Protein AF-A0A923XXT8-F1 (afdb_monomer_lite)

pLDDT: mean 72.16, std 24.36, range [26.3, 96.81]

Secondary structure (DSSP, 8-state):
------S-HHHHHHHHHHHHHHHHHHTSTTSSS-HHHHHHHHHHHHHHHHHHHHHHHHHHHHHHHHHHHHHHHHHT--PPEEE-TT-EEEETTEEEEEEETBEEEE----TTHHHHHHHHHHHHHHHHHHHHHHHHHS-TTSEEE-TTSEEEETTEEEEEEEEEEETTEEEEEE-B-GGG-HHHHHHHHHHHHHHHHHHHHHHSHHHHHHHH-TT--HHHHHHHHHHHHTTTEEETTTTTTHHHHS-HHHHHHHHHTT-EE-SSEEE-GGGGSHHHHHHHHHHHHHHHT-SSPPPPPPTT-SEEE--TTS-HHHHHHHTEEEETTEEEEHHHHHHHHHHHHTS-TTT-EEPPHHHHHHHT--HHHHHHHHHHHTEEEEEEEEE---PPP-------PPP-PPP------------PPPP--PPPP-------------EEEEEEEEE------PPP-----PPPP-PPPPP--------------------------------------------------------------------------------PPPPPPPPPTT-TTHHHHHGGG--

Foldseek 3Di:
DLQDLDDALVSLVVSLVVLVVQCVQLCDPPSDPCSPVSNVVSVVSNVSSVVSNVVNVVVVVVVVVLVVLVVCVVVVPQWAWDADPQQFIDTPRHTQAGDFQQDTDGPDDDPSNVVSVLSRLSNCLVVLVVSLVCLLPDDLVQWDADLQQFIDRNPGGFFGWADDPDLLQTATDTDHDVSSDDVSRVSSRVSVSVSSNVLSCVQLVLLVVLQPDPVQDDLLNVVSVVCVVLVFKAFCVVVVPSVVVQDPVSVVVNVVSQWDDFPTIIGRVSCLPQSNLSVLQNSVCNNVVPSDGDDQPDPPQQKDFDDPPDDQSSQRSSQWGDFAGMTGHPVLVRVLVVVVVVDPQAVWDWDDPVNCVSNVDDQVVVQRRLNRVQKHKDKDKDQDPPPPDPPPPPPDDDDDDDDDDDDDDDDDDDDDDDDDDDDDDDDDPDPPPPPPGDIDIIIIIHRHGPPPPDPPPPPPPDDDDDDDDDDDDDDDDDDDDDDDDDDDDDDDDDDDDDDDDDDDDDDDDDDDDDDDDDDDDDDDDDDDDDDDDDDDDDDDDDDDDDDDDDDDDDDDDDDDPPDPCVVVVVVVVPD

Structure (mmCIF, N/CA/C/O backbone):
data_AF-A0A923XXT8-F1
#
_entry.id   AF-A0A923XXT8-F1
#
loop_
_atom_site.group_PDB
_atom_site.id
_atom_site.type_symbol
_atom_site.label_atom_id
_atom_site.label_alt_id
_atom_site.label_comp_id
_atom_site.label_asym_id
_atom_site.label_entity_id
_atom_site.label_seq_id
_atom_site.pdbx_PDB_ins_code
_atom_site.Cartn_x
_atom_site.Cartn_y
_atom_site.Cartn_z
_atom_site.occupancy
_atom_site.B_iso_or_equiv
_atom_site.auth_seq_id
_atom_site.auth_comp_id
_atom_site.auth_asym_id
_atom_site.auth_atom_id
_atom_site.pdbx_PDB_model_num
ATOM 1 N N . ARG A 1 1 ? -25.797 -35.246 55.539 1.00 76.94 1 ARG A N 1
ATOM 2 C CA . ARG A 1 1 ? -26.761 -34.112 55.666 1.00 76.94 1 ARG A CA 1
ATOM 3 C C . ARG A 1 1 ? -26.040 -32.768 55.732 1.00 76.94 1 ARG A C 1
ATOM 5 O O . ARG A 1 1 ? -26.444 -31.892 54.983 1.00 76.94 1 ARG A O 1
ATOM 12 N N . ILE A 1 2 ? -25.036 -32.609 56.606 1.00 84.56 2 ILE A N 1
ATOM 13 C CA . ILE A 1 2 ? -24.197 -31.396 56.682 1.00 84.56 2 ILE A CA 1
ATOM 14 C C . ILE A 1 2 ? -23.391 -31.222 55.388 1.00 84.56 2 ILE A C 1
ATOM 16 O O . ILE A 1 2 ? -23.445 -30.153 54.791 1.00 84.56 2 ILE A O 1
ATOM 20 N N . ASP A 1 3 ? -22.771 -32.302 54.899 1.00 88.12 3 ASP A N 1
ATOM 21 C CA . ASP A 1 3 ? -22.204 -32.367 53.549 1.00 88.12 3 ASP A CA 1
ATOM 22 C C . ASP A 1 3 ? -23.297 -32.258 52.472 1.00 88.12 3 ASP A C 1
ATOM 24 O O . ASP A 1 3 ? -23.920 -33.251 52.084 1.00 88.12 3 ASP A O 1
ATOM 28 N N . LYS A 1 4 ? -23.582 -31.012 52.083 1.00 88.56 4 LYS A N 1
ATOM 29 C CA . LYS A 1 4 ? -24.281 -30.575 50.871 1.00 88.56 4 LYS A CA 1
ATOM 30 C C . LYS A 1 4 ? -23.834 -29.130 50.585 1.00 88.56 4 LYS A C 1
ATOM 32 O O . LYS A 1 4 ? -24.193 -28.256 51.377 1.00 88.56 4 LYS A O 1
ATOM 37 N N . PRO A 1 5 ? -23.124 -28.834 49.481 1.00 82.69 5 PRO A N 1
ATOM 38 C CA . PRO A 1 5 ? -22.671 -27.469 49.186 1.00 82.69 5 PRO A CA 1
ATOM 39 C C . PRO A 1 5 ? -23.794 -26.536 48.695 1.00 82.69 5 PRO A C 1
ATOM 41 O O . PRO A 1 5 ? -23.717 -25.332 48.894 1.00 82.69 5 PRO A O 1
ATOM 44 N N . GLY A 1 6 ? -24.869 -27.065 48.097 1.00 80.12 6 GLY A N 1
ATOM 45 C CA . GLY A 1 6 ? -25.968 -26.247 47.564 1.00 80.12 6 GLY A CA 1
ATOM 46 C C . GLY A 1 6 ? -26.916 -25.685 48.635 1.00 80.12 6 GLY A C 1
ATOM 47 O O . GLY A 1 6 ? -27.497 -26.444 49.421 1.00 80.12 6 GLY A O 1
ATOM 48 N N . GLY A 1 7 ? -27.112 -24.367 48.637 1.00 83.19 7 GLY A N 1
ATOM 49 C CA . GLY A 1 7 ? -28.028 -23.625 49.509 1.00 83.19 7 GLY A CA 1
ATOM 50 C C . GLY A 1 7 ? -27.866 -22.113 49.322 1.00 83.19 7 GLY A C 1
ATOM 51 O O . GLY A 1 7 ? -27.068 -21.680 48.494 1.00 83.19 7 GLY A O 1
ATOM 52 N N . ASP A 1 8 ? -28.595 -21.313 50.100 1.00 84.38 8 ASP A N 1
ATOM 53 C CA . ASP A 1 8 ? -28.259 -19.898 50.280 1.00 84.38 8 ASP A CA 1
ATOM 54 C C . ASP A 1 8 ? -27.084 -19.732 51.267 1.00 84.38 8 ASP A C 1
ATOM 56 O O . ASP A 1 8 ? -26.689 -20.674 51.962 1.00 84.38 8 ASP A O 1
ATOM 60 N N . ILE A 1 9 ? -26.518 -18.523 51.335 1.00 87.88 9 ILE A N 1
ATOM 61 C CA . ILE A 1 9 ? -25.372 -18.207 52.207 1.00 87.88 9 ILE A CA 1
ATOM 62 C C . ILE A 1 9 ? -25.660 -18.564 53.672 1.00 87.88 9 ILE A C 1
ATOM 64 O O . ILE A 1 9 ? -24.795 -19.131 54.338 1.00 87.88 9 ILE A O 1
ATOM 68 N N . ASP A 1 10 ? -26.874 -18.310 54.166 1.00 89.19 10 ASP A N 1
ATOM 69 C CA . ASP A 1 10 ? -27.243 -18.616 55.551 1.00 89.19 10 ASP A CA 1
ATOM 70 C C . ASP A 1 10 ? -27.337 -20.129 55.800 1.00 89.19 10 ASP A C 1
ATOM 72 O O . ASP A 1 10 ? -26.949 -20.606 56.868 1.00 89.19 10 ASP A O 1
ATOM 76 N N . THR A 1 11 ? -27.801 -20.912 54.824 1.00 90.38 11 THR A N 1
ATOM 77 C CA . THR A 1 11 ? -27.811 -22.379 54.891 1.00 90.38 11 THR A CA 1
ATOM 78 C C . THR A 1 11 ? -26.402 -22.964 54.839 1.00 90.38 11 THR A C 1
ATOM 80 O O . THR A 1 11 ? -26.102 -23.873 55.618 1.00 90.38 11 THR A O 1
ATOM 83 N N . ILE A 1 12 ? -25.530 -22.464 53.957 1.00 92.12 12 ILE A N 1
ATOM 84 C CA . ILE A 1 12 ? -24.139 -22.933 53.859 1.00 92.12 12 ILE A CA 1
ATOM 85 C C . ILE A 1 12 ? -23.375 -22.554 55.136 1.00 92.12 12 ILE A C 1
ATOM 87 O O . ILE A 1 12 ? -22.741 -23.413 55.741 1.00 92.12 12 ILE A O 1
ATOM 91 N N . SER A 1 13 ? -23.523 -21.317 55.620 1.00 91.81 13 SER A N 1
ATOM 92 C CA . SER A 1 13 ? -22.908 -20.836 56.864 1.00 91.81 13 SER A CA 1
ATOM 93 C C . SER A 1 13 ? -23.362 -21.640 58.094 1.00 91.81 13 SER A C 1
ATOM 95 O O . SER A 1 13 ? -22.534 -22.054 58.906 1.00 91.81 13 SER A O 1
ATOM 97 N N . LYS A 1 14 ? -24.655 -21.995 58.197 1.00 93.19 14 LYS A N 1
ATOM 98 C CA . LYS A 1 14 ? -25.154 -22.913 59.243 1.00 93.19 14 LYS A CA 1
ATOM 99 C C . LYS A 1 14 ? -24.540 -24.313 59.133 1.00 93.19 14 LYS A C 1
ATOM 101 O O . LYS A 1 14 ? -24.167 -24.887 60.152 1.00 93.19 14 LYS A O 1
ATOM 106 N N . ARG A 1 15 ? -24.386 -24.867 57.922 1.00 93.62 15 ARG A N 1
ATOM 107 C CA . ARG A 1 15 ? -23.700 -26.162 57.716 1.00 93.62 15 ARG A CA 1
ATOM 108 C C . ARG A 1 15 ? -22.218 -26.088 58.092 1.00 93.62 15 ARG A C 1
ATOM 110 O O . ARG A 1 15 ? -21.729 -27.019 58.723 1.00 93.62 15 ARG A O 1
ATOM 117 N N . LEU A 1 16 ? -21.545 -24.978 57.786 1.00 93.69 16 LEU A N 1
ATOM 118 C CA . LEU A 1 16 ? -20.156 -24.721 58.170 1.00 93.69 16 LEU A CA 1
ATOM 119 C C . LEU A 1 16 ? -19.996 -24.610 59.700 1.00 93.69 16 LEU A C 1
ATOM 121 O O . LEU A 1 16 ? -19.055 -25.155 60.271 1.00 93.69 16 LEU A O 1
ATOM 125 N N . ALA A 1 17 ? -20.950 -23.981 60.391 1.00 94.06 17 ALA A N 1
ATOM 126 C CA . ALA A 1 17 ? -20.991 -23.974 61.853 1.00 94.06 17 ALA A CA 1
ATOM 127 C C . ALA A 1 17 ? -21.181 -25.390 62.434 1.00 94.06 17 ALA A C 1
ATOM 129 O O . ALA A 1 17 ? -20.488 -25.756 63.382 1.00 94.06 17 ALA A O 1
ATOM 130 N N . TYR A 1 18 ? -22.066 -26.207 61.847 1.00 93.94 18 TYR A N 1
ATOM 131 C CA . TYR A 1 18 ? -22.274 -27.586 62.300 1.00 93.94 18 TYR A CA 1
ATOM 132 C C . TYR A 1 18 ? -21.076 -28.502 62.033 1.00 93.94 18 TYR A C 1
ATOM 134 O O . TYR A 1 18 ? -20.760 -29.312 62.902 1.00 93.94 18 TYR A O 1
ATOM 142 N N . ILE A 1 19 ? -20.402 -28.411 60.875 1.00 94.50 19 ILE A N 1
ATOM 143 C CA . ILE A 1 19 ? -19.239 -29.277 60.619 1.00 94.50 19 ILE A CA 1
ATOM 144 C C . ILE A 1 19 ? -18.099 -28.963 61.585 1.00 94.50 19 ILE A C 1
ATOM 146 O O . ILE A 1 19 ? -17.552 -29.898 62.147 1.00 94.50 19 ILE A O 1
ATOM 150 N N . ARG A 1 20 ? -17.850 -27.686 61.911 1.00 94.75 20 ARG A N 1
ATOM 151 C CA . ARG A 1 20 ? -16.834 -27.271 62.899 1.00 94.75 20 ARG A CA 1
ATOM 152 C C . ARG A 1 20 ? -17.011 -27.909 64.275 1.00 94.75 20 ARG A C 1
ATOM 154 O O . ARG A 1 20 ? -16.023 -28.227 64.933 1.00 94.75 20 ARG A O 1
ATOM 161 N N . THR A 1 21 ? -18.253 -28.136 64.709 1.00 93.56 21 THR A N 1
ATOM 162 C CA . THR A 1 21 ? -18.530 -28.891 65.942 1.00 93.56 21 THR A CA 1
ATOM 163 C C . THR A 1 21 ? -18.048 -30.341 65.830 1.00 93.56 21 THR A C 1
ATOM 165 O O . THR A 1 21 ? -17.452 -30.859 66.770 1.00 93.56 21 THR A O 1
ATOM 168 N N . TRP A 1 22 ? -18.239 -30.982 64.674 1.00 91.44 22 TRP A N 1
ATOM 169 C CA . TRP A 1 22 ? -17.741 -32.335 64.411 1.00 91.44 22 TRP A CA 1
ATOM 170 C C . TRP A 1 22 ? -16.226 -32.380 64.181 1.00 91.44 22 TRP A C 1
ATOM 172 O O . TRP A 1 22 ? -15.593 -33.293 64.701 1.00 91.44 22 TRP A O 1
ATOM 182 N N . THR A 1 23 ? -15.626 -31.382 63.520 1.00 91.62 23 THR A N 1
ATOM 183 C CA . THR A 1 23 ? -14.165 -31.231 63.404 1.00 91.62 23 THR A CA 1
ATOM 184 C C . THR A 1 23 ? -13.522 -31.163 64.797 1.00 91.62 23 THR A C 1
ATOM 186 O O . THR A 1 23 ? -12.537 -31.847 65.062 1.00 91.62 23 THR A O 1
ATOM 189 N N . TYR A 1 24 ? -14.119 -30.412 65.735 1.00 90.69 24 TYR A N 1
ATOM 190 C CA . TYR A 1 24 ? -13.669 -30.369 67.134 1.00 90.69 24 TYR A CA 1
ATOM 191 C C . TYR A 1 24 ? -13.787 -31.728 67.844 1.00 90.69 24 TYR A C 1
ATOM 193 O O . TYR A 1 24 ? -12.859 -32.129 68.545 1.00 90.69 24 TYR A O 1
ATOM 201 N N . VAL A 1 25 ? -14.910 -32.436 67.668 1.00 90.81 25 VAL A N 1
ATOM 202 C CA . VAL A 1 25 ? -15.134 -33.763 68.273 1.00 90.81 25 VAL A CA 1
ATOM 203 C C . VAL A 1 25 ? -14.142 -34.793 67.730 1.00 90.81 25 VAL A C 1
ATOM 205 O O . VAL A 1 25 ? -13.495 -35.465 68.524 1.00 90.81 25 VAL A O 1
ATOM 208 N N . ALA A 1 26 ? -13.943 -34.869 66.411 1.00 90.12 26 ALA A N 1
ATOM 209 C CA . ALA A 1 26 ? -12.975 -35.781 65.797 1.00 90.12 26 ALA A CA 1
ATOM 210 C C . ALA A 1 26 ? -11.524 -35.473 66.219 1.00 90.12 26 ALA A C 1
ATOM 212 O O . ALA A 1 26 ? -10.691 -36.373 66.328 1.00 90.12 26 ALA A O 1
ATOM 213 N N . GLN A 1 27 ? -11.198 -34.210 66.515 1.00 89.12 27 GLN A N 1
ATOM 214 C CA . GLN A 1 27 ? -9.875 -33.826 67.017 1.00 89.12 27 GLN A CA 1
ATOM 215 C C . GLN A 1 27 ? -9.622 -34.250 68.482 1.00 89.12 27 GLN A C 1
ATOM 217 O O . GLN A 1 27 ? -8.475 -34.218 68.932 1.00 89.12 27 GLN A O 1
ATOM 222 N N . ARG A 1 28 ? -10.647 -34.670 69.243 1.00 90.56 28 ARG A N 1
ATOM 223 C CA . ARG A 1 28 ? -10.490 -35.200 70.609 1.00 90.56 28 ARG A CA 1
ATOM 224 C C . ARG A 1 28 ? -10.215 -36.701 70.582 1.00 90.56 28 ARG A C 1
ATOM 226 O O . ARG A 1 28 ? -11.054 -37.483 70.157 1.00 90.56 28 ARG A O 1
ATOM 233 N N . SER A 1 29 ? -9.050 -37.096 71.088 1.00 85.31 29 SER A N 1
ATOM 234 C CA . SER A 1 29 ? -8.619 -38.492 71.082 1.00 85.31 29 SER A CA 1
ATOM 235 C C . SER A 1 29 ? -9.510 -39.396 71.927 1.00 85.31 29 SER A C 1
ATOM 237 O O . SER A 1 29 ? -9.689 -39.128 73.120 1.00 85.31 29 SER A O 1
ATOM 239 N N . GLY A 1 30 ? -10.016 -40.475 71.327 1.00 86.31 30 GLY A N 1
ATOM 240 C CA . GLY A 1 30 ? -10.868 -41.454 72.008 1.00 86.31 30 GLY A CA 1
ATOM 241 C C . GLY A 1 30 ? -12.295 -40.961 72.273 1.00 86.31 30 GLY A C 1
ATOM 242 O O . GLY A 1 30 ? -12.946 -41.445 73.195 1.00 86.31 30 GLY A O 1
ATOM 243 N N . TRP A 1 31 ? -12.771 -39.973 71.506 1.00 89.06 31 TRP A N 1
ATOM 244 C CA . TRP A 1 31 ? -14.187 -39.568 71.475 1.00 89.06 31 TRP A CA 1
ATOM 245 C C . TRP A 1 31 ? -14.959 -40.207 70.305 1.00 89.06 31 TRP A C 1
ATOM 247 O O . TRP A 1 31 ? -16.188 -4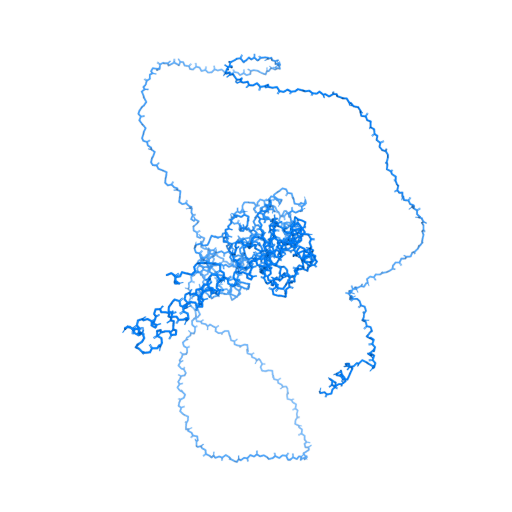0.154 70.284 1.00 89.06 31 TRP A O 1
ATOM 257 N N . VAL A 1 32 ? -14.247 -40.815 69.352 1.00 86.94 32 VAL A N 1
ATOM 258 C CA . VAL A 1 32 ? -14.760 -41.617 68.230 1.00 86.94 32 VAL A CA 1
ATOM 259 C C . VAL A 1 32 ? -13.838 -42.826 68.016 1.00 86.94 32 VAL A C 1
ATOM 261 O O . VAL A 1 32 ? -12.685 -42.792 68.441 1.00 86.94 32 VAL A O 1
ATOM 264 N N . ASP A 1 33 ? -14.322 -43.890 67.369 1.00 84.88 33 ASP A N 1
ATOM 265 C CA . ASP A 1 33 ? -13.541 -45.131 67.205 1.00 84.88 33 ASP A CA 1
ATOM 266 C C . ASP A 1 33 ? -12.369 -44.983 66.216 1.00 84.88 33 ASP A C 1
ATOM 268 O O . ASP A 1 33 ? -11.261 -45.441 66.486 1.00 84.88 33 ASP A O 1
ATOM 272 N N . ASP A 1 34 ? -12.603 -44.315 65.079 1.00 86.31 34 ASP A N 1
ATOM 273 C CA . ASP A 1 34 ? -11.582 -44.007 64.066 1.00 86.31 34 ASP A CA 1
ATOM 274 C C . ASP A 1 34 ? -11.301 -42.497 64.024 1.00 86.31 34 ASP A C 1
ATOM 276 O O . ASP A 1 34 ? -11.758 -41.752 63.151 1.00 86.31 34 ASP A O 1
ATOM 280 N N . ASP A 1 35 ? -10.547 -42.053 65.030 1.00 87.88 35 ASP A N 1
ATOM 281 C CA . ASP A 1 35 ? -9.978 -40.708 65.163 1.00 87.88 35 ASP A CA 1
ATOM 282 C C . ASP A 1 35 ? -9.391 -40.165 63.842 1.00 87.88 35 ASP A C 1
ATOM 284 O O . ASP A 1 35 ? -9.504 -38.974 63.554 1.00 87.88 35 ASP A O 1
ATOM 288 N N . SER A 1 36 ? -8.730 -41.012 63.046 1.00 87.00 36 SER A N 1
ATOM 289 C CA . SER A 1 36 ? -8.019 -40.600 61.832 1.00 87.00 36 SER A CA 1
ATOM 290 C C . SER A 1 36 ? -8.976 -40.377 60.664 1.00 87.00 36 SER A C 1
ATOM 292 O O . SER A 1 36 ? -8.959 -39.304 60.057 1.00 87.00 36 SER A O 1
ATOM 294 N N . HIS A 1 37 ? -9.854 -41.343 60.384 1.00 90.75 37 HIS A N 1
ATOM 295 C CA . HIS A 1 37 ? -10.861 -41.230 59.330 1.00 90.75 37 HIS A CA 1
ATOM 296 C C . HIS A 1 37 ? -11.788 -40.029 59.551 1.00 90.75 37 HIS A C 1
ATOM 298 O O . HIS A 1 37 ? -12.025 -39.246 58.626 1.00 90.75 37 HIS A O 1
ATOM 304 N N . TRP A 1 38 ? -12.278 -39.834 60.780 1.00 91.62 38 TRP A N 1
ATOM 305 C CA . TRP A 1 38 ? -13.213 -38.748 61.071 1.00 91.62 38 TRP A CA 1
ATOM 306 C C . TRP A 1 38 ? -12.563 -37.361 61.024 1.00 91.62 38 TRP A C 1
ATOM 308 O O . TRP A 1 38 ? -13.246 -36.401 60.655 1.00 91.62 38 TRP A O 1
ATOM 318 N N . ARG A 1 39 ? -11.258 -37.227 61.308 1.00 91.94 39 ARG A N 1
ATOM 319 C CA . ARG A 1 39 ? -10.525 -35.959 61.110 1.00 91.94 39 ARG A CA 1
ATOM 320 C C . ARG A 1 39 ? -10.436 -35.595 59.633 1.00 91.94 39 ARG A C 1
ATOM 322 O O . ARG A 1 39 ? -10.788 -34.476 59.265 1.00 91.94 39 ARG A O 1
ATOM 329 N N . ASP A 1 40 ? -10.032 -36.540 58.788 1.00 92.12 40 ASP A N 1
ATOM 330 C CA . ASP A 1 40 ? -9.906 -36.298 57.349 1.00 92.12 40 ASP A CA 1
ATOM 331 C C . ASP A 1 40 ? -11.263 -36.001 56.699 1.00 92.12 40 ASP A C 1
ATOM 333 O O . ASP A 1 40 ? -11.375 -35.073 55.896 1.00 92.12 40 ASP A O 1
ATOM 337 N N . GLU A 1 41 ? -12.316 -36.738 57.059 1.00 93.25 41 GLU A N 1
ATOM 338 C CA . GLU A 1 41 ? -13.630 -36.540 56.444 1.00 93.25 41 GLU A CA 1
ATOM 339 C C . GLU A 1 41 ? -14.358 -35.288 56.961 1.00 93.25 41 GLU A C 1
ATOM 341 O O . GLU A 1 41 ? -14.959 -34.569 56.162 1.00 93.25 41 GLU A O 1
ATOM 346 N N . THR A 1 42 ? -14.255 -34.935 58.252 1.00 93.19 42 THR A N 1
ATOM 347 C CA . THR A 1 42 ? -14.806 -33.644 58.725 1.00 93.19 42 THR A CA 1
ATOM 348 C C . THR A 1 42 ? -14.106 -32.457 58.071 1.00 93.19 42 THR A C 1
ATOM 350 O O . THR A 1 42 ? -14.783 -31.522 57.638 1.00 93.19 42 THR A O 1
ATOM 353 N N . ARG A 1 43 ? -12.782 -32.537 57.883 1.00 92.56 43 ARG A N 1
ATOM 354 C CA . ARG A 1 43 ? -12.006 -31.537 57.145 1.00 92.56 43 ARG A CA 1
ATOM 355 C C . ARG A 1 43 ? -12.454 -31.412 55.686 1.00 92.56 43 ARG A C 1
ATOM 357 O O . ARG A 1 43 ? -12.799 -30.313 55.266 1.00 92.56 43 ARG A O 1
ATOM 364 N N . ARG A 1 44 ? -12.571 -32.520 54.940 1.00 93.88 44 ARG A N 1
ATOM 365 C CA . ARG A 1 44 ? -13.065 -32.505 53.544 1.00 93.88 44 ARG A CA 1
ATOM 366 C C . ARG A 1 44 ? -14.465 -31.915 53.399 1.00 93.88 44 ARG A C 1
ATOM 368 O O . ARG A 1 44 ? -14.793 -31.394 52.334 1.00 93.88 44 ARG A O 1
ATOM 375 N N . VAL A 1 45 ? -15.324 -32.047 54.409 1.00 93.44 45 VAL A N 1
ATOM 376 C CA . VAL A 1 45 ? -16.659 -31.429 54.408 1.00 93.44 45 VAL A CA 1
ATOM 377 C C . VAL A 1 45 ? -16.576 -29.938 54.756 1.00 93.44 45 VAL A C 1
ATOM 379 O O . VAL A 1 45 ? -17.313 -29.146 54.171 1.00 93.44 45 VAL A O 1
ATOM 382 N N . GLU A 1 46 ? -15.672 -29.528 55.651 1.00 94.38 46 GLU A N 1
ATOM 383 C CA . GLU A 1 46 ? -15.427 -28.115 55.965 1.00 94.38 46 GLU A CA 1
ATOM 384 C C . GLU A 1 46 ? -14.812 -27.340 54.788 1.00 94.38 46 GLU A C 1
ATOM 386 O O . GLU A 1 46 ? -15.293 -26.247 54.473 1.00 94.38 46 GLU A O 1
ATOM 391 N N . ASP A 1 47 ? -13.834 -27.923 54.091 1.00 93.94 47 ASP A N 1
ATOM 392 C CA . ASP A 1 47 ? -13.206 -27.340 52.899 1.00 93.94 47 ASP A CA 1
ATOM 393 C C . ASP A 1 47 ? -14.265 -27.117 51.797 1.00 93.94 47 ASP A C 1
ATOM 395 O O . ASP A 1 47 ? -14.501 -25.987 51.365 1.00 93.94 47 ASP A O 1
ATOM 399 N N . ARG A 1 48 ? -15.032 -28.164 51.444 1.00 93.31 48 ARG A N 1
ATOM 400 C CA . ARG A 1 48 ? -16.111 -28.093 50.433 1.00 93.31 48 ARG A CA 1
ATOM 401 C C . ARG A 1 48 ? -17.233 -27.106 50.784 1.00 93.31 48 ARG A C 1
ATOM 403 O O . ARG A 1 48 ? -17.868 -26.559 49.881 1.00 93.31 48 ARG A O 1
ATOM 410 N N . LEU A 1 49 ? -17.512 -26.884 52.071 1.00 93.69 49 LEU A N 1
ATOM 411 C CA . LEU A 1 49 ? -18.485 -25.879 52.518 1.00 93.69 49 LEU A CA 1
ATOM 412 C C . LEU A 1 49 ? -17.894 -24.462 52.533 1.00 93.69 49 LEU A C 1
ATOM 414 O O . LEU A 1 49 ? -18.629 -23.513 52.261 1.00 93.69 49 LEU A O 1
ATOM 418 N N . SER A 1 50 ? -16.593 -24.308 52.799 1.00 92.00 50 SER A N 1
ATOM 419 C CA . SER A 1 50 ? -15.885 -23.026 52.685 1.00 92.00 50 SER A CA 1
ATOM 420 C C . SER A 1 50 ? -15.811 -22.553 51.234 1.00 92.00 50 SER A C 1
ATOM 422 O O . SER A 1 50 ? -16.165 -21.407 50.963 1.00 92.00 50 SER A O 1
ATOM 424 N N . ASP A 1 51 ? -15.461 -23.438 50.298 1.00 93.19 51 ASP A N 1
ATOM 425 C CA . ASP A 1 51 ? -15.423 -23.130 48.862 1.00 93.19 51 ASP A CA 1
ATOM 426 C C . ASP A 1 51 ? -16.805 -22.712 48.338 1.00 93.19 51 ASP A C 1
ATOM 428 O O . ASP A 1 51 ? -16.951 -21.681 47.676 1.00 93.19 51 ASP A O 1
ATOM 432 N N . ALA A 1 52 ? -17.852 -23.466 48.697 1.00 91.44 52 ALA A N 1
ATOM 433 C CA . ALA A 1 52 ? -19.230 -23.146 48.327 1.00 91.44 52 ALA A CA 1
ATOM 434 C C . ALA A 1 52 ? -19.703 -21.806 48.921 1.00 91.44 52 ALA A C 1
ATOM 436 O O . ALA A 1 52 ? -20.384 -21.033 48.244 1.00 91.44 52 ALA A O 1
ATOM 437 N N . LEU A 1 53 ? -19.319 -21.500 50.167 1.00 91.12 53 LEU A N 1
ATOM 438 C CA . LEU A 1 53 ? -19.619 -20.220 50.811 1.00 91.12 53 LEU A CA 1
ATOM 439 C C . LEU A 1 53 ? -18.884 -19.060 50.127 1.00 91.12 53 LEU A C 1
ATOM 441 O O . LEU A 1 53 ? -19.482 -18.008 49.907 1.00 91.12 53 LEU A O 1
ATOM 445 N N . HIS A 1 54 ? -17.613 -19.251 49.767 1.00 89.19 54 HIS A N 1
ATOM 446 C CA . HIS A 1 54 ? -16.802 -18.247 49.084 1.00 89.19 54 HIS A CA 1
ATOM 447 C C . HIS A 1 54 ? -17.345 -17.940 47.680 1.00 89.19 54 HIS A C 1
ATOM 449 O O . HIS A 1 54 ? -17.524 -16.772 47.335 1.00 89.19 54 HIS A O 1
ATOM 455 N N . ALA A 1 55 ? -17.708 -18.970 46.908 1.00 86.19 55 ALA A N 1
ATOM 456 C CA . ALA A 1 55 ? -18.358 -18.808 45.609 1.00 86.19 55 ALA A CA 1
ATOM 457 C C . ALA A 1 55 ? -19.694 -18.047 45.722 1.00 86.19 55 ALA A C 1
ATOM 459 O O . ALA A 1 55 ? -19.912 -17.069 45.005 1.00 86.19 55 ALA A O 1
ATOM 460 N N . ALA A 1 56 ? -20.560 -18.436 46.667 1.00 85.25 56 ALA A N 1
ATOM 461 C CA . ALA A 1 56 ? -21.859 -17.793 46.878 1.00 85.25 56 ALA A CA 1
ATOM 462 C C . ALA A 1 56 ? -21.743 -16.331 47.357 1.00 85.25 56 ALA A C 1
ATOM 464 O O . ALA A 1 56 ? -22.549 -15.484 46.965 1.00 85.25 56 ALA A O 1
ATOM 465 N N . LEU A 1 57 ? -20.738 -16.011 48.182 1.00 85.56 57 LEU A N 1
ATOM 466 C CA . LEU A 1 57 ? -20.435 -14.635 48.592 1.00 85.56 57 LEU A CA 1
ATOM 467 C C . LEU A 1 57 ? -19.978 -13.786 47.402 1.00 85.56 57 LEU A C 1
ATOM 469 O O . LEU A 1 57 ? -20.541 -12.715 47.179 1.00 85.56 57 LEU A O 1
ATOM 473 N N . THR A 1 58 ? -19.009 -14.274 46.624 1.00 80.69 58 THR A N 1
ATOM 474 C CA . THR A 1 58 ? -18.482 -13.580 45.440 1.00 80.69 58 THR A CA 1
ATOM 475 C C . THR A 1 58 ? -19.584 -13.308 44.417 1.00 80.69 58 THR A C 1
ATOM 477 O O . THR A 1 58 ? -19.744 -12.164 43.989 1.00 80.69 58 THR A O 1
ATOM 480 N N . GLN A 1 59 ? -20.421 -14.305 44.106 1.00 76.69 59 GLN A N 1
ATOM 481 C CA . GLN A 1 59 ? -21.566 -14.129 43.208 1.00 76.69 59 GLN A CA 1
ATOM 482 C C . GLN A 1 59 ? -22.530 -13.041 43.714 1.00 76.69 59 GLN A C 1
ATOM 484 O O . GLN A 1 59 ? -22.873 -12.125 42.970 1.00 76.69 59 GLN A O 1
ATOM 489 N N . ARG A 1 60 ? -22.892 -13.051 45.005 1.00 75.94 60 ARG A N 1
ATOM 490 C CA . ARG A 1 60 ? -23.806 -12.048 45.585 1.00 75.94 60 ARG A CA 1
ATOM 491 C C . ARG A 1 60 ? -23.261 -10.613 45.527 1.00 75.94 60 ARG A C 1
ATOM 493 O O . ARG A 1 60 ? -24.056 -9.671 45.532 1.00 75.94 60 ARG A O 1
ATOM 500 N N . PHE A 1 61 ? -21.940 -10.417 45.485 1.00 68.62 61 PHE A N 1
ATOM 501 C CA . PHE A 1 61 ? -21.354 -9.091 45.260 1.00 68.62 61 PHE A CA 1
ATOM 502 C C . PHE A 1 61 ? -21.475 -8.634 43.801 1.00 68.62 61 PHE A C 1
ATOM 504 O O . PHE A 1 61 ? -21.769 -7.458 43.584 1.00 68.62 61 PHE A O 1
ATOM 511 N N . VAL A 1 62 ? -21.326 -9.541 42.829 1.00 66.25 62 VAL A N 1
ATOM 512 C CA . VAL A 1 62 ? -21.536 -9.258 41.397 1.00 66.25 62 VAL A CA 1
ATOM 513 C C . VAL A 1 62 ? -23.006 -8.924 41.133 1.00 66.25 62 VAL A C 1
ATOM 515 O O . VAL A 1 62 ? -23.304 -7.787 40.769 1.00 66.25 62 VAL A O 1
ATOM 518 N N . ASP A 1 63 ? -23.931 -9.834 41.466 1.00 66.62 63 ASP A N 1
ATOM 519 C CA . ASP A 1 63 ? -25.379 -9.665 41.255 1.00 66.62 63 ASP A CA 1
ATOM 520 C C . ASP A 1 63 ? -25.898 -8.340 41.867 1.00 66.62 63 ASP A C 1
ATOM 522 O O . ASP A 1 63 ? -26.765 -7.652 41.315 1.00 66.62 63 ASP A O 1
ATOM 526 N N . ARG A 1 64 ? -25.354 -7.929 43.026 1.00 65.62 64 ARG A N 1
ATOM 527 C CA . ARG A 1 64 ? -25.718 -6.666 43.695 1.00 65.62 64 ARG A CA 1
ATOM 528 C C . ARG A 1 64 ? -25.162 -5.422 42.989 1.00 65.62 64 ARG A C 1
ATOM 530 O O . ARG A 1 64 ? -25.809 -4.377 43.040 1.00 65.62 64 ARG A O 1
ATOM 537 N N . ARG A 1 65 ? -23.992 -5.497 42.347 1.00 61.50 65 ARG A N 1
ATOM 538 C CA . ARG A 1 65 ? -23.422 -4.391 41.555 1.00 61.50 65 ARG A CA 1
ATOM 539 C C . ARG A 1 65 ? -24.174 -4.235 40.239 1.00 61.50 65 ARG A C 1
ATOM 541 O O . ARG A 1 65 ? -24.654 -3.138 39.943 1.00 61.50 65 ARG A O 1
ATOM 548 N N . THR A 1 66 ? -24.380 -5.329 39.509 1.00 62.78 66 THR A N 1
ATOM 549 C CA . THR A 1 66 ? -25.121 -5.303 38.243 1.00 62.78 66 THR A CA 1
ATOM 550 C C . THR A 1 66 ? -26.561 -4.848 38.446 1.00 62.78 66 THR A C 1
ATOM 552 O O . THR A 1 66 ? -27.034 -3.991 37.706 1.00 62.78 66 THR A O 1
ATOM 555 N N . SER A 1 67 ? -27.259 -5.321 39.486 1.00 64.44 67 SER A N 1
ATOM 556 C CA . SER A 1 67 ? -28.629 -4.864 39.770 1.00 64.44 67 SER A CA 1
ATOM 557 C C . SER A 1 67 ? -28.728 -3.368 40.114 1.00 64.44 67 SER A C 1
ATOM 559 O O . SER A 1 67 ? -29.748 -2.753 39.798 1.00 64.44 67 SER A O 1
ATOM 561 N N . VAL A 1 68 ? -27.680 -2.739 40.667 1.00 65.94 68 VAL A N 1
ATOM 562 C CA . VAL A 1 68 ? -27.615 -1.272 40.842 1.00 65.94 68 VAL A CA 1
ATOM 563 C C . VAL A 1 68 ? -27.414 -0.562 39.499 1.00 65.94 68 VAL A C 1
ATOM 565 O O . VAL A 1 68 ? -28.175 0.359 39.192 1.00 65.94 68 VAL A O 1
ATOM 568 N N . LEU A 1 69 ? -26.465 -1.014 38.671 1.00 63.53 69 LEU A N 1
ATOM 569 C CA . LEU A 1 69 ? -26.227 -0.471 37.323 1.00 63.53 69 LEU A CA 1
ATOM 570 C C . LEU A 1 69 ? -27.485 -0.587 36.440 1.00 63.53 69 LEU A C 1
ATOM 572 O O . LEU A 1 69 ? -27.920 0.393 35.836 1.00 63.53 69 LEU A O 1
ATOM 576 N N . LEU A 1 70 ? -28.139 -1.751 36.453 1.00 64.31 70 LEU A N 1
ATOM 577 C CA . LEU A 1 70 ? -29.416 -2.021 35.787 1.00 64.31 70 LEU A CA 1
ATOM 578 C C . LEU A 1 70 ? -30.547 -1.110 36.273 1.00 64.31 70 LEU A C 1
ATOM 580 O O . LEU A 1 70 ? -31.376 -0.682 35.466 1.00 64.31 70 LEU A O 1
ATOM 584 N N . ARG A 1 71 ? -30.610 -0.810 37.579 1.00 64.56 71 ARG A N 1
ATOM 585 C CA . ARG A 1 71 ? -31.628 0.099 38.122 1.00 64.56 71 ARG A CA 1
ATOM 586 C C . ARG A 1 71 ? -31.412 1.517 37.599 1.00 64.56 71 ARG A C 1
ATOM 588 O O . ARG A 1 71 ? -32.358 2.106 37.088 1.00 64.56 71 ARG A O 1
ATOM 595 N N . ARG A 1 72 ? -30.174 2.020 37.638 1.00 63.59 72 ARG A N 1
ATOM 596 C CA . ARG A 1 72 ? -29.812 3.347 37.112 1.00 63.59 72 ARG A CA 1
ATOM 597 C C . ARG A 1 72 ? -30.060 3.482 35.612 1.00 63.59 72 ARG A C 1
ATOM 599 O O . ARG A 1 72 ? -30.678 4.456 35.186 1.00 63.59 72 ARG A O 1
ATOM 606 N N . LEU A 1 73 ? -29.685 2.465 34.831 1.00 61.47 73 LEU A N 1
ATOM 607 C CA . LEU A 1 73 ? -29.948 2.402 33.391 1.00 61.47 73 LEU A CA 1
ATOM 608 C C . LEU A 1 73 ? -31.457 2.485 33.093 1.00 61.47 73 LEU A C 1
ATOM 610 O O . LEU A 1 73 ? -31.882 3.273 32.250 1.00 61.47 73 LEU A O 1
ATOM 614 N N . LYS A 1 74 ? -32.292 1.746 33.843 1.00 62.19 74 LYS A N 1
ATOM 615 C CA . LYS A 1 74 ? -33.764 1.839 33.755 1.00 62.19 74 LYS A CA 1
ATOM 616 C C . LYS A 1 74 ? -34.320 3.194 34.211 1.00 62.19 74 LYS A C 1
ATOM 618 O O . LYS A 1 74 ? -35.354 3.617 33.701 1.00 62.19 74 LYS A O 1
ATOM 623 N N . GLN A 1 75 ? -33.647 3.873 35.138 1.00 67.06 75 GLN A N 1
ATOM 624 C CA . GLN A 1 75 ? -34.000 5.217 35.613 1.00 67.06 75 GLN A CA 1
ATOM 625 C C . GLN A 1 75 ? -33.506 6.344 34.681 1.00 67.06 75 GLN A C 1
ATOM 627 O O . GLN A 1 75 ? -33.850 7.500 34.912 1.00 67.06 75 GLN A O 1
ATOM 632 N N . LYS A 1 76 ? -32.760 6.022 33.608 1.00 56.34 76 LYS A N 1
ATOM 633 C CA . LYS A 1 76 ? -32.097 6.977 32.696 1.00 56.34 76 LYS A CA 1
ATOM 634 C C . LYS A 1 76 ? -31.128 7.942 33.399 1.00 56.34 76 LYS A C 1
ATOM 636 O O . LYS A 1 76 ? -30.892 9.042 32.903 1.00 56.34 76 LYS A O 1
ATOM 641 N N . GLU A 1 77 ? -30.550 7.536 34.530 1.00 62.50 77 GLU A N 1
ATOM 642 C CA . GLU A 1 77 ? -29.432 8.271 35.129 1.00 62.50 77 GLU A CA 1
ATOM 643 C C . GLU A 1 77 ? -28.227 8.211 34.172 1.00 62.50 77 GLU A C 1
ATOM 645 O O . GLU A 1 77 ? -27.914 7.152 33.621 1.00 62.50 77 GLU A O 1
ATOM 650 N N . THR A 1 78 ? -27.561 9.345 33.942 1.00 60.41 78 THR A N 1
ATOM 651 C CA . THR A 1 78 ? -26.385 9.428 33.064 1.00 60.41 78 THR A CA 1
ATOM 652 C C . THR A 1 78 ? -25.174 8.784 33.733 1.00 60.41 78 THR A C 1
ATOM 654 O O . THR A 1 78 ? -24.414 9.454 34.429 1.00 60.41 78 THR A O 1
ATOM 657 N N . LEU A 1 79 ? -25.014 7.479 33.511 1.00 67.88 79 LEU A N 1
ATOM 658 C CA . LEU A 1 79 ? -23.813 6.719 33.857 1.00 67.88 79 LEU A CA 1
ATOM 659 C C . LEU A 1 79 ? -22.589 7.331 33.163 1.00 67.88 79 LEU A C 1
ATOM 661 O O . LEU A 1 79 ? -22.616 7.572 31.954 1.00 67.88 79 LEU A O 1
ATOM 665 N N . VAL A 1 80 ? -21.518 7.555 33.923 1.00 69.62 80 VAL A N 1
ATOM 666 C CA . VAL A 1 80 ? -20.242 8.055 33.395 1.00 69.62 80 VAL A CA 1
ATOM 667 C C . VAL A 1 80 ? -19.296 6.875 33.181 1.00 69.62 80 VAL A C 1
ATOM 669 O O . VAL A 1 80 ? -19.068 6.079 34.093 1.00 69.62 80 VAL A O 1
ATOM 672 N N . ALA A 1 81 ? -18.749 6.770 31.968 1.00 77.38 81 ALA A N 1
ATOM 673 C CA . ALA A 1 81 ? -17.647 5.868 31.660 1.00 77.38 81 ALA A CA 1
ATOM 674 C C . ALA A 1 81 ? -16.331 6.650 31.646 1.00 77.38 81 ALA A C 1
ATOM 676 O O . ALA A 1 81 ? -16.161 7.596 30.868 1.00 77.38 81 ALA A O 1
ATOM 677 N N . GLU A 1 82 ? -15.392 6.220 32.477 1.00 79.56 82 GLU A N 1
ATOM 678 C CA . GLU A 1 82 ? -14.006 6.661 32.413 1.00 79.56 82 GLU A CA 1
ATOM 679 C C . GLU A 1 82 ? -13.233 5.727 31.473 1.00 79.56 82 GLU A C 1
ATOM 681 O O . GLU A 1 82 ? -13.515 4.531 31.369 1.00 79.56 82 GLU A O 1
ATOM 686 N N . VAL A 1 83 ? -12.279 6.291 30.733 1.00 82.31 83 VAL A N 1
ATOM 687 C CA . VAL A 1 83 ? -11.437 5.555 29.783 1.00 82.31 83 VAL A CA 1
ATOM 688 C C . VAL A 1 83 ? -10.004 6.011 30.003 1.00 82.31 83 VAL A C 1
ATOM 690 O O . VAL A 1 83 ? -9.726 7.205 29.888 1.00 82.31 83 VAL A O 1
ATOM 693 N N . ASN A 1 84 ? -9.107 5.088 30.346 1.00 84.06 84 ASN A N 1
ATOM 694 C CA . ASN A 1 84 ? -7.700 5.419 30.575 1.00 84.06 84 ASN A CA 1
ATOM 695 C C . ASN A 1 84 ? -6.879 5.412 29.269 1.00 84.06 84 ASN A C 1
ATOM 697 O O . ASN A 1 84 ? -7.346 4.965 28.220 1.00 84.06 84 ASN A O 1
ATOM 701 N N . ASP A 1 85 ? -5.619 5.850 29.336 1.00 77.19 85 ASP A N 1
ATOM 702 C CA . ASP A 1 85 ? -4.721 5.935 28.169 1.00 77.19 85 ASP A CA 1
ATOM 703 C C . ASP A 1 85 ? -4.388 4.573 27.517 1.00 77.19 85 ASP A C 1
ATOM 705 O O . ASP A 1 85 ? -3.860 4.526 26.407 1.00 77.19 85 ASP A O 1
ATOM 709 N N . LYS A 1 86 ? -4.712 3.451 28.177 1.00 77.75 86 LYS A N 1
ATOM 710 C CA . LYS A 1 86 ? -4.603 2.080 27.637 1.00 77.75 86 LYS A CA 1
ATOM 711 C C . LYS A 1 86 ? -5.903 1.599 26.971 1.00 77.75 86 LYS A C 1
ATOM 713 O O . LYS A 1 86 ? -6.005 0.429 26.595 1.00 77.75 86 LYS A O 1
ATOM 718 N N . GLY A 1 87 ? -6.906 2.472 26.868 1.00 80.88 87 GLY A N 1
ATOM 719 C CA . GLY A 1 87 ? -8.245 2.166 26.365 1.00 80.88 87 GLY A CA 1
ATOM 720 C C . GLY A 1 87 ? -9.102 1.339 27.326 1.00 80.88 87 GLY A C 1
ATOM 721 O O . GLY A 1 87 ? -10.156 0.856 26.920 1.00 80.88 87 GLY A O 1
ATOM 722 N N . GLU A 1 88 ? -8.672 1.117 28.570 1.00 84.88 88 GLU A N 1
ATOM 723 C CA . GLU A 1 88 ? -9.442 0.349 29.556 1.00 84.88 88 GLU A CA 1
ATOM 724 C C . GLU A 1 88 ? -10.615 1.199 30.054 1.00 84.88 88 GLU A C 1
ATOM 726 O O . GLU A 1 88 ? -10.438 2.367 30.401 1.00 84.88 88 GLU A O 1
ATOM 731 N N . VAL A 1 89 ? -11.813 0.610 30.043 1.00 85.69 89 VAL A N 1
ATOM 732 C CA . VAL A 1 89 ? -13.088 1.279 30.316 1.00 85.69 89 VAL A CA 1
ATOM 733 C C . VAL A 1 89 ? -13.608 0.859 31.684 1.00 85.69 89 VAL A C 1
ATOM 735 O O . VAL A 1 89 ? -13.855 -0.328 31.929 1.00 85.69 89 VAL A O 1
ATOM 738 N N . THR A 1 90 ? -13.835 1.844 32.545 1.00 83.62 90 THR A N 1
ATOM 739 C CA . THR A 1 90 ? -14.487 1.687 33.846 1.00 83.62 90 THR A CA 1
ATOM 740 C C . THR A 1 90 ? -15.829 2.417 33.864 1.00 83.62 90 THR A C 1
ATOM 742 O O . THR A 1 90 ? -15.975 3.499 33.299 1.00 83.62 90 THR A O 1
ATOM 745 N N . VAL A 1 91 ? -16.833 1.833 34.520 1.00 80.50 91 VAL A N 1
ATOM 746 C CA . VAL A 1 91 ? -18.160 2.440 34.725 1.00 80.50 91 VAL A CA 1
ATOM 747 C C . VAL A 1 91 ? -18.463 2.402 36.217 1.00 80.50 91 VAL A C 1
ATOM 749 O O . VAL A 1 91 ? -18.455 1.329 36.814 1.00 80.50 91 VAL A O 1
ATOM 752 N N . GLU A 1 92 ? -18.689 3.567 36.833 1.00 73.12 92 GLU A N 1
ATOM 753 C CA . GLU A 1 92 ? -18.869 3.706 38.295 1.00 73.12 92 GLU A CA 1
ATOM 754 C C . GLU A 1 92 ? -17.733 3.049 39.128 1.00 73.12 92 GLU A C 1
ATOM 756 O O . GLU A 1 92 ? -17.946 2.609 40.257 1.00 73.12 92 GLU A O 1
ATOM 761 N N . GLY A 1 93 ? -16.519 2.963 38.565 1.00 71.44 93 GLY A N 1
ATOM 762 C CA . GLY A 1 93 ? -15.341 2.335 39.182 1.00 71.44 93 GLY A CA 1
ATOM 763 C C . GLY A 1 93 ? -15.158 0.832 38.914 1.00 71.44 93 GLY A C 1
ATOM 764 O O . GLY A 1 93 ? -14.102 0.295 39.241 1.00 71.44 93 GLY A O 1
ATOM 765 N N . GLU A 1 94 ? -16.121 0.152 38.285 1.00 73.75 94 GLU A N 1
ATOM 766 C CA . GLU A 1 94 ? -15.993 -1.260 37.890 1.00 73.75 94 GLU A CA 1
ATOM 767 C C . GLU A 1 94 ? -15.384 -1.366 36.478 1.00 73.75 94 GLU A C 1
ATOM 769 O O . GLU A 1 94 ? -15.814 -0.656 35.568 1.00 73.75 94 GLU A O 1
ATOM 774 N N . PHE A 1 95 ? -14.401 -2.246 36.260 1.00 80.06 95 PHE A N 1
ATOM 775 C CA . PHE A 1 95 ? -13.826 -2.498 34.929 1.00 80.06 95 PHE A CA 1
ATOM 776 C C . PHE A 1 95 ? -14.785 -3.326 34.063 1.00 80.06 95 PHE A C 1
ATOM 778 O O . PHE A 1 95 ? -15.254 -4.377 34.495 1.00 80.06 95 PHE A O 1
ATOM 785 N N . VAL A 1 96 ? -15.057 -2.867 32.836 1.00 81.81 96 VAL A N 1
ATOM 786 C CA . VAL A 1 96 ? -16.013 -3.522 31.917 1.00 81.81 96 VAL A CA 1
ATOM 787 C C . VAL A 1 96 ? -15.341 -4.085 30.657 1.00 81.81 96 VAL A C 1
ATOM 789 O O . VAL A 1 96 ? -15.888 -4.979 30.010 1.00 81.81 96 VAL A O 1
ATOM 792 N N . GLY A 1 97 ? -14.164 -3.583 30.278 1.00 86.12 97 GLY A N 1
ATOM 793 C CA . GLY A 1 97 ? -13.444 -4.058 29.096 1.00 86.12 97 GLY A CA 1
ATOM 794 C C . GLY A 1 97 ? -12.492 -3.024 28.499 1.00 86.12 97 GLY A C 1
ATOM 795 O O . GLY A 1 97 ? -12.123 -2.051 29.154 1.00 86.12 97 GLY A O 1
ATOM 796 N N . ARG A 1 98 ? -12.100 -3.213 27.236 1.00 87.00 98 ARG A N 1
ATOM 797 C CA . ARG A 1 98 ? -11.170 -2.334 26.512 1.00 87.00 98 ARG A CA 1
ATOM 798 C C . ARG A 1 98 ? -11.768 -1.822 25.199 1.00 87.00 98 ARG A C 1
ATOM 800 O O . ARG A 1 98 ? -12.348 -2.570 24.412 1.00 87.00 98 ARG A O 1
ATOM 807 N N . MET A 1 99 ? -11.587 -0.531 24.955 1.00 86.56 99 MET A N 1
ATOM 808 C CA . MET A 1 99 ? -11.874 0.138 23.693 1.00 86.56 99 MET A CA 1
ATOM 809 C C . MET A 1 99 ? -10.692 -0.018 22.727 1.00 86.56 99 MET A C 1
ATOM 811 O O . MET A 1 99 ? -9.544 0.224 23.091 1.00 86.56 99 MET A O 1
ATOM 815 N N . GLU A 1 100 ? -10.976 -0.390 21.480 1.00 85.69 100 GLU A N 1
ATOM 816 C CA . GLU A 1 100 ? -9.987 -0.513 20.404 1.00 85.69 100 GLU A CA 1
ATOM 817 C C . GLU A 1 100 ? -10.449 0.311 19.198 1.00 85.69 100 GLU A C 1
ATOM 819 O O . GLU A 1 100 ? -11.259 -0.144 18.384 1.00 85.69 100 GLU A O 1
ATOM 824 N N . GLY A 1 101 ? -9.966 1.553 19.102 1.00 86.25 101 GLY A N 1
ATOM 825 C CA . GLY A 1 101 ? -10.445 2.519 18.113 1.00 86.25 101 GLY A CA 1
ATOM 826 C C . GLY A 1 101 ? -11.931 2.832 18.316 1.00 86.25 101 GLY A C 1
ATOM 827 O O . GLY A 1 101 ? -12.302 3.485 19.285 1.00 86.25 101 GLY A O 1
ATOM 828 N N . PHE A 1 102 ? -12.779 2.348 17.406 1.00 88.38 102 PHE A N 1
ATOM 829 C CA . PHE A 1 102 ? -14.235 2.551 17.425 1.00 88.38 102 PHE A CA 1
ATOM 830 C C . PHE A 1 102 ? -15.038 1.281 17.777 1.00 88.38 102 PHE A C 1
ATOM 832 O O . PHE A 1 102 ? -16.237 1.207 17.503 1.00 88.38 102 PHE A O 1
ATOM 839 N N . ARG A 1 103 ? -14.389 0.277 18.384 1.00 88.06 103 ARG A N 1
ATOM 840 C CA . ARG A 1 103 ? -15.024 -0.959 18.878 1.00 88.06 103 ARG A CA 1
ATOM 841 C C . ARG A 1 103 ? -14.822 -1.131 20.375 1.00 88.06 103 ARG A C 1
ATOM 843 O O . ARG A 1 103 ? -13.816 -0.678 20.926 1.00 88.06 103 ARG A O 1
ATOM 850 N N . PHE A 1 104 ? -15.739 -1.851 21.016 1.00 87.56 104 PHE A N 1
ATOM 851 C CA . PHE A 1 104 ? -15.648 -2.182 22.437 1.00 87.56 104 PHE A CA 1
ATOM 852 C C . PHE A 1 104 ? -15.565 -3.698 22.657 1.00 87.56 104 PHE A C 1
ATOM 854 O O . PHE A 1 104 ? -16.530 -4.434 22.417 1.00 87.56 104 PHE A O 1
ATOM 861 N N . ARG A 1 105 ? -14.422 -4.173 23.166 1.00 86.44 105 ARG A N 1
ATOM 862 C CA . ARG A 1 105 ? -14.299 -5.533 23.700 1.00 86.44 105 ARG A CA 1
ATOM 863 C C . ARG A 1 105 ? -14.670 -5.512 25.177 1.00 86.44 105 ARG A C 1
ATOM 865 O O . ARG A 1 105 ? -13.958 -4.921 25.981 1.00 86.44 105 ARG A O 1
ATOM 872 N N . GLN A 1 106 ? -15.758 -6.187 25.524 1.00 83.56 106 GLN A N 1
ATOM 873 C CA . GLN A 1 106 ? -16.041 -6.532 26.913 1.00 83.56 106 GLN A CA 1
ATOM 874 C C . GLN A 1 106 ? -15.040 -7.590 27.392 1.00 83.56 106 GLN A C 1
ATOM 876 O O . GLN A 1 106 ? -14.627 -8.434 26.594 1.00 83.56 106 GLN A O 1
ATOM 881 N N . ASP A 1 107 ? -14.682 -7.551 28.673 1.00 69.81 107 ASP A N 1
ATOM 882 C CA . ASP A 1 107 ? -13.967 -8.647 29.330 1.00 69.81 107 ASP A CA 1
ATOM 883 C C . ASP A 1 107 ? -14.934 -9.444 30.227 1.00 69.81 107 ASP A C 1
ATOM 885 O O . ASP A 1 107 ? -15.815 -8.870 30.871 1.00 69.81 107 ASP A O 1
ATOM 889 N N . GLY A 1 108 ? -14.801 -10.771 30.236 1.00 64.62 108 GLY A N 1
ATOM 890 C CA . GLY A 1 108 ? -15.728 -11.697 30.903 1.00 64.62 108 GLY A CA 1
ATOM 891 C C . GLY A 1 108 ? -17.011 -12.054 30.123 1.00 64.62 108 GLY A C 1
ATOM 892 O O . GLY A 1 108 ? -17.529 -11.295 29.307 1.00 64.62 108 GLY A O 1
ATOM 893 N N . THR A 1 109 ? -17.544 -13.253 30.394 1.00 56.50 109 THR A N 1
ATOM 894 C CA . THR A 1 109 ? -18.644 -13.895 29.635 1.00 56.50 109 THR A CA 1
ATOM 895 C C . THR A 1 109 ? -19.842 -14.296 30.513 1.00 56.50 109 THR A C 1
ATOM 897 O O . THR A 1 109 ? -20.452 -15.347 30.311 1.00 56.50 109 THR A O 1
ATOM 900 N N . GLY A 1 110 ? -20.158 -13.501 31.539 1.00 61.38 110 GLY A N 1
ATOM 901 C CA . GLY A 1 110 ? -21.294 -13.757 32.436 1.00 61.38 110 GLY A CA 1
ATOM 902 C C . GLY A 1 110 ? -22.660 -13.508 31.779 1.00 61.38 110 GLY A C 1
ATOM 903 O O . GLY A 1 110 ? -22.767 -12.736 30.828 1.00 61.38 110 GLY A O 1
ATOM 904 N N . ALA A 1 111 ? -23.728 -14.103 32.323 1.00 59.25 111 ALA A N 1
ATOM 905 C CA . ALA A 1 111 ? -25.100 -13.909 31.825 1.00 59.25 111 ALA A CA 1
ATOM 906 C C . ALA A 1 111 ? -25.575 -12.440 31.902 1.00 59.25 111 ALA A C 1
ATOM 908 O O . ALA A 1 111 ? -26.353 -11.988 31.066 1.00 59.25 111 ALA A O 1
ATOM 909 N N . GLU A 1 112 ? -25.055 -11.673 32.863 1.00 64.12 112 GLU A N 1
ATOM 910 C CA . GLU A 1 112 ? -25.281 -10.227 32.996 1.00 64.12 112 GLU A CA 1
ATOM 911 C C . GLU A 1 112 ? -24.423 -9.377 32.031 1.00 64.12 112 GLU A C 1
ATOM 913 O O . GLU A 1 112 ? -24.605 -8.158 31.925 1.00 64.12 112 GLU A O 1
ATOM 918 N N . GLY A 1 113 ? -23.496 -10.007 31.299 1.00 69.81 113 GLY A N 1
ATOM 919 C CA . GLY A 1 113 ? -22.519 -9.347 30.437 1.00 69.81 113 GLY A CA 1
ATOM 920 C C . GLY A 1 113 ? -23.164 -8.492 29.350 1.00 69.81 113 GLY A C 1
ATOM 921 O O . GLY A 1 113 ? -22.786 -7.334 29.196 1.00 69.81 113 GLY A O 1
ATOM 922 N N . ALA A 1 114 ? -24.204 -8.993 28.675 1.00 72.31 114 ALA A N 1
ATOM 923 C CA . ALA A 1 114 ? -24.911 -8.247 27.629 1.00 72.31 114 ALA A CA 1
ATOM 924 C C . ALA A 1 114 ? -25.519 -6.928 28.147 1.00 72.31 114 ALA A C 1
ATOM 926 O O . ALA A 1 114 ? -25.411 -5.886 27.500 1.00 72.31 114 ALA A O 1
ATOM 927 N N . THR A 1 115 ? -26.101 -6.937 29.349 1.00 72.56 115 THR A N 1
ATOM 928 C CA . THR A 1 115 ? -26.637 -5.721 29.979 1.00 72.56 115 THR A CA 1
ATOM 929 C C . THR A 1 115 ? -25.546 -4.762 30.449 1.00 72.56 115 THR A C 1
ATOM 931 O O . THR A 1 115 ? -25.717 -3.547 30.352 1.00 72.56 115 THR A O 1
ATOM 934 N N . LEU A 1 116 ? -24.402 -5.286 30.900 1.00 75.38 116 LEU A N 1
ATOM 935 C CA . LEU A 1 116 ? -23.243 -4.476 31.272 1.00 75.38 116 LEU A CA 1
ATOM 936 C C . LEU A 1 116 ? -22.576 -3.837 30.035 1.00 75.38 116 LEU A C 1
ATOM 938 O O . LEU A 1 116 ? -22.219 -2.660 30.077 1.00 75.38 116 LEU A O 1
ATOM 942 N N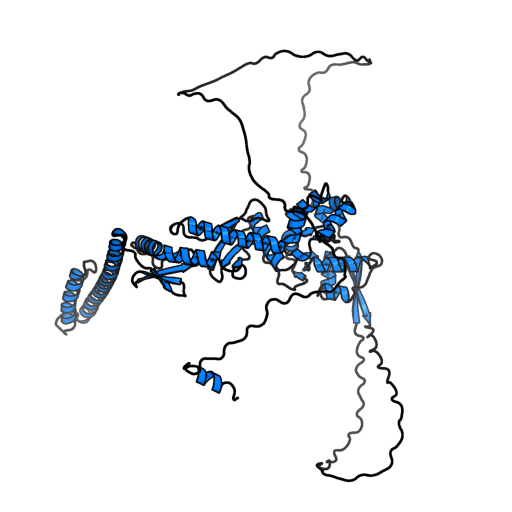 . ARG A 1 117 ? -22.507 -4.560 28.904 1.00 79.62 117 ARG A N 1
ATOM 943 C CA . ARG A 1 117 ? -22.084 -4.039 27.591 1.00 79.62 117 ARG A CA 1
ATOM 944 C C . ARG A 1 117 ? -22.976 -2.886 27.150 1.00 79.62 117 ARG A C 1
ATOM 946 O O . ARG A 1 117 ? -22.457 -1.832 26.800 1.00 79.62 117 ARG A O 1
ATOM 953 N N . GLN A 1 118 ? -24.298 -3.057 27.215 1.00 79.38 118 GLN A N 1
ATOM 954 C CA . GLN A 1 118 ? -25.252 -2.017 26.825 1.00 79.38 118 GLN A CA 1
ATOM 955 C C . GLN A 1 118 ? -25.112 -0.751 27.691 1.00 79.38 118 GLN A C 1
ATOM 957 O O . GLN A 1 118 ? -25.136 0.362 27.164 1.00 79.38 118 GLN A O 1
ATOM 962 N N . ALA A 1 119 ? -24.917 -0.911 29.006 1.00 77.44 119 ALA A N 1
ATOM 963 C CA . ALA A 1 119 ? -24.675 0.204 29.922 1.00 77.44 119 ALA A CA 1
ATOM 964 C C . ALA A 1 119 ? -23.361 0.943 29.603 1.00 77.44 119 ALA A C 1
ATOM 966 O O . ALA A 1 119 ? -23.359 2.170 29.493 1.00 77.44 119 ALA A O 1
ATOM 967 N N . ALA A 1 120 ? -22.265 0.205 29.392 1.00 80.62 120 ALA A N 1
ATOM 968 C CA . ALA A 1 120 ? -20.982 0.784 29.003 1.00 80.62 120 ALA A CA 1
ATOM 969 C C . ALA A 1 120 ? -21.058 1.483 27.639 1.00 80.62 120 ALA A C 1
ATOM 971 O O . ALA A 1 120 ? -20.588 2.606 27.511 1.00 80.62 120 ALA A O 1
ATOM 972 N N . MET A 1 121 ? -21.706 0.885 26.638 1.00 81.81 121 MET A N 1
ATOM 973 C CA . MET A 1 121 ? -21.846 1.474 25.304 1.00 81.81 121 MET A CA 1
ATOM 974 C C . MET A 1 121 ? -22.621 2.801 25.328 1.00 81.81 121 MET A C 1
ATOM 976 O O . MET A 1 121 ? -22.212 3.774 24.691 1.00 81.81 121 MET A O 1
ATOM 980 N N . ALA A 1 122 ? -23.696 2.879 26.121 1.00 81.00 122 ALA A N 1
ATOM 981 C CA . ALA A 1 122 ? -24.440 4.120 26.329 1.00 81.00 122 ALA A CA 1
ATOM 982 C C . ALA A 1 122 ? -23.569 5.218 26.973 1.00 81.00 122 ALA A C 1
ATOM 984 O O . ALA A 1 122 ? -23.590 6.363 26.520 1.00 81.00 122 ALA A O 1
ATOM 985 N N . ALA A 1 123 ? -22.768 4.859 27.981 1.00 82.44 123 ALA A N 1
ATOM 986 C CA . ALA A 1 123 ? -21.858 5.770 28.676 1.00 82.44 123 ALA A CA 1
ATOM 987 C C . ALA A 1 123 ? -20.609 6.152 27.845 1.00 82.44 123 ALA A C 1
ATOM 989 O O . ALA A 1 123 ? -20.072 7.247 28.001 1.00 82.44 123 ALA A O 1
ATOM 990 N N . LEU A 1 124 ? -20.174 5.292 26.916 1.00 86.44 124 LEU A N 1
ATOM 991 C CA . LEU A 1 124 ? -19.060 5.534 25.991 1.00 86.44 124 LEU A CA 1
ATOM 992 C C . LEU A 1 124 ? -19.428 6.419 24.793 1.00 86.44 124 LEU A C 1
ATOM 994 O O . LEU A 1 124 ? -18.533 6.954 24.136 1.00 86.44 124 LEU A O 1
ATOM 998 N N . LYS A 1 125 ? -20.715 6.608 24.479 1.00 86.25 125 LYS A N 1
ATOM 999 C CA . LYS A 1 125 ? -21.135 7.366 23.288 1.00 86.25 125 LYS A CA 1
ATOM 1000 C C . LYS A 1 125 ? -20.504 8.773 23.171 1.00 86.25 125 LYS A C 1
ATOM 1002 O O . LYS A 1 125 ? -20.053 9.107 22.073 1.00 86.25 125 LYS A O 1
ATOM 1007 N N . PRO A 1 126 ? -20.373 9.586 24.244 1.00 87.25 126 PRO A N 1
ATOM 1008 C CA . PRO A 1 126 ? -19.663 10.868 24.179 1.00 87.25 126 PRO A CA 1
ATOM 1009 C C . PRO A 1 126 ? -18.167 10.723 23.848 1.00 87.25 126 PRO A C 1
ATOM 1011 O O . PRO A 1 126 ? -17.636 11.522 23.076 1.00 87.25 126 PRO A O 1
ATOM 1014 N N . GLN A 1 127 ? -17.502 9.681 24.365 1.00 87.19 127 GLN A N 1
ATOM 1015 C CA . GLN A 1 127 ? -16.099 9.379 24.048 1.00 87.19 127 GLN A CA 1
ATOM 1016 C C . GLN A 1 127 ? -15.939 9.042 22.559 1.00 87.19 127 GLN A C 1
ATOM 1018 O O . GLN A 1 127 ? -15.033 9.559 21.908 1.00 87.19 127 GLN A O 1
ATOM 1023 N N . PHE A 1 128 ? -16.850 8.250 21.979 1.00 90.25 128 PHE A N 1
ATOM 1024 C CA . PHE A 1 128 ? -16.810 7.930 20.547 1.00 90.25 128 PHE A CA 1
ATOM 1025 C C . PHE A 1 128 ? -17.060 9.146 19.643 1.00 90.25 128 PHE A C 1
ATOM 1027 O O . PHE A 1 128 ? -16.408 9.254 18.603 1.00 90.25 128 PHE A O 1
ATOM 1034 N N . HIS A 1 129 ? -17.919 10.098 20.033 1.00 90.69 129 HIS A N 1
ATOM 1035 C CA . HIS A 1 129 ? -18.034 11.381 19.322 1.00 90.69 129 HIS A CA 1
ATOM 1036 C C . HIS A 1 129 ? -16.705 12.159 19.353 1.00 90.69 129 HIS A C 1
ATOM 1038 O O . HIS A 1 129 ? -16.204 12.561 18.303 1.00 90.69 129 HIS A O 1
ATOM 1044 N N . LEU A 1 130 ? -16.084 12.293 20.530 1.00 91.00 130 LEU A N 1
ATOM 1045 C CA . LEU A 1 130 ? -14.809 12.998 20.708 1.00 91.00 130 LEU A CA 1
ATOM 1046 C C . LEU A 1 130 ? -13.638 12.310 19.975 1.00 91.00 130 LEU A C 1
ATOM 1048 O O . LEU A 1 130 ? -12.762 12.983 19.430 1.00 91.00 130 LEU A O 1
ATOM 1052 N N . LEU A 1 131 ? -13.628 10.977 19.900 1.00 91.00 131 LEU A N 1
ATOM 1053 C CA . LEU A 1 131 ? -12.675 10.209 19.091 1.00 91.00 131 LEU A CA 1
ATOM 1054 C C . LEU A 1 131 ? -12.928 10.371 17.588 1.00 91.00 131 LEU A C 1
ATOM 1056 O O . LEU A 1 131 ? -11.969 10.490 16.827 1.00 91.00 131 LEU A O 1
ATOM 1060 N N . ALA A 1 132 ? -14.188 10.442 17.151 1.00 93.12 132 ALA A N 1
ATOM 1061 C CA . ALA A 1 132 ? -14.531 10.718 15.757 1.00 93.12 132 ALA A CA 1
ATOM 1062 C C . ALA A 1 132 ? -14.143 12.148 15.345 1.00 93.12 132 ALA A C 1
ATOM 1064 O O . ALA A 1 132 ? -13.710 12.359 14.213 1.00 93.12 132 ALA A O 1
ATOM 1065 N N . ASP A 1 133 ? -14.237 13.121 16.255 1.00 94.00 133 ASP A N 1
ATOM 1066 C CA . ASP A 1 133 ? -13.742 14.486 16.051 1.00 94.00 133 ASP A CA 1
ATOM 1067 C C . ASP A 1 133 ? -12.211 14.540 15.975 1.00 94.00 133 ASP A C 1
ATOM 1069 O O . ASP A 1 133 ? -11.672 15.171 15.062 1.00 94.00 133 ASP A O 1
ATOM 1073 N N . LYS A 1 134 ? -11.500 13.839 16.870 1.00 93.75 134 LYS A N 1
ATOM 1074 C CA . LYS A 1 134 ? -10.035 13.693 16.799 1.00 93.75 134 LYS A CA 1
ATOM 1075 C C . LYS A 1 134 ? -9.608 13.057 15.473 1.00 93.75 134 LYS A C 1
ATOM 1077 O O . LYS A 1 134 ? -8.816 13.652 14.750 1.00 93.75 134 LYS A O 1
ATOM 1082 N N . PHE A 1 135 ? -10.184 11.910 15.110 1.00 94.62 135 PHE A N 1
ATOM 1083 C CA . PHE A 1 135 ? -9.868 11.203 13.866 1.00 94.62 135 PHE A CA 1
ATOM 1084 C C . PHE A 1 135 ? -10.168 12.040 12.613 1.00 94.62 135 PHE A C 1
ATOM 1086 O O . PHE A 1 135 ? -9.369 12.079 11.678 1.00 94.62 135 PHE A O 1
ATOM 1093 N N . TYR A 1 136 ? -11.298 12.755 12.590 1.00 94.00 136 TYR A N 1
ATOM 1094 C CA . TYR A 1 136 ? -11.662 13.600 11.452 1.00 94.00 136 TYR A CA 1
ATOM 1095 C C . TYR A 1 136 ? -10.635 14.716 11.202 1.00 94.00 136 TYR A C 1
ATOM 1097 O O . TYR A 1 136 ? -10.324 15.019 10.050 1.00 94.00 136 TYR A O 1
ATOM 1105 N N . ASN A 1 137 ? -10.074 15.285 12.272 1.00 94.50 137 ASN A N 1
ATOM 1106 C CA . ASN A 1 137 ? -9.087 16.364 12.204 1.00 94.50 137 ASN A CA 1
ATOM 1107 C C . ASN A 1 137 ? -7.621 15.881 12.190 1.00 94.50 137 ASN A C 1
ATOM 1109 O O . ASN A 1 137 ? -6.728 16.696 11.961 1.00 94.50 137 ASN A O 1
ATOM 1113 N N . ALA A 1 138 ? -7.362 14.586 12.401 1.00 94.81 138 ALA A N 1
ATOM 1114 C CA . ALA A 1 138 ? -6.018 14.009 12.379 1.00 94.81 138 ALA A CA 1
ATOM 1115 C C . ALA A 1 138 ? -5.332 14.208 11.007 1.00 94.81 138 ALA A C 1
ATOM 1117 O O . ALA A 1 138 ? -6.002 14.135 9.968 1.00 94.81 138 ALA A O 1
ATOM 1118 N N . PRO A 1 139 ? -4.010 14.451 10.955 1.00 94.50 139 PRO A N 1
ATOM 1119 C CA . PRO A 1 139 ? -3.270 14.609 9.706 1.00 94.50 139 PRO A CA 1
ATOM 1120 C C . PRO A 1 139 ? -3.154 13.289 8.924 1.00 94.50 139 PRO A C 1
ATOM 1122 O O . PRO A 1 139 ? -3.089 12.202 9.495 1.00 94.50 139 PRO A O 1
ATOM 1125 N N . ASP A 1 140 ? -3.029 13.375 7.592 1.00 93.38 140 ASP A N 1
ATOM 1126 C CA . ASP A 1 140 ? -2.861 12.208 6.698 1.00 93.38 140 ASP A CA 1
ATOM 1127 C C . ASP A 1 140 ? -1.524 11.438 6.904 1.00 93.38 140 ASP A C 1
ATOM 1129 O O . ASP A 1 140 ? -1.248 10.465 6.199 1.00 93.38 140 ASP A O 1
ATOM 1133 N N . THR A 1 141 ? -0.694 11.859 7.868 1.00 92.50 141 THR A N 1
ATOM 1134 C CA . THR A 1 141 ? 0.542 11.194 8.321 1.00 92.50 141 THR A CA 1
ATOM 1135 C C . THR A 1 141 ? 0.331 10.199 9.464 1.00 92.50 141 THR A C 1
ATOM 1137 O O . THR A 1 141 ? 1.160 9.313 9.630 1.00 92.50 141 THR A O 1
ATOM 1140 N N . GLU A 1 142 ? -0.749 10.317 10.245 1.00 93.44 142 GLU A N 1
ATOM 1141 C CA . GLU A 1 142 ? -1.071 9.370 11.332 1.00 93.44 142 GLU A CA 1
ATOM 1142 C C . GLU A 1 142 ? -1.810 8.117 10.834 1.00 93.44 142 GLU A C 1
ATOM 1144 O O . GLU A 1 142 ? -2.051 7.187 11.605 1.00 93.44 142 GLU A O 1
ATOM 1149 N N . MET A 1 143 ? -2.188 8.092 9.552 1.00 94.38 143 MET A N 1
ATOM 1150 C CA . MET A 1 143 ? -2.888 6.981 8.914 1.00 94.38 143 MET A CA 1
ATOM 1151 C C . MET A 1 143 ? -2.008 6.248 7.900 1.00 94.38 143 MET A C 1
ATOM 1153 O O . MET A 1 143 ? -1.342 6.855 7.050 1.00 94.38 143 MET A O 1
ATOM 1157 N N . ASP A 1 144 ? -2.096 4.921 7.922 1.00 94.38 144 ASP A N 1
ATOM 1158 C CA . ASP A 1 144 ? -1.513 4.042 6.910 1.00 94.38 144 ASP A CA 1
ATOM 1159 C C . ASP A 1 144 ? -2.452 2.871 6.576 1.00 94.38 144 ASP A C 1
ATOM 1161 O O . ASP A 1 144 ? -3.478 2.661 7.226 1.00 94.38 144 ASP A O 1
ATOM 1165 N N . PHE A 1 145 ? -2.111 2.121 5.530 1.00 93.69 145 PHE A N 1
ATOM 1166 C CA . PHE A 1 145 ? -2.807 0.905 5.119 1.00 93.69 145 PHE A CA 1
ATOM 1167 C C . PHE A 1 145 ? -1.867 -0.307 5.190 1.00 93.69 145 PHE A C 1
ATOM 1169 O O . PHE A 1 145 ? -0.686 -0.201 4.866 1.00 93.69 145 PHE A O 1
ATOM 1176 N N . THR A 1 146 ? -2.370 -1.472 5.596 1.00 92.06 146 THR A N 1
ATOM 1177 C CA . THR A 1 146 ? -1.585 -2.716 5.650 1.00 92.06 146 THR A CA 1
ATOM 1178 C C . THR A 1 146 ? -1.423 -3.343 4.261 1.00 92.06 146 THR A C 1
ATOM 1180 O O . THR A 1 146 ? -2.108 -2.974 3.305 1.00 92.06 146 THR A O 1
ATOM 1183 N N . THR A 1 147 ? -0.541 -4.339 4.138 1.00 87.25 147 THR A N 1
ATOM 1184 C CA . THR A 1 147 ? -0.381 -5.146 2.911 1.00 87.25 147 THR A CA 1
ATOM 1185 C C . THR A 1 147 ? -1.649 -5.899 2.504 1.00 87.25 147 THR A C 1
ATOM 1187 O O . THR A 1 147 ? -1.792 -6.205 1.329 1.00 87.25 147 THR A O 1
ATOM 1190 N N . GLN A 1 148 ? -2.586 -6.127 3.432 1.00 87.56 148 GLN A N 1
ATOM 1191 C CA . GLN A 1 148 ? -3.901 -6.730 3.171 1.00 87.56 148 GLN A CA 1
ATOM 1192 C C . GLN A 1 148 ? -5.039 -5.689 3.116 1.00 87.56 148 GLN A C 1
ATOM 1194 O O . GLN A 1 148 ? -6.208 -6.018 3.295 1.00 87.56 148 GLN A O 1
ATOM 1199 N N . GLY A 1 149 ? -4.718 -4.403 2.926 1.00 90.31 149 GLY A N 1
ATOM 1200 C CA . GLY A 1 149 ? -5.714 -3.334 2.784 1.00 90.31 149 GLY A CA 1
ATOM 1201 C C . GLY A 1 149 ? -6.471 -2.955 4.064 1.00 90.31 149 GLY A C 1
ATOM 1202 O O . GLY A 1 149 ? -7.444 -2.208 3.988 1.00 90.31 149 GLY A O 1
ATOM 1203 N N . GLY A 1 150 ? -6.046 -3.418 5.243 1.00 93.12 150 GLY A N 1
ATOM 1204 C CA . GLY A 1 150 ? -6.549 -2.905 6.523 1.00 93.12 150 GLY A CA 1
ATOM 1205 C C . GLY A 1 150 ? -6.141 -1.442 6.716 1.00 93.12 150 GLY A C 1
ATOM 1206 O O . GLY A 1 150 ? -5.039 -1.066 6.331 1.00 93.12 150 GLY A O 1
ATOM 1207 N N . LEU A 1 151 ? -7.003 -0.609 7.298 1.00 95.12 151 LEU A N 1
ATOM 1208 C CA . LEU A 1 151 ? -6.718 0.803 7.571 1.00 95.12 151 LEU A CA 1
ATOM 1209 C C . LEU A 1 151 ? -6.382 1.016 9.047 1.00 95.12 151 LEU A C 1
ATOM 1211 O O . LEU A 1 151 ? -7.124 0.579 9.930 1.00 95.12 151 LEU A O 1
ATOM 1215 N N . MET A 1 152 ? -5.289 1.734 9.296 1.00 94.81 152 MET A N 1
ATOM 1216 C CA . MET A 1 152 ? -4.743 2.010 10.623 1.00 94.81 152 MET A CA 1
ATOM 1217 C C . MET A 1 152 ? -4.722 3.518 10.898 1.00 94.81 152 MET A C 1
ATOM 1219 O O . MET A 1 152 ? -4.399 4.304 10.007 1.00 94.81 152 MET A O 1
ATOM 1223 N N . TRP A 1 153 ? -5.009 3.910 12.139 1.00 94.88 153 TRP A N 1
ATOM 1224 C CA . TRP A 1 153 ? -4.735 5.239 12.693 1.00 94.88 153 TRP A CA 1
ATOM 1225 C C . TRP A 1 153 ? -3.897 5.058 13.962 1.00 94.88 153 TRP A C 1
ATOM 1227 O O . TRP A 1 153 ? -4.371 4.498 14.956 1.00 94.88 153 TRP A O 1
ATOM 1237 N N . GLY A 1 154 ? -2.618 5.436 13.894 1.00 89.94 154 GLY A N 1
ATOM 1238 C CA . GLY A 1 154 ? -1.616 4.977 14.857 1.00 89.94 154 GLY A CA 1
ATOM 1239 C C . GLY A 1 154 ? -1.663 3.449 15.006 1.00 89.94 154 GLY A C 1
ATOM 1240 O O . GLY A 1 154 ? -1.619 2.716 14.018 1.00 89.94 154 GLY A O 1
ATOM 1241 N N . ASN A 1 155 ? -1.835 2.971 16.240 1.00 88.12 155 ASN A N 1
ATOM 1242 C CA . ASN A 1 155 ? -1.942 1.539 16.547 1.00 88.12 155 ASN A CA 1
ATOM 1243 C C . ASN A 1 155 ? -3.378 0.976 16.419 1.00 88.12 155 ASN A C 1
ATOM 1245 O O . ASN A 1 155 ? -3.572 -0.224 16.600 1.00 88.12 155 ASN A O 1
ATOM 1249 N N . SER A 1 156 ? -4.391 1.804 16.132 1.00 90.81 156 SER A N 1
ATOM 1250 C CA . SER A 1 156 ? -5.799 1.375 16.070 1.00 90.81 156 SER A CA 1
ATOM 1251 C C . SER A 1 156 ? -6.228 0.999 14.651 1.00 90.81 156 SER A C 1
ATOM 1253 O O . SER A 1 156 ? -6.103 1.803 13.729 1.00 90.81 156 SER A O 1
ATOM 1255 N N . ALA A 1 157 ? -6.806 -0.191 14.477 1.00 92.75 157 ALA A N 1
ATOM 1256 C CA . ALA A 1 157 ? -7.450 -0.584 13.223 1.00 92.75 157 ALA A CA 1
ATOM 1257 C C . ALA A 1 157 ? -8.830 0.086 13.097 1.00 92.75 157 ALA A C 1
ATOM 1259 O O . ALA A 1 157 ? -9.733 -0.190 13.888 1.00 92.75 157 ALA A O 1
ATOM 1260 N N . ILE A 1 158 ? -8.993 0.958 12.100 1.00 93.81 158 ILE A N 1
ATOM 1261 C CA . ILE A 1 158 ? -10.204 1.776 11.883 1.00 93.81 158 ILE A CA 1
ATOM 1262 C C . ILE A 1 158 ? -11.142 1.211 10.806 1.00 93.81 158 ILE A C 1
ATOM 1264 O O . ILE A 1 158 ? -12.281 1.661 10.678 1.00 93.81 158 ILE A O 1
ATOM 1268 N N . GLY A 1 159 ? -10.686 0.240 10.014 1.00 93.94 159 GLY A N 1
ATOM 1269 C CA . GLY A 1 159 ? -11.461 -0.341 8.920 1.00 93.94 159 GLY A CA 1
ATOM 1270 C C . GLY A 1 159 ? -10.624 -1.203 7.982 1.00 93.94 159 GLY A C 1
ATOM 1271 O O . GLY A 1 159 ? -9.478 -1.544 8.278 1.00 93.94 159 GLY A O 1
ATOM 1272 N N . LYS A 1 160 ? -11.188 -1.504 6.815 1.00 95.06 160 LYS A N 1
ATOM 1273 C CA . LYS A 1 160 ? -10.523 -2.162 5.686 1.00 95.06 160 LYS A CA 1
ATOM 1274 C C . LYS A 1 160 ? -10.978 -1.553 4.359 1.00 95.06 160 LYS A C 1
ATOM 1276 O O . LYS A 1 160 ? -12.083 -1.018 4.243 1.00 95.06 160 LYS A O 1
ATOM 1281 N N . LEU A 1 161 ? -10.129 -1.663 3.347 1.00 95.19 161 LEU A N 1
ATOM 1282 C CA . LEU A 1 161 ? -10.492 -1.398 1.962 1.00 95.19 161 LEU A CA 1
ATOM 1283 C C . LEU A 1 161 ? -11.307 -2.576 1.408 1.00 95.19 161 LEU A C 1
ATOM 1285 O O . LEU A 1 161 ? -10.998 -3.736 1.672 1.00 95.19 161 LEU A O 1
ATOM 1289 N N . VAL A 1 162 ? -12.335 -2.274 0.617 1.00 94.62 162 VAL A N 1
ATOM 1290 C CA . VAL A 1 162 ? -13.152 -3.253 -0.113 1.00 94.62 162 VAL A CA 1
ATOM 1291 C C . VAL A 1 162 ? -13.275 -2.861 -1.588 1.00 94.62 162 VAL A C 1
ATOM 1293 O O . VAL A 1 162 ? -13.053 -1.705 -1.965 1.00 94.62 162 VAL A O 1
ATOM 1296 N N . LYS A 1 163 ? -13.606 -3.831 -2.446 1.00 94.75 163 LYS A N 1
ATOM 1297 C CA . LYS A 1 163 ? -13.716 -3.629 -3.896 1.00 94.75 163 LYS A CA 1
ATOM 1298 C C . LYS A 1 163 ? -14.783 -2.581 -4.234 1.00 94.75 163 LYS A C 1
ATOM 1300 O O . LYS A 1 163 ? -15.961 -2.779 -3.957 1.00 94.75 163 LYS A O 1
ATOM 1305 N N . GLY A 1 164 ? -14.351 -1.473 -4.838 1.00 92.50 164 GLY A N 1
ATOM 1306 C CA . GLY A 1 164 ? -15.233 -0.438 -5.380 1.00 92.50 164 GLY A CA 1
ATOM 1307 C C . GLY A 1 164 ? -15.559 -0.654 -6.861 1.00 92.50 164 GLY A C 1
ATOM 1308 O O . GLY A 1 164 ? -15.348 -1.736 -7.406 1.00 92.50 164 GLY A O 1
ATOM 1309 N N . GLY A 1 165 ? -16.075 0.389 -7.519 1.00 88.62 165 GLY A N 1
ATOM 1310 C CA . GLY A 1 165 ? -16.490 0.330 -8.930 1.00 88.62 165 GLY A CA 1
ATOM 1311 C C . GLY A 1 165 ? -15.341 0.356 -9.947 1.00 88.62 165 GLY A C 1
ATOM 1312 O O . GLY A 1 165 ? -15.506 -0.123 -11.063 1.00 88.62 165 GLY A O 1
ATOM 1313 N N . GLU A 1 166 ? -14.173 0.873 -9.561 1.00 88.81 166 GLU A N 1
ATOM 1314 C CA . GLU A 1 166 ? -12.957 0.925 -10.382 1.00 88.81 166 GLU A CA 1
ATOM 1315 C C . GLU A 1 166 ? -11.778 0.367 -9.568 1.00 88.81 166 GLU A C 1
ATOM 1317 O O . GLU A 1 166 ? -11.721 0.550 -8.350 1.00 88.81 166 GLU A O 1
ATOM 1322 N N . ALA A 1 167 ? -10.794 -0.255 -10.223 1.00 88.56 167 ALA A N 1
ATOM 1323 C CA . ALA A 1 167 ? -9.615 -0.812 -9.545 1.00 88.56 167 ALA A CA 1
ATOM 1324 C C . ALA A 1 167 ? -8.743 0.260 -8.851 1.00 88.56 167 ALA A C 1
ATOM 1326 O O . ALA A 1 167 ? -8.033 -0.026 -7.891 1.00 88.56 167 ALA A O 1
ATOM 1327 N N . SER A 1 168 ? -8.833 1.508 -9.313 1.00 88.62 168 SER A N 1
ATOM 1328 C CA . SER A 1 168 ? -8.221 2.714 -8.742 1.00 88.62 168 SER A CA 1
ATOM 1329 C C . SER A 1 168 ? -9.085 3.408 -7.676 1.00 88.62 168 SER A C 1
ATOM 1331 O O . SER A 1 168 ? -8.677 4.446 -7.159 1.00 88.62 168 SER A O 1
ATOM 1333 N N . ARG A 1 169 ? -10.284 2.896 -7.358 1.00 92.38 169 ARG A N 1
ATOM 1334 C CA . ARG A 1 169 ? -11.252 3.541 -6.448 1.00 92.38 169 ARG A CA 1
ATOM 1335 C C . ARG A 1 169 ? -11.888 2.517 -5.496 1.00 92.38 169 ARG A C 1
ATOM 1337 O O . ARG A 1 169 ? -13.063 2.174 -5.661 1.00 92.38 169 ARG A O 1
ATOM 1344 N N . PRO A 1 170 ? -11.125 2.002 -4.513 1.00 95.38 170 PRO A N 1
ATOM 1345 C CA . PRO A 1 170 ? -11.661 1.136 -3.468 1.00 95.38 170 PRO A CA 1
ATOM 1346 C C . PRO A 1 170 ? -12.658 1.907 -2.594 1.00 95.38 170 PRO A C 1
ATOM 1348 O O . PRO A 1 170 ? -12.581 3.131 -2.477 1.00 95.38 170 PRO A O 1
ATOM 1351 N N . GLN A 1 171 ? -13.567 1.187 -1.943 1.00 95.94 171 GLN A N 1
ATOM 1352 C CA . GLN A 1 171 ? -14.422 1.750 -0.896 1.00 95.94 171 GLN A CA 1
ATOM 1353 C C . GLN A 1 171 ? -13.865 1.411 0.490 1.00 95.94 171 GLN A C 1
ATOM 1355 O O . GLN A 1 171 ? -13.106 0.453 0.639 1.00 95.94 171 GLN A O 1
ATOM 1360 N N . VAL A 1 172 ? -14.258 2.172 1.513 1.00 96.19 172 VAL A N 1
ATOM 1361 C CA . VAL A 1 172 ? -13.924 1.872 2.914 1.00 96.19 172 VAL A CA 1
ATOM 1362 C C . VAL A 1 172 ? -15.103 1.237 3.655 1.00 96.19 172 VAL A C 1
ATOM 1364 O O . VAL A 1 172 ? -16.193 1.812 3.758 1.00 96.19 172 VAL A O 1
ATOM 1367 N N . GLU A 1 173 ? -14.843 0.078 4.257 1.00 94.62 173 GLU A N 1
ATOM 1368 C CA . GLU A 1 173 ? -15.659 -0.513 5.316 1.00 94.62 173 GLU A CA 1
ATOM 1369 C C . GLU A 1 173 ? -14.996 -0.193 6.665 1.00 94.62 173 GLU A C 1
ATOM 1371 O O . GLU A 1 173 ? -13.822 -0.497 6.868 1.00 94.62 173 GLU A O 1
ATOM 1376 N N . VAL A 1 174 ? -15.713 0.472 7.574 1.00 94.56 174 VAL A N 1
ATOM 1377 C CA . VAL A 1 174 ? -15.156 0.935 8.858 1.00 94.56 174 VAL A CA 1
ATOM 1378 C C . VAL A 1 174 ? -15.460 -0.028 9.998 1.00 94.56 174 VAL A C 1
ATOM 1380 O O . VAL A 1 174 ? -16.537 -0.614 10.058 1.00 94.56 174 VAL A O 1
ATOM 1383 N N . PHE A 1 175 ? -14.524 -0.149 10.936 1.00 92.25 175 PHE A N 1
ATOM 1384 C CA . PHE A 1 175 ? -14.670 -0.962 12.141 1.00 92.25 175 PHE A CA 1
ATOM 1385 C C . PHE A 1 175 ? -15.247 -0.113 13.276 1.00 92.25 175 PHE A C 1
ATOM 1387 O O . PHE A 1 175 ? -14.542 0.257 14.212 1.00 92.25 175 PHE A O 1
ATOM 1394 N N . VAL A 1 176 ? -16.536 0.211 13.160 1.00 87.50 176 VAL A N 1
ATOM 1395 C CA . VAL A 1 176 ? -17.329 0.916 14.177 1.00 87.50 176 VAL A CA 1
ATOM 1396 C C . VAL A 1 176 ? -18.436 -0.018 14.654 1.00 87.50 176 VAL A C 1
ATOM 1398 O O . VAL A 1 176 ? -19.072 -0.675 13.833 1.00 87.50 176 VAL A O 1
ATOM 1401 N N . GLU A 1 177 ? -18.657 -0.095 15.964 1.00 83.56 177 GLU A N 1
ATOM 1402 C CA . GLU A 1 177 ? -19.750 -0.892 16.530 1.00 83.56 177 GLU A CA 1
ATOM 1403 C C . GLU A 1 177 ? -21.124 -0.317 16.128 1.00 83.56 177 GLU A C 1
ATOM 1405 O O . GLU A 1 177 ? -21.340 0.894 16.209 1.00 83.56 177 GLU A O 1
ATOM 1410 N N . GLU A 1 178 ? -22.079 -1.167 15.739 1.00 76.75 178 GLU A N 1
ATOM 1411 C CA . GLU A 1 178 ? -23.423 -0.739 15.301 1.00 76.75 178 GLU A CA 1
ATOM 1412 C C . GLU A 1 178 ? -24.155 0.082 16.384 1.00 76.75 178 GLU A C 1
ATOM 1414 O O . GLU A 1 178 ? -24.798 1.094 16.097 1.00 76.75 178 GLU A O 1
ATOM 1419 N N . GLU A 1 179 ? -23.956 -0.297 17.649 1.00 75.69 179 GLU A N 1
ATOM 1420 C CA . GLU A 1 179 ? -24.548 0.316 18.844 1.00 75.69 179 GLU A CA 1
ATOM 1421 C C . GLU A 1 179 ? -24.100 1.778 19.089 1.00 75.69 179 GLU A C 1
ATOM 1423 O O . GLU A 1 179 ? -24.788 2.531 19.782 1.00 75.69 179 GLU A O 1
ATOM 1428 N N . VAL A 1 180 ? -22.972 2.212 18.506 1.00 76.56 180 VAL A N 1
ATOM 1429 C CA . VAL A 1 180 ? -22.437 3.586 18.643 1.00 76.56 180 VAL A CA 1
ATOM 1430 C C . VAL A 1 180 ? -23.256 4.598 17.828 1.00 76.56 180 VAL A C 1
ATOM 1432 O O . VAL A 1 180 ? -23.420 5.756 18.235 1.00 76.56 180 VAL A O 1
ATOM 1435 N N . GLY A 1 181 ? -23.843 4.149 16.715 1.00 79.38 181 GLY A N 1
ATOM 1436 C CA . GLY A 1 181 ? -24.718 4.932 15.845 1.00 79.38 181 GLY A CA 1
ATOM 1437 C C . GLY A 1 181 ? -24.095 5.322 14.501 1.00 79.38 181 GLY A C 1
ATOM 1438 O O . GLY A 1 181 ? -22.895 5.579 14.371 1.00 79.38 181 GLY A O 1
ATOM 1439 N N . THR A 1 182 ? -24.961 5.408 13.489 1.00 87.25 182 THR A N 1
ATOM 1440 C CA . THR A 1 182 ? -24.614 5.625 12.075 1.00 87.25 182 THR A CA 1
ATOM 1441 C C . THR A 1 182 ? -23.783 6.877 11.830 1.00 87.25 182 THR A C 1
ATOM 1443 O O . THR A 1 182 ? -22.865 6.831 11.021 1.00 87.25 182 THR A O 1
ATOM 1446 N N . ASP A 1 183 ? -24.049 7.976 12.538 1.00 90.12 183 ASP A N 1
ATOM 1447 C CA . ASP A 1 183 ? -23.419 9.278 12.274 1.00 90.12 183 ASP A CA 1
ATOM 1448 C C . ASP A 1 183 ? -21.900 9.258 12.511 1.00 90.12 183 ASP A C 1
ATOM 1450 O O . ASP A 1 183 ? -21.132 9.880 11.772 1.00 90.12 183 ASP A O 1
ATOM 1454 N N . ILE A 1 184 ? -21.456 8.501 13.522 1.00 90.62 184 ILE A N 1
ATOM 1455 C CA . ILE A 1 184 ? -20.036 8.285 13.819 1.00 90.62 184 ILE A CA 1
ATOM 1456 C C . ILE A 1 184 ? -19.418 7.381 12.751 1.00 90.62 184 ILE A C 1
ATOM 1458 O O . ILE A 1 184 ? -18.383 7.736 12.185 1.00 90.62 184 ILE A O 1
ATOM 1462 N N . ALA A 1 185 ? -20.075 6.266 12.412 1.00 92.12 185 ALA A N 1
ATOM 1463 C CA . ALA A 1 185 ? -19.615 5.365 11.357 1.00 92.12 185 ALA A CA 1
ATOM 1464 C C . ALA A 1 185 ? -19.455 6.092 10.012 1.00 92.12 185 ALA A C 1
ATOM 1466 O O . ALA A 1 185 ? -18.431 5.943 9.345 1.00 92.12 185 ALA A O 1
ATOM 1467 N N . ASP A 1 186 ? -20.406 6.949 9.645 1.00 93.56 186 ASP A N 1
ATOM 1468 C CA . ASP A 1 186 ? -20.360 7.733 8.415 1.00 93.56 186 ASP A CA 1
ATOM 1469 C C . ASP A 1 186 ? -19.279 8.819 8.444 1.00 93.56 186 ASP A C 1
ATOM 1471 O O . ASP A 1 186 ? -18.582 9.021 7.447 1.00 93.56 186 ASP A O 1
ATOM 1475 N N . LYS A 1 187 ? -19.071 9.489 9.585 1.00 94.31 187 LYS A N 1
ATOM 1476 C CA . LYS A 1 187 ? -17.994 10.477 9.751 1.00 94.31 187 LYS A CA 1
ATOM 1477 C C . LYS A 1 187 ? -16.607 9.839 9.620 1.00 94.31 187 LYS A C 1
ATOM 1479 O O . LYS A 1 187 ? -15.761 10.367 8.893 1.00 94.31 187 LYS A O 1
ATOM 1484 N N . VAL A 1 188 ? -16.396 8.686 10.259 1.00 94.44 188 VAL A N 1
ATOM 1485 C CA . VAL A 1 188 ? -15.161 7.893 10.147 1.00 94.44 188 VAL A CA 1
ATOM 1486 C C . VAL A 1 188 ? -14.988 7.386 8.709 1.00 94.44 188 VAL A C 1
ATOM 1488 O O . VAL A 1 188 ? -13.920 7.571 8.125 1.00 94.44 188 VAL A O 1
ATOM 1491 N N . ARG A 1 189 ? -16.046 6.847 8.081 1.00 95.75 189 ARG A N 1
ATOM 1492 C CA . ARG A 1 189 ? -16.010 6.346 6.693 1.00 95.75 189 ARG A CA 1
ATOM 1493 C C . ARG A 1 189 ? -15.625 7.441 5.704 1.00 95.75 189 ARG A C 1
ATOM 1495 O O . ARG A 1 189 ? -14.721 7.233 4.901 1.00 95.75 189 ARG A O 1
ATOM 1502 N N . ARG A 1 190 ? -16.251 8.620 5.785 1.00 95.81 190 ARG A N 1
ATOM 1503 C CA . ARG A 1 190 ? -15.941 9.772 4.917 1.00 95.81 190 ARG A CA 1
ATOM 1504 C C . ARG A 1 190 ? -14.487 10.223 5.088 1.00 95.81 190 ARG A C 1
ATOM 1506 O O . ARG A 1 190 ? -13.798 10.426 4.090 1.00 95.81 190 ARG A O 1
ATOM 1513 N N . ARG A 1 191 ? -13.978 10.312 6.326 1.00 96.06 191 ARG A N 1
ATOM 1514 C CA . ARG A 1 191 ? -12.576 10.692 6.586 1.00 96.06 191 ARG A CA 1
ATOM 1515 C C . ARG A 1 191 ? -11.572 9.678 6.034 1.00 96.06 191 ARG A C 1
ATOM 1517 O O . ARG A 1 191 ? -10.580 10.088 5.427 1.00 96.06 191 ARG A O 1
ATOM 1524 N N . ALA A 1 192 ? -11.833 8.388 6.240 1.00 95.94 192 ALA A N 1
ATOM 1525 C CA . ALA A 1 192 ? -10.984 7.293 5.778 1.00 95.94 192 ALA A CA 1
ATOM 1526 C C . ALA A 1 192 ? -11.013 7.141 4.245 1.00 95.94 192 ALA A C 1
ATOM 1528 O O . ALA A 1 192 ? -9.968 6.933 3.628 1.00 95.94 192 ALA A O 1
ATOM 1529 N N . GLN A 1 193 ? -12.179 7.333 3.615 1.00 96.81 193 GLN A N 1
ATOM 1530 C CA . GLN A 1 193 ? -12.307 7.384 2.158 1.00 96.81 193 GLN A CA 1
ATOM 1531 C C . GLN A 1 193 ? -11.507 8.561 1.586 1.00 96.81 193 GLN A C 1
ATOM 1533 O O . GLN A 1 193 ? -10.675 8.364 0.709 1.00 96.81 193 GLN A O 1
ATOM 1538 N N . HIS A 1 194 ? -11.654 9.770 2.142 1.00 96.19 194 HIS A N 1
ATOM 1539 C CA . HIS A 1 194 ? -10.857 10.923 1.711 1.00 96.19 194 HIS A CA 1
ATOM 1540 C C . HIS A 1 194 ? -9.346 10.729 1.911 1.00 96.19 194 HIS A C 1
ATOM 1542 O O . HIS A 1 194 ? -8.566 11.239 1.108 1.00 96.19 194 HIS A O 1
ATOM 1548 N N . PHE A 1 195 ? -8.917 9.991 2.941 1.00 96.25 195 PHE A N 1
ATOM 1549 C CA . PHE A 1 195 ? -7.514 9.609 3.106 1.00 96.25 195 PHE A CA 1
ATOM 1550 C C . PHE A 1 195 ? -7.035 8.706 1.960 1.00 96.25 195 PHE A C 1
ATOM 1552 O O . PHE A 1 195 ? -6.043 9.044 1.311 1.00 96.25 195 PHE A O 1
ATOM 1559 N N . ILE A 1 196 ? -7.727 7.594 1.669 1.00 96.19 196 ILE A N 1
ATOM 1560 C CA . ILE A 1 196 ? -7.266 6.672 0.621 1.00 96.19 196 ILE A CA 1
ATOM 1561 C C . ILE A 1 196 ? -7.398 7.288 -0.779 1.00 96.19 196 ILE A C 1
ATOM 1563 O O . ILE A 1 196 ? -6.463 7.173 -1.569 1.00 96.19 196 ILE A O 1
ATOM 1567 N N . ASP A 1 197 ? -8.464 8.049 -1.050 1.00 95.62 197 ASP A N 1
ATOM 1568 C CA . ASP A 1 197 ? -8.646 8.806 -2.294 1.00 95.62 197 ASP A CA 1
ATOM 1569 C C . ASP A 1 197 ? -7.466 9.766 -2.532 1.00 95.62 197 ASP A C 1
ATOM 1571 O O . ASP A 1 197 ? -6.913 9.804 -3.631 1.00 95.62 197 ASP A O 1
ATOM 1575 N N . ARG A 1 198 ? -7.023 10.505 -1.499 1.00 95.25 198 ARG A N 1
ATOM 1576 C CA . ARG A 1 198 ? -5.830 11.375 -1.567 1.00 95.25 198 ARG A CA 1
ATOM 1577 C C . ARG A 1 198 ? -4.535 10.583 -1.735 1.00 95.25 198 ARG A C 1
ATOM 1579 O O . ARG A 1 198 ? -3.674 10.997 -2.510 1.00 95.25 198 ARG A O 1
ATOM 1586 N N . LYS A 1 199 ? -4.374 9.463 -1.020 1.00 95.00 199 LYS A N 1
ATOM 1587 C CA . LYS A 1 199 ? -3.174 8.607 -1.087 1.00 95.00 199 LYS A CA 1
ATOM 1588 C C . LYS A 1 199 ? -2.996 8.049 -2.503 1.00 95.00 199 LYS A C 1
ATOM 1590 O O . LYS A 1 199 ? -1.896 8.117 -3.049 1.00 95.00 199 LYS A O 1
ATOM 1595 N N . ILE A 1 200 ? -4.088 7.582 -3.112 1.00 95.25 200 ILE A N 1
ATOM 1596 C CA . ILE A 1 200 ? -4.143 7.146 -4.510 1.00 95.25 200 ILE A CA 1
ATOM 1597 C C . ILE A 1 200 ? -3.878 8.339 -5.432 1.00 95.25 200 ILE A C 1
ATOM 1599 O O . ILE A 1 200 ? -2.954 8.263 -6.239 1.00 95.25 200 ILE A O 1
ATOM 1603 N N . ALA A 1 201 ? -4.601 9.457 -5.273 1.00 94.75 201 ALA A N 1
ATOM 1604 C CA . ALA A 1 201 ? -4.431 10.666 -6.086 1.00 94.75 201 ALA A CA 1
ATOM 1605 C C . ALA A 1 201 ? -2.972 11.142 -6.157 1.00 94.75 201 ALA A C 1
ATOM 1607 O O . ALA A 1 201 ? -2.498 11.454 -7.242 1.00 94.75 201 ALA A O 1
ATOM 1608 N N . ALA A 1 202 ? -2.252 11.145 -5.031 1.00 94.81 202 ALA A N 1
ATOM 1609 C CA . ALA A 1 202 ? -0.859 11.580 -4.958 1.00 94.81 202 ALA A CA 1
ATOM 1610 C C . ALA A 1 202 ? 0.153 10.546 -5.489 1.00 94.81 202 ALA A C 1
ATOM 1612 O O . ALA A 1 202 ? 1.195 10.929 -6.019 1.00 94.81 202 ALA A O 1
ATOM 1613 N N . GLN A 1 203 ? -0.109 9.241 -5.344 1.00 94.50 203 GLN A N 1
ATOM 1614 C CA . GLN A 1 203 ? 0.822 8.191 -5.789 1.00 94.50 203 GLN A CA 1
ATOM 1615 C C . GLN A 1 203 ? 0.625 7.778 -7.252 1.00 94.50 203 GLN A C 1
ATOM 1617 O O . GLN A 1 203 ? 1.589 7.379 -7.900 1.00 94.50 203 GLN A O 1
ATOM 1622 N N . PHE A 1 204 ? -0.598 7.898 -7.773 1.00 95.31 204 PHE A N 1
ATOM 1623 C CA . PHE A 1 204 ? -0.987 7.549 -9.142 1.00 95.31 204 PHE A CA 1
ATOM 1624 C C . PHE A 1 204 ? -1.293 8.784 -10.009 1.00 95.31 204 PHE A C 1
ATOM 1626 O O . PHE A 1 204 ? -1.930 8.657 -11.055 1.00 95.31 204 PHE A O 1
ATOM 1633 N N . GLU A 1 205 ? -0.833 9.970 -9.596 1.00 94.44 205 GLU A N 1
ATOM 1634 C CA . GLU A 1 205 ? -1.088 11.260 -10.257 1.00 94.44 205 GLU A CA 1
ATOM 1635 C C . GLU A 1 205 ? -0.920 11.217 -11.793 1.00 94.44 205 GLU A C 1
ATOM 1637 O O . GLU A 1 205 ? -1.905 11.521 -12.470 1.00 94.44 205 GLU A O 1
ATOM 1642 N N . PRO A 1 206 ? 0.191 10.711 -12.378 1.00 93.81 206 PRO A N 1
ATOM 1643 C CA . PRO A 1 206 ? 0.363 10.717 -13.835 1.00 93.81 206 PRO A CA 1
ATOM 1644 C C . PRO A 1 206 ? -0.626 9.793 -14.556 1.00 93.81 206 PRO A C 1
ATOM 1646 O O . PRO A 1 206 ? -1.045 10.062 -15.679 1.00 93.81 206 PRO A O 1
ATOM 1649 N N . LEU A 1 207 ? -1.025 8.697 -13.900 1.00 93.62 207 LEU A N 1
ATOM 1650 C CA . LEU A 1 207 ? -1.971 7.731 -14.452 1.00 93.62 207 LEU A CA 1
ATOM 1651 C C . LEU A 1 207 ? -3.390 8.319 -14.488 1.00 93.62 207 LEU A C 1
ATOM 1653 O O . LEU A 1 207 ? -4.108 8.123 -15.464 1.00 93.62 207 LEU A O 1
ATOM 1657 N N . MET A 1 208 ? -3.778 9.081 -13.460 1.00 92.88 208 MET A N 1
ATOM 1658 C CA . MET A 1 208 ? -5.061 9.795 -13.424 1.00 92.88 208 MET A CA 1
ATOM 1659 C C . MET A 1 208 ? -5.081 11.064 -14.274 1.00 92.88 208 MET A C 1
ATOM 1661 O O . MET A 1 208 ? -6.138 11.386 -14.810 1.00 92.88 208 MET A O 1
ATOM 1665 N N . ALA A 1 209 ? -3.956 11.767 -14.421 1.00 94.00 209 ALA A N 1
ATOM 1666 C CA . ALA A 1 209 ? -3.833 12.881 -15.357 1.00 94.00 209 ALA A CA 1
ATOM 1667 C C . ALA A 1 209 ? -4.067 12.387 -16.794 1.00 94.00 209 ALA A C 1
ATOM 1669 O O . ALA A 1 209 ? -4.967 12.874 -17.476 1.00 94.00 209 ALA A O 1
ATOM 1670 N N . MET A 1 210 ? -3.361 11.325 -17.195 1.00 94.50 210 MET A N 1
ATOM 1671 C CA . MET A 1 210 ? -3.532 10.657 -18.488 1.00 94.50 210 MET A CA 1
ATOM 1672 C C . MET A 1 210 ? -4.953 10.099 -18.687 1.00 94.50 210 MET A C 1
ATOM 1674 O O . MET A 1 210 ? -5.517 10.235 -19.767 1.00 94.50 210 MET A O 1
ATOM 1678 N N . ALA A 1 211 ? -5.566 9.502 -17.657 1.00 91.38 211 ALA A N 1
ATOM 1679 C CA . ALA A 1 211 ? -6.931 8.967 -17.741 1.00 91.38 211 ALA A CA 1
ATOM 1680 C C . ALA A 1 211 ? -8.018 10.044 -17.930 1.00 91.38 211 ALA A C 1
ATOM 1682 O O . ALA A 1 211 ? -9.114 9.731 -18.394 1.00 91.38 211 ALA A O 1
ATOM 1683 N N . ARG A 1 212 ? -7.732 11.296 -17.547 1.00 91.44 212 ARG A N 1
ATOM 1684 C CA . ARG A 1 212 ? -8.647 12.447 -17.644 1.00 91.44 212 ARG A CA 1
ATOM 1685 C C . ARG A 1 212 ? -8.355 13.353 -18.843 1.00 91.44 212 ARG A C 1
ATOM 1687 O O . ARG A 1 212 ? -9.090 14.312 -19.054 1.00 91.44 212 ARG A O 1
ATOM 1694 N N . ASP A 1 213 ? -7.301 13.082 -19.608 1.00 92.94 213 ASP A N 1
ATOM 1695 C CA . ASP A 1 213 ? -6.895 13.921 -20.733 1.00 92.94 213 ASP A CA 1
ATOM 1696 C C . ASP A 1 213 ? -7.795 13.691 -21.958 1.00 92.94 213 ASP A C 1
ATOM 1698 O O . ASP A 1 213 ? -7.689 12.694 -22.675 1.00 92.94 213 ASP A O 1
ATOM 1702 N N . GLU A 1 214 ? -8.688 14.646 -22.216 1.00 91.31 214 GLU A N 1
ATOM 1703 C CA . GLU A 1 214 ? -9.589 14.624 -23.370 1.00 91.31 214 GLU A CA 1
ATOM 1704 C C . GLU A 1 214 ? -8.882 14.886 -24.711 1.00 91.31 214 GLU A C 1
ATOM 1706 O O . GLU A 1 214 ? -9.451 14.584 -25.763 1.00 91.31 214 GLU A O 1
ATOM 1711 N N . THR A 1 215 ? -7.634 15.374 -24.697 1.00 90.56 215 THR A N 1
ATOM 1712 C CA . THR A 1 215 ? -6.815 15.510 -25.912 1.00 90.56 215 THR A CA 1
ATOM 1713 C C . THR A 1 215 ? -6.289 14.162 -26.411 1.00 90.56 215 THR A C 1
ATOM 1715 O O . THR A 1 215 ? -5.968 14.028 -27.592 1.00 90.56 215 THR A O 1
ATOM 1718 N N . LEU A 1 216 ? -6.282 13.122 -25.563 1.00 90.81 216 LEU A N 1
ATOM 1719 C CA . LEU A 1 216 ? -6.038 11.750 -26.000 1.00 90.81 216 LEU A CA 1
ATOM 1720 C C . LEU A 1 216 ? -7.280 11.210 -26.723 1.00 90.81 216 LEU A C 1
ATOM 1722 O O . LEU A 1 216 ? -8.345 10.988 -26.133 1.00 90.81 216 LEU A O 1
ATOM 1726 N N . GLN A 1 217 ? -7.112 10.959 -28.021 1.00 89.12 217 GLN A N 1
ATOM 1727 C CA . GLN A 1 217 ? -8.144 10.459 -28.931 1.00 89.12 217 GLN A CA 1
ATOM 1728 C C . GLN A 1 217 ? -7.699 9.154 -29.613 1.00 89.12 217 GLN A C 1
ATOM 1730 O O . GLN A 1 217 ? -6.533 8.760 -29.535 1.00 89.12 217 GLN A O 1
ATOM 1735 N N . GLY A 1 218 ? -8.642 8.445 -30.243 1.00 90.62 218 GLY A N 1
ATOM 1736 C CA . GLY A 1 218 ? -8.376 7.220 -31.007 1.00 90.62 218 GLY A CA 1
ATOM 1737 C C . GLY A 1 218 ? -7.525 6.180 -30.261 1.00 90.62 218 GLY A C 1
ATOM 1738 O O . GLY A 1 218 ? -7.791 5.846 -29.101 1.00 90.62 218 GLY A O 1
ATOM 1739 N N . LEU A 1 219 ? -6.479 5.683 -30.931 1.00 91.00 219 LEU A N 1
ATOM 1740 C CA . LEU A 1 219 ? -5.556 4.680 -30.386 1.00 91.00 219 LEU A CA 1
ATOM 1741 C C . LEU A 1 219 ? -4.816 5.162 -29.129 1.00 91.00 219 LEU A C 1
ATOM 1743 O O . LEU A 1 219 ? -4.592 4.357 -28.226 1.00 91.00 219 LEU A O 1
ATOM 1747 N N . ALA A 1 220 ? -4.487 6.456 -29.015 1.00 92.25 220 ALA A N 1
ATOM 1748 C CA . ALA A 1 220 ? -3.832 6.999 -27.823 1.00 92.25 220 ALA A CA 1
ATOM 1749 C C . ALA A 1 220 ? -4.711 6.834 -26.574 1.00 92.25 220 ALA A C 1
ATOM 1751 O O . ALA A 1 220 ? -4.230 6.387 -25.533 1.00 92.25 220 ALA A O 1
ATOM 1752 N N . ARG A 1 221 ? -6.019 7.106 -26.701 1.00 93.44 221 ARG A N 1
ATOM 1753 C CA . ARG A 1 221 ? -7.001 6.931 -25.618 1.00 93.44 221 ARG A CA 1
ATOM 1754 C C . ARG A 1 221 ? -7.202 5.457 -25.258 1.00 93.44 221 ARG A C 1
ATOM 1756 O O . ARG A 1 221 ? -7.207 5.108 -24.081 1.00 93.44 221 ARG A O 1
ATOM 1763 N N . GLY A 1 222 ? -7.314 4.583 -26.262 1.00 92.19 222 GLY A N 1
ATOM 1764 C CA . GLY A 1 222 ? -7.449 3.132 -26.061 1.00 92.19 222 GLY A CA 1
ATOM 1765 C C . GLY A 1 222 ? -6.196 2.464 -25.473 1.00 92.19 222 GLY A C 1
ATOM 1766 O O . GLY A 1 222 ? -6.297 1.453 -24.775 1.00 92.19 222 GLY A O 1
ATOM 1767 N N . PHE A 1 223 ? -5.012 3.031 -25.717 1.00 93.75 223 PHE A N 1
ATOM 1768 C CA . PHE A 1 223 ? -3.770 2.605 -25.073 1.00 93.75 223 PHE A CA 1
ATOM 1769 C C . PHE A 1 223 ? -3.658 3.140 -23.639 1.00 93.75 223 PHE A C 1
ATOM 1771 O O . PHE A 1 223 ? -3.319 2.382 -22.733 1.00 93.75 223 PHE A O 1
ATOM 1778 N N . ALA A 1 224 ? -4.001 4.415 -23.415 1.00 93.81 224 ALA A N 1
ATOM 1779 C CA . ALA A 1 224 ? -4.061 5.008 -22.081 1.00 93.81 224 ALA A CA 1
ATOM 1780 C C . ALA A 1 224 ? -5.001 4.220 -21.156 1.00 93.81 224 ALA A C 1
ATOM 1782 O O . ALA A 1 224 ? -4.605 3.885 -20.043 1.00 93.81 224 ALA A O 1
ATOM 1783 N N . PHE A 1 225 ? -6.191 3.839 -21.635 1.00 92.38 225 PHE A N 1
ATOM 1784 C CA . PHE A 1 225 ? -7.141 3.013 -20.883 1.00 92.38 225 PHE A CA 1
ATOM 1785 C C . PHE A 1 225 ? -6.533 1.671 -20.441 1.00 92.38 225 PHE A C 1
ATOM 1787 O O . PHE A 1 225 ? -6.514 1.377 -19.249 1.00 92.38 225 PHE A O 1
ATOM 1794 N N . ARG A 1 226 ? -5.921 0.905 -21.356 1.00 92.56 226 ARG A N 1
ATOM 1795 C CA . ARG A 1 226 ? -5.247 -0.359 -20.999 1.00 92.56 226 ARG A CA 1
ATOM 1796 C C . ARG A 1 226 ? -4.052 -0.174 -20.065 1.00 92.56 226 ARG A C 1
ATOM 1798 O O . ARG A 1 226 ? -3.775 -1.044 -19.243 1.00 92.56 226 ARG A O 1
ATOM 1805 N N . LEU A 1 227 ? -3.351 0.956 -20.151 1.00 93.25 227 LEU A N 1
ATOM 1806 C CA . LEU A 1 227 ? -2.292 1.286 -19.200 1.00 93.25 227 LEU A CA 1
ATOM 1807 C C . LEU A 1 227 ? -2.861 1.642 -17.810 1.00 93.25 227 LEU A C 1
ATOM 1809 O O . LEU A 1 227 ? -2.208 1.346 -16.814 1.00 93.25 227 LEU A O 1
ATOM 1813 N N . VAL A 1 228 ? -4.078 2.195 -17.718 1.00 93.19 228 VAL A N 1
ATOM 1814 C CA . VAL A 1 228 ? -4.819 2.382 -16.451 1.00 93.19 228 VAL A CA 1
ATOM 1815 C C . VAL A 1 228 ? -5.268 1.041 -15.867 1.00 93.19 228 VAL A C 1
ATOM 1817 O O . VAL A 1 228 ? -5.028 0.798 -14.685 1.00 93.19 228 VAL A O 1
ATOM 1820 N N . GLU A 1 229 ? -5.833 0.141 -16.678 1.00 91.06 229 GLU A N 1
ATOM 1821 C CA . GLU A 1 229 ? -6.207 -1.221 -16.254 1.00 91.06 229 GLU A CA 1
ATOM 1822 C C . GLU A 1 229 ? -4.998 -2.014 -15.729 1.00 91.06 229 GLU A C 1
ATOM 1824 O O . GLU A 1 229 ? -5.075 -2.663 -14.687 1.00 91.06 229 GLU A O 1
ATOM 1829 N N . ALA A 1 230 ? -3.845 -1.893 -16.395 1.00 91.62 230 ALA A N 1
ATOM 1830 C CA . ALA A 1 230 ? -2.568 -2.468 -15.967 1.00 91.62 230 ALA A CA 1
ATOM 1831 C C . ALA A 1 230 ? -1.880 -1.694 -14.815 1.00 91.62 230 ALA A C 1
ATOM 1833 O O . ALA A 1 230 ? -0.700 -1.912 -14.533 1.00 91.62 230 ALA A O 1
ATOM 1834 N N . MET A 1 231 ? -2.580 -0.752 -14.167 1.00 92.00 231 MET A N 1
ATOM 1835 C CA . MET A 1 231 ? -2.082 0.088 -13.067 1.00 92.00 231 MET A CA 1
ATOM 1836 C C . MET A 1 231 ? -0.725 0.767 -13.359 1.00 92.00 231 MET A C 1
ATOM 1838 O O . MET A 1 231 ? 0.109 0.975 -12.473 1.00 92.00 231 MET A O 1
ATOM 1842 N N . GLY A 1 232 ? -0.513 1.119 -14.629 1.00 93.19 232 GLY A N 1
ATOM 1843 C CA . GLY A 1 232 ? 0.638 1.844 -15.152 1.00 93.19 232 GLY A CA 1
ATOM 1844 C C . GLY A 1 232 ? 1.916 1.032 -15.378 1.00 93.19 232 GLY A C 1
ATOM 1845 O O . GLY A 1 232 ? 2.971 1.644 -15.570 1.00 93.19 232 GLY A O 1
ATOM 1846 N N . VAL A 1 233 ? 1.848 -0.308 -15.381 1.00 94.88 233 VAL A N 1
ATOM 1847 C CA . VAL A 1 233 ? 2.972 -1.195 -15.740 1.00 94.88 233 VAL A CA 1
ATOM 1848 C C . VAL A 1 233 ? 2.486 -2.322 -16.659 1.00 94.88 233 VAL A C 1
ATOM 1850 O O . VAL A 1 233 ? 1.796 -3.238 -16.225 1.00 94.88 233 VAL A O 1
ATOM 1853 N N . LEU A 1 234 ? 2.858 -2.265 -17.940 1.00 93.69 234 LEU A N 1
ATOM 1854 C CA . LEU A 1 234 ? 2.310 -3.116 -18.999 1.00 93.69 234 LEU A CA 1
ATOM 1855 C C . LEU A 1 234 ? 3.427 -3.805 -19.796 1.00 93.69 234 LEU A C 1
ATOM 1857 O O . LEU A 1 234 ? 4.265 -3.147 -20.413 1.00 93.69 234 LEU A O 1
ATOM 1861 N N . ALA A 1 235 ? 3.451 -5.138 -19.802 1.00 93.19 235 ALA A N 1
ATOM 1862 C CA . ALA A 1 235 ? 4.442 -5.905 -20.555 1.00 93.19 235 ALA A CA 1
ATOM 1863 C C . ALA A 1 235 ? 4.240 -5.730 -22.076 1.00 93.19 235 ALA A C 1
ATOM 1865 O O . ALA A 1 235 ? 3.120 -5.794 -22.588 1.00 93.19 235 ALA A O 1
ATOM 1866 N N . ARG A 1 236 ? 5.323 -5.459 -22.818 1.00 91.94 236 ARG A N 1
ATOM 1867 C CA . ARG A 1 236 ? 5.250 -5.056 -24.237 1.00 91.94 236 ARG A CA 1
ATOM 1868 C C . ARG A 1 236 ? 4.910 -6.218 -25.176 1.00 91.94 236 ARG A C 1
ATOM 1870 O O . ARG A 1 236 ? 4.387 -5.991 -26.267 1.00 91.94 236 ARG A O 1
ATOM 1877 N N . ASP A 1 237 ? 5.162 -7.452 -24.751 1.00 90.69 237 ASP A N 1
ATOM 1878 C CA . ASP A 1 237 ? 4.736 -8.671 -25.442 1.00 90.69 237 ASP A CA 1
ATOM 1879 C C . ASP A 1 237 ? 3.202 -8.763 -25.566 1.00 90.69 237 ASP A C 1
ATOM 1881 O O . ASP A 1 237 ? 2.715 -9.169 -26.621 1.00 90.69 237 ASP A O 1
ATOM 1885 N N . ALA A 1 238 ? 2.452 -8.294 -24.563 1.00 88.50 238 ALA A N 1
ATOM 1886 C CA . ALA A 1 238 ? 0.986 -8.269 -24.568 1.00 88.50 238 ALA A CA 1
ATOM 1887 C C . ALA A 1 238 ? 0.360 -7.218 -25.513 1.00 88.50 238 ALA A C 1
ATOM 1889 O O . ALA A 1 238 ? -0.756 -7.422 -25.983 1.00 88.50 238 ALA A O 1
ATOM 1890 N N . VAL A 1 239 ? 1.062 -6.116 -25.814 1.00 90.50 239 VAL A N 1
ATOM 1891 C CA . VAL A 1 239 ? 0.554 -4.983 -26.633 1.00 90.50 239 VAL A CA 1
ATOM 1892 C C . VAL A 1 239 ? 1.439 -4.655 -27.843 1.00 90.50 239 VAL A C 1
ATOM 1894 O O . VAL A 1 239 ? 1.574 -3.513 -28.283 1.00 90.50 239 VAL A O 1
ATOM 1897 N N . THR A 1 240 ? 2.100 -5.673 -28.400 1.00 90.50 240 THR A N 1
ATOM 1898 C CA . THR A 1 240 ? 3.069 -5.501 -29.498 1.00 90.50 240 THR A CA 1
ATOM 1899 C C . THR A 1 240 ? 2.458 -4.927 -30.786 1.00 90.50 240 THR A C 1
ATOM 1901 O O . THR A 1 240 ? 3.187 -4.293 -31.549 1.00 90.50 240 THR A O 1
ATOM 1904 N N . ASN A 1 241 ? 1.163 -5.127 -31.049 1.00 89.62 241 ASN A N 1
ATOM 1905 C CA . ASN A 1 241 ? 0.505 -4.589 -32.248 1.00 89.62 241 ASN A CA 1
ATOM 1906 C C . ASN A 1 241 ? 0.099 -3.126 -32.047 1.00 89.62 241 ASN A C 1
ATOM 1908 O O . ASN A 1 241 ? 0.495 -2.268 -32.829 1.00 89.62 241 ASN A O 1
ATOM 1912 N N . ASP A 1 242 ? -0.546 -2.823 -30.922 1.00 88.06 242 ASP A N 1
ATOM 1913 C CA . ASP A 1 242 ? -1.013 -1.478 -30.561 1.00 88.06 242 ASP A CA 1
ATOM 1914 C C . ASP A 1 242 ? 0.145 -0.474 -30.525 1.00 88.06 242 ASP A C 1
ATOM 1916 O O . ASP A 1 242 ? 0.040 0.658 -30.983 1.00 88.06 242 ASP A O 1
ATOM 1920 N N . VAL A 1 243 ? 1.305 -0.919 -30.034 1.00 89.75 243 VAL A N 1
ATOM 1921 C CA . VAL A 1 243 ? 2.536 -0.119 -29.982 1.00 89.75 243 VAL A CA 1
ATOM 1922 C C . VAL A 1 243 ? 3.113 0.159 -31.374 1.00 89.75 243 VAL A C 1
ATOM 1924 O O . VAL A 1 243 ? 3.780 1.181 -31.546 1.00 89.75 243 VAL A O 1
ATOM 1927 N N . LYS A 1 244 ? 2.871 -0.704 -32.372 1.00 90.81 244 LYS A N 1
ATOM 1928 C CA . LYS A 1 244 ? 3.244 -0.453 -33.777 1.00 90.81 244 LYS A CA 1
ATOM 1929 C C . LYS A 1 244 ? 2.268 0.509 -34.450 1.00 90.81 244 LYS A C 1
ATOM 1931 O O . LYS A 1 244 ? 2.731 1.400 -35.152 1.00 90.81 244 LYS A O 1
ATOM 1936 N N . GLU A 1 245 ? 0.971 0.316 -34.216 1.00 92.25 245 GLU A N 1
ATOM 1937 C CA . GLU A 1 245 ? -0.130 1.101 -34.793 1.00 92.25 245 GLU A CA 1
ATOM 1938 C C . GLU A 1 245 ? -0.202 2.526 -34.224 1.00 92.25 245 GLU A C 1
ATOM 1940 O O . GLU A 1 245 ? -0.566 3.453 -34.942 1.00 92.25 245 GLU A O 1
ATOM 1945 N N . LEU A 1 246 ? 0.214 2.725 -32.967 1.00 92.38 246 LEU A N 1
ATOM 1946 C CA . LEU A 1 246 ? 0.430 4.048 -32.380 1.00 92.38 246 LEU A CA 1
ATOM 1947 C C . LEU A 1 246 ? 1.453 4.852 -33.193 1.00 92.38 246 LEU A C 1
ATOM 1949 O O . LEU A 1 246 ? 2.638 4.513 -33.240 1.00 92.38 246 LEU A O 1
ATOM 1953 N N . ASP A 1 247 ? 1.002 5.965 -33.759 1.00 91.88 247 ASP A N 1
ATOM 1954 C CA . ASP A 1 247 ? 1.818 6.934 -34.479 1.00 91.88 247 ASP A CA 1
ATOM 1955 C C . ASP A 1 247 ? 2.744 7.743 -33.539 1.00 91.88 247 ASP A C 1
ATOM 1957 O O . ASP A 1 247 ? 2.725 7.616 -32.308 1.00 91.88 247 ASP A O 1
ATOM 1961 N N . GLN A 1 248 ? 3.601 8.587 -34.116 1.00 92.75 248 GLN A N 1
ATOM 1962 C CA . GLN A 1 248 ? 4.600 9.331 -33.347 1.00 92.75 248 GLN A CA 1
ATOM 1963 C C . GLN A 1 248 ? 4.023 10.518 -32.551 1.00 92.75 248 GLN A C 1
ATOM 1965 O O . GLN A 1 248 ? 4.602 10.862 -31.518 1.00 92.75 248 GLN A O 1
ATOM 1970 N N . GLU A 1 249 ? 2.897 11.108 -32.959 1.00 92.25 249 GLU A N 1
ATOM 1971 C CA . GLU A 1 249 ? 2.198 12.147 -32.196 1.00 92.25 249 GLU A CA 1
ATOM 1972 C C . GLU A 1 249 ? 1.474 11.534 -30.992 1.00 92.25 249 GLU A C 1
ATOM 1974 O O . GLU A 1 249 ? 1.711 11.972 -29.864 1.00 92.25 249 GLU A O 1
ATOM 1979 N N . SER A 1 250 ? 0.735 10.433 -31.173 1.00 92.81 250 SER A N 1
ATOM 1980 C CA . SER A 1 250 ? 0.141 9.669 -30.063 1.00 92.81 250 SER A CA 1
ATOM 1981 C C . SER A 1 250 ? 1.195 9.212 -29.045 1.00 92.81 250 SER A C 1
ATOM 1983 O O . SER A 1 250 ? 1.026 9.382 -27.834 1.00 92.81 250 SER A O 1
ATOM 1985 N N . ARG A 1 251 ? 2.340 8.687 -29.511 1.00 93.12 251 ARG A N 1
ATOM 1986 C CA . ARG A 1 251 ? 3.474 8.345 -28.629 1.00 93.12 251 ARG A CA 1
ATOM 1987 C C . ARG A 1 251 ? 4.095 9.580 -27.967 1.00 93.12 251 ARG A C 1
ATOM 1989 O O . ARG A 1 251 ? 4.644 9.458 -26.876 1.00 93.12 251 ARG A O 1
ATOM 1996 N N . SER A 1 252 ? 4.062 10.751 -28.604 1.00 93.44 252 SER A N 1
ATOM 1997 C CA . SER A 1 252 ? 4.524 12.015 -28.014 1.00 93.44 252 SER A CA 1
ATOM 1998 C C . SER A 1 252 ? 3.584 12.474 -26.895 1.00 93.44 252 SER A C 1
ATOM 2000 O O . SER A 1 252 ? 4.050 12.765 -25.795 1.00 93.44 252 SER A O 1
ATOM 2002 N N . ALA A 1 253 ? 2.267 12.438 -27.118 1.00 93.75 253 ALA A N 1
ATOM 2003 C CA . ALA A 1 253 ? 1.259 12.758 -26.109 1.00 93.75 253 ALA A CA 1
ATOM 2004 C C . ALA A 1 253 ? 1.374 11.850 -24.871 1.00 93.75 253 ALA A C 1
ATOM 2006 O O . ALA A 1 253 ? 1.484 12.345 -23.751 1.00 93.75 253 ALA A O 1
ATOM 2007 N N . LEU A 1 254 ? 1.484 10.530 -25.060 1.00 94.25 254 LEU A N 1
ATOM 2008 C CA . LEU A 1 254 ? 1.682 9.584 -23.953 1.00 94.25 254 LEU A CA 1
ATOM 2009 C C . LEU A 1 254 ? 3.008 9.823 -23.196 1.00 94.25 254 LEU A C 1
ATOM 2011 O O . LEU A 1 254 ? 3.052 9.701 -21.972 1.00 94.25 254 LEU A O 1
ATOM 2015 N N . ARG A 1 255 ? 4.086 10.238 -23.882 1.00 95.25 255 ARG A N 1
ATOM 2016 C CA . ARG A 1 255 ? 5.351 10.627 -23.225 1.00 95.25 255 ARG A CA 1
ATOM 2017 C C . ARG A 1 255 ? 5.235 11.910 -22.392 1.00 95.25 255 ARG A C 1
ATOM 2019 O O . ARG A 1 255 ? 5.956 12.013 -21.403 1.00 95.25 255 ARG A O 1
ATOM 2026 N N . LYS A 1 256 ? 4.344 12.855 -22.730 1.00 94.50 256 LYS A N 1
ATOM 2027 C CA . LYS A 1 256 ? 4.083 14.057 -21.900 1.00 94.50 256 LYS A CA 1
ATOM 2028 C C . LYS A 1 256 ? 3.514 13.679 -20.527 1.00 94.50 256 LYS A C 1
ATOM 2030 O O . LYS A 1 256 ? 3.920 14.263 -19.531 1.00 94.50 256 LYS A O 1
ATOM 2035 N N . HIS A 1 257 ? 2.689 12.630 -20.465 1.00 94.25 257 HIS A N 1
ATOM 2036 C CA . HIS A 1 257 ? 2.218 12.000 -19.218 1.00 94.25 257 HIS A CA 1
ATOM 2037 C C . HIS A 1 257 ? 3.273 11.116 -18.522 1.00 94.25 257 HIS A C 1
ATOM 2039 O O . HIS A 1 257 ? 2.973 10.406 -17.567 1.00 94.25 257 HIS A O 1
ATOM 2045 N N . GLY A 1 258 ? 4.526 11.126 -18.991 1.00 94.31 258 GLY A N 1
ATOM 2046 C CA . GLY A 1 258 ? 5.642 10.391 -18.392 1.00 94.31 258 GLY A CA 1
ATOM 2047 C C . GLY A 1 258 ? 5.756 8.915 -18.792 1.00 94.31 258 GLY A C 1
ATOM 2048 O O . GLY A 1 258 ? 6.614 8.216 -18.246 1.00 94.31 258 GLY A O 1
ATOM 2049 N N . VAL A 1 259 ? 4.935 8.419 -19.729 1.00 96.12 259 VAL A N 1
ATOM 2050 C CA . VAL A 1 259 ? 4.972 7.011 -20.167 1.00 96.12 259 VAL A CA 1
ATOM 2051 C C . VAL A 1 259 ? 6.287 6.711 -20.891 1.00 96.12 259 VAL A C 1
ATOM 2053 O O . VAL A 1 259 ? 6.601 7.309 -21.925 1.00 96.12 259 VAL A O 1
ATOM 2056 N N . ARG A 1 260 ? 7.055 5.740 -20.381 1.00 95.44 260 ARG A N 1
ATOM 2057 C CA . ARG A 1 260 ? 8.257 5.220 -21.043 1.00 95.44 260 ARG A CA 1
ATOM 2058 C C . ARG A 1 260 ? 7.926 3.996 -21.888 1.00 95.44 260 ARG A C 1
ATOM 2060 O O . ARG A 1 260 ? 7.382 3.016 -21.391 1.00 95.44 260 ARG A O 1
ATOM 2067 N N . PHE A 1 261 ? 8.324 4.049 -23.157 1.00 94.88 261 PHE A N 1
ATOM 2068 C CA . PHE A 1 261 ? 8.212 2.953 -24.120 1.00 94.88 261 PHE A CA 1
ATOM 2069 C C . PHE A 1 261 ? 9.505 2.122 -24.132 1.00 94.88 261 PHE A C 1
ATOM 2071 O O . PHE A 1 261 ? 10.397 2.370 -24.945 1.00 94.88 261 PHE A O 1
ATOM 2078 N N . GLY A 1 262 ? 9.622 1.170 -23.206 1.00 92.94 262 GLY A N 1
ATOM 2079 C CA . GLY A 1 262 ? 10.779 0.280 -23.091 1.00 92.94 262 GLY A CA 1
ATOM 2080 C C . GLY A 1 262 ? 10.848 -0.809 -24.167 1.00 92.94 262 GLY A C 1
ATOM 2081 O O . GLY A 1 262 ? 9.958 -0.965 -25.009 1.00 92.94 262 GLY A O 1
ATOM 2082 N N . GLN A 1 263 ? 11.937 -1.572 -24.162 1.00 91.94 263 GLN A N 1
ATOM 2083 C CA . GLN A 1 263 ? 12.143 -2.778 -24.958 1.00 91.94 263 GLN A CA 1
ATOM 2084 C C . GLN A 1 263 ? 11.249 -3.937 -24.501 1.00 91.94 263 GLN A C 1
ATOM 2086 O O . GLN A 1 263 ? 10.683 -4.621 -25.352 1.00 91.94 263 GLN A O 1
ATOM 2091 N N . PHE A 1 264 ? 11.096 -4.132 -23.190 1.00 92.62 264 PHE A N 1
ATOM 2092 C CA . PHE A 1 264 ? 10.363 -5.252 -22.593 1.00 92.62 264 PHE A CA 1
ATOM 2093 C C . PHE A 1 264 ? 9.039 -4.812 -21.952 1.00 92.62 264 PHE A C 1
ATOM 2095 O O . PHE A 1 264 ? 8.075 -5.579 -21.934 1.00 92.62 264 PHE A O 1
ATOM 2102 N N . THR A 1 265 ? 8.967 -3.573 -21.458 1.00 95.19 265 THR A N 1
ATOM 2103 C CA . THR A 1 265 ? 7.842 -3.054 -20.668 1.00 95.19 265 THR A CA 1
ATOM 2104 C C . THR A 1 265 ? 7.514 -1.606 -21.033 1.00 95.19 265 THR A C 1
ATOM 2106 O O . THR A 1 265 ? 8.395 -0.806 -21.341 1.00 95.19 265 THR A O 1
ATOM 2109 N N . ILE A 1 266 ? 6.236 -1.242 -20.965 1.00 95.69 266 ILE A N 1
ATOM 2110 C CA . ILE A 1 266 ? 5.745 0.130 -21.108 1.00 95.69 266 ILE A CA 1
ATOM 2111 C C . ILE A 1 266 ? 5.143 0.545 -19.770 1.00 95.69 266 ILE A C 1
ATOM 2113 O O . ILE A 1 266 ? 4.273 -0.140 -19.236 1.00 95.69 266 ILE A O 1
ATOM 2117 N N . PHE A 1 267 ? 5.661 1.618 -19.178 1.00 96.50 267 PHE A N 1
ATOM 2118 C CA . PHE A 1 267 ? 5.418 1.910 -17.765 1.00 96.50 267 PHE A CA 1
ATOM 2119 C C . PHE A 1 267 ? 5.557 3.395 -17.424 1.00 96.50 267 PHE A C 1
ATOM 2121 O O . PHE A 1 267 ? 6.202 4.163 -18.141 1.00 96.50 267 PHE A O 1
ATOM 2128 N N . LEU A 1 268 ? 4.987 3.782 -16.284 1.00 96.19 268 LEU A N 1
ATOM 2129 C CA . LEU A 1 268 ? 5.178 5.090 -15.658 1.00 96.19 268 LEU A CA 1
ATOM 2130 C C . LEU A 1 268 ? 6.252 4.989 -14.556 1.00 96.19 268 LEU A C 1
ATOM 2132 O O . LEU A 1 268 ? 5.987 4.381 -13.516 1.00 96.19 268 LEU A O 1
ATOM 2136 N N . PRO A 1 269 ? 7.451 5.592 -14.713 1.00 94.50 269 PRO A N 1
ATOM 2137 C CA . PRO A 1 269 ? 8.557 5.418 -13.762 1.00 94.50 269 PRO A CA 1
ATOM 2138 C C . PRO A 1 269 ? 8.240 5.852 -12.326 1.00 94.50 269 PRO A C 1
ATOM 2140 O O . PRO A 1 269 ? 8.760 5.276 -11.374 1.00 94.50 269 PRO A O 1
ATOM 2143 N N . LEU A 1 270 ? 7.363 6.848 -12.153 1.00 94.44 270 LEU A N 1
ATOM 2144 C CA . LEU A 1 270 ? 6.940 7.323 -10.833 1.00 94.44 270 LEU A CA 1
ATOM 2145 C C . LEU A 1 270 ? 6.166 6.258 -10.039 1.00 94.44 270 LEU A C 1
ATOM 2147 O O . LEU A 1 270 ? 6.247 6.256 -8.812 1.00 94.44 270 LEU A O 1
ATOM 2151 N N . LEU A 1 271 ? 5.500 5.317 -10.718 1.00 93.38 271 LEU A N 1
ATOM 2152 C CA . LEU A 1 271 ? 4.750 4.230 -10.084 1.00 93.38 271 LEU A CA 1
ATOM 2153 C C . LEU A 1 271 ? 5.632 3.042 -9.671 1.00 93.38 271 LEU A C 1
ATOM 2155 O O . LEU A 1 271 ? 5.151 2.147 -8.981 1.00 93.38 271 LEU A O 1
ATOM 2159 N N . LEU A 1 272 ? 6.911 3.014 -10.064 1.00 93.31 272 LEU A N 1
ATOM 2160 C CA . LEU A 1 272 ? 7.880 2.021 -9.579 1.00 93.31 272 LEU A CA 1
ATOM 2161 C C . LEU A 1 272 ? 8.506 2.416 -8.227 1.00 93.31 272 LEU A C 1
ATOM 2163 O O . LEU A 1 272 ? 9.289 1.655 -7.660 1.00 93.31 272 LEU A O 1
ATOM 2167 N N . LYS A 1 273 ? 8.160 3.591 -7.679 1.00 93.56 273 LYS A N 1
ATOM 2168 C CA . LYS A 1 273 ? 8.541 3.980 -6.313 1.00 93.56 273 LYS A CA 1
ATOM 2169 C C . LYS A 1 273 ? 7.902 3.014 -5.295 1.00 93.56 273 LYS A C 1
ATOM 2171 O O . LYS A 1 273 ? 6.707 2.746 -5.424 1.00 93.56 273 LYS A O 1
ATOM 2176 N N . PRO A 1 274 ? 8.616 2.570 -4.238 1.00 92.31 274 PRO A N 1
ATOM 2177 C CA . PRO A 1 274 ? 8.127 1.536 -3.315 1.00 92.31 274 PRO A CA 1
ATOM 2178 C C . PRO A 1 274 ? 6.730 1.790 -2.730 1.00 92.31 274 PRO A C 1
ATOM 2180 O O . PRO A 1 274 ? 5.915 0.876 -2.673 1.00 92.31 274 PRO A O 1
ATOM 2183 N N . ALA A 1 275 ? 6.414 3.037 -2.365 1.00 92.12 275 ALA A N 1
ATOM 2184 C CA . ALA A 1 275 ? 5.096 3.398 -1.838 1.00 92.12 275 ALA A CA 1
ATOM 2185 C C . ALA A 1 275 ? 3.959 3.164 -2.855 1.00 92.12 275 ALA A C 1
ATOM 2187 O O . ALA A 1 275 ? 2.939 2.574 -2.501 1.00 92.12 275 ALA A O 1
ATOM 2188 N N . ALA A 1 276 ? 4.166 3.557 -4.119 1.00 93.94 276 ALA A N 1
ATOM 2189 C CA . ALA A 1 276 ? 3.204 3.351 -5.202 1.00 93.94 276 ALA A CA 1
ATOM 2190 C C . ALA A 1 276 ? 3.100 1.869 -5.602 1.00 93.94 276 ALA A C 1
ATOM 2192 O O . ALA A 1 276 ? 2.006 1.392 -5.891 1.00 93.94 276 ALA A O 1
ATOM 2193 N N . THR A 1 277 ? 4.205 1.115 -5.551 1.00 94.25 277 THR A N 1
ATOM 2194 C CA . THR A 1 277 ? 4.191 -0.347 -5.723 1.00 94.25 277 THR A CA 1
ATOM 2195 C C . THR A 1 277 ? 3.379 -1.042 -4.626 1.00 94.25 277 THR A C 1
ATOM 2197 O O . THR A 1 277 ? 2.505 -1.842 -4.954 1.00 94.25 277 THR A O 1
ATOM 2200 N N . ARG A 1 278 ? 3.580 -0.701 -3.343 1.00 92.88 278 ARG A N 1
ATOM 2201 C CA . ARG A 1 278 ? 2.785 -1.239 -2.219 1.00 92.88 278 ARG A CA 1
ATOM 2202 C C . ARG A 1 278 ? 1.290 -0.982 -2.426 1.00 92.88 278 ARG A C 1
ATOM 2204 O O . ARG A 1 278 ? 0.491 -1.902 -2.284 1.00 92.88 278 ARG A O 1
ATOM 2211 N N . LEU A 1 279 ? 0.913 0.240 -2.814 1.00 93.62 279 LEU A N 1
ATOM 2212 C CA . LEU A 1 279 ? -0.485 0.580 -3.088 1.00 93.62 279 LEU A CA 1
ATOM 2213 C C . LEU A 1 279 ? -1.031 -0.142 -4.335 1.00 93.62 279 LEU A C 1
ATOM 2215 O O . LEU A 1 279 ? -2.157 -0.627 -4.294 1.00 93.62 279 LEU A O 1
ATOM 2219 N N . ARG A 1 280 ? -0.237 -0.298 -5.407 1.00 94.06 280 ARG A N 1
ATOM 2220 C CA . ARG A 1 280 ? -0.616 -1.081 -6.601 1.00 94.06 280 ARG A CA 1
ATOM 2221 C C . ARG A 1 280 ? -0.935 -2.533 -6.256 1.00 94.06 280 ARG A C 1
ATOM 2223 O O . ARG A 1 280 ? -1.952 -3.043 -6.713 1.00 94.06 280 ARG A O 1
ATOM 2230 N N . LEU A 1 281 ? -0.098 -3.187 -5.449 1.00 92.88 281 LEU A N 1
ATOM 2231 C CA . LEU A 1 281 ? -0.309 -4.582 -5.054 1.00 92.88 281 LEU A CA 1
ATOM 2232 C C . LEU A 1 281 ? -1.572 -4.743 -4.192 1.00 92.88 281 LEU A C 1
ATOM 2234 O O . LEU A 1 281 ? -2.367 -5.641 -4.463 1.00 92.88 281 LEU A O 1
ATOM 2238 N N . VAL A 1 282 ? -1.820 -3.835 -3.240 1.00 93.19 282 VAL A N 1
ATOM 2239 C CA . VAL A 1 282 ? -3.061 -3.823 -2.437 1.00 93.19 282 VAL A CA 1
ATOM 2240 C C . VAL A 1 282 ? -4.297 -3.632 -3.322 1.00 93.19 282 VAL A C 1
ATOM 2242 O O . VAL A 1 282 ? -5.223 -4.440 -3.264 1.00 93.19 282 VAL A O 1
ATOM 2245 N N . LEU A 1 283 ? -4.308 -2.606 -4.183 1.00 93.25 283 LEU A N 1
ATOM 2246 C CA . LEU A 1 283 ? -5.432 -2.316 -5.084 1.00 93.25 283 LEU A CA 1
ATOM 2247 C C . LEU A 1 283 ? -5.711 -3.468 -6.056 1.00 93.25 283 LEU A C 1
ATOM 2249 O O . LEU A 1 283 ? -6.867 -3.824 -6.278 1.00 93.25 283 LEU A O 1
ATOM 2253 N N . TRP A 1 284 ? -4.665 -4.072 -6.623 1.00 92.56 284 TRP A N 1
ATOM 2254 C CA . TRP A 1 284 ? -4.805 -5.196 -7.544 1.00 92.56 284 TRP A CA 1
ATOM 2255 C C . TRP A 1 284 ? -5.355 -6.446 -6.847 1.00 92.56 284 TRP A C 1
ATOM 2257 O O . TRP A 1 284 ? -6.264 -7.086 -7.375 1.00 92.56 284 TRP A O 1
ATOM 2267 N N . SER A 1 285 ? -4.875 -6.767 -5.645 1.00 91.44 285 SER A N 1
ATOM 2268 C CA . SER A 1 285 ? -5.342 -7.931 -4.873 1.00 91.44 285 SER A CA 1
ATOM 2269 C C . SER A 1 285 ? -6.817 -7.792 -4.503 1.00 91.44 285 SER A C 1
ATOM 2271 O O . SER A 1 285 ? -7.619 -8.687 -4.773 1.00 91.44 285 SER A O 1
ATOM 2273 N N . LEU A 1 286 ? -7.193 -6.607 -4.015 1.00 92.19 286 LEU A N 1
ATOM 2274 C CA . LEU A 1 286 ? -8.565 -6.201 -3.711 1.00 92.19 286 LEU A CA 1
ATOM 2275 C C . LEU A 1 286 ? -9.480 -6.201 -4.949 1.00 92.19 286 LEU A C 1
ATOM 2277 O O . LEU A 1 286 ? -10.652 -6.564 -4.850 1.00 92.19 286 LEU A O 1
ATOM 2281 N N . TRP A 1 287 ? -8.967 -5.839 -6.129 1.00 92.06 287 TRP A N 1
ATOM 2282 C CA . TRP A 1 287 ? -9.736 -5.911 -7.374 1.00 92.06 287 TRP A CA 1
ATOM 2283 C C . TRP A 1 287 ? -9.981 -7.354 -7.838 1.00 92.06 287 TRP A C 1
ATOM 2285 O O . TRP A 1 287 ? -11.063 -7.654 -8.348 1.00 92.06 287 TRP A O 1
ATOM 2295 N N . ASN A 1 288 ? -9.015 -8.254 -7.638 1.00 89.25 288 ASN A N 1
ATOM 2296 C CA . ASN A 1 288 ? -9.119 -9.665 -8.026 1.00 89.25 288 ASN A CA 1
ATOM 2297 C C . ASN A 1 288 ? -9.750 -10.562 -6.941 1.00 89.25 288 ASN A C 1
ATOM 2299 O O . ASN A 1 288 ? -10.098 -11.701 -7.234 1.00 89.25 288 ASN A O 1
ATOM 2303 N N . GLY A 1 289 ? -9.948 -10.056 -5.718 1.00 87.00 289 GLY A N 1
ATOM 2304 C CA . GLY A 1 289 ? -10.550 -10.802 -4.606 1.00 87.00 289 GLY A CA 1
ATOM 2305 C C . GLY A 1 289 ? -9.601 -11.790 -3.916 1.00 87.00 289 GLY A C 1
ATOM 2306 O O . GLY A 1 289 ? -10.067 -12.724 -3.260 1.00 87.00 289 GLY A O 1
ATOM 2307 N N . LEU A 1 290 ? -8.286 -11.604 -4.065 1.00 83.75 290 LEU A N 1
ATOM 2308 C CA . LEU A 1 290 ? -7.281 -12.443 -3.407 1.00 83.75 290 LEU A CA 1
ATOM 2309 C C . LEU A 1 290 ? -7.356 -12.264 -1.885 1.00 83.75 290 LEU A C 1
ATOM 2311 O O . LEU A 1 290 ? -7.489 -11.141 -1.404 1.00 83.75 290 LEU A O 1
ATOM 2315 N N . GLN A 1 291 ? -7.276 -13.371 -1.140 1.00 73.69 291 GLN A N 1
ATOM 2316 C CA . GLN A 1 291 ? -7.213 -13.341 0.327 1.00 73.69 291 GLN A CA 1
ATOM 2317 C C . GLN A 1 291 ? -5.807 -12.953 0.801 1.00 73.69 291 GLN A C 1
ATOM 2319 O O . GLN A 1 291 ? -5.660 -12.065 1.635 1.00 73.69 291 GLN A O 1
ATOM 2324 N N . ASP A 1 292 ? -4.786 -13.566 0.200 1.00 75.69 292 ASP A N 1
ATOM 2325 C CA . ASP A 1 292 ? -3.381 -13.247 0.429 1.00 75.69 292 ASP A CA 1
ATOM 2326 C C . ASP A 1 292 ? -2.874 -12.304 -0.669 1.00 75.69 292 ASP A C 1
ATOM 2328 O O . ASP A 1 292 ? -2.639 -12.705 -1.812 1.00 75.69 292 ASP A O 1
ATOM 2332 N N . SER A 1 293 ? -2.702 -11.028 -0.328 1.00 73.94 293 SER A N 1
ATOM 2333 C CA . SER A 1 293 ? -2.031 -10.062 -1.203 1.00 73.94 293 SER A CA 1
ATOM 2334 C C . SER A 1 293 ? -0.525 -10.366 -1.260 1.00 73.94 293 SER A C 1
ATOM 2336 O O . SER A 1 293 ? 0.083 -10.555 -0.200 1.00 73.94 293 SER A O 1
ATOM 2338 N N . PRO A 1 294 ? 0.113 -10.370 -2.448 1.00 79.62 294 PRO A N 1
ATOM 2339 C CA . PRO A 1 294 ? 1.554 -10.553 -2.585 1.00 79.62 294 PRO A CA 1
ATOM 2340 C C . PRO A 1 294 ? 2.314 -9.420 -1.888 1.00 79.62 294 PRO A C 1
ATOM 2342 O O . PRO A 1 294 ? 1.986 -8.238 -2.041 1.00 79.62 294 PRO A O 1
ATOM 2345 N N . GLU A 1 295 ? 3.365 -9.769 -1.153 1.00 80.31 295 GLU A N 1
ATOM 2346 C CA . GLU A 1 295 ? 4.202 -8.777 -0.487 1.00 80.31 295 GLU A CA 1
ATOM 2347 C C . GLU A 1 295 ? 5.023 -7.955 -1.497 1.00 80.31 295 GLU A C 1
ATOM 2349 O O . GLU A 1 295 ? 5.514 -8.462 -2.508 1.00 80.31 295 GLU A O 1
ATOM 2354 N N . SER A 1 296 ? 5.182 -6.656 -1.222 1.00 81.94 296 SER A N 1
ATOM 2355 C CA . SER A 1 296 ? 6.074 -5.795 -2.001 1.00 81.94 296 SER A CA 1
ATOM 2356 C C . SER A 1 296 ? 7.530 -6.144 -1.682 1.00 81.94 296 SER A C 1
ATOM 2358 O O . SER A 1 296 ? 7.908 -6.044 -0.515 1.00 81.94 296 SER A O 1
ATOM 2360 N N . PRO A 1 297 ? 8.383 -6.438 -2.681 1.00 84.94 297 PRO A N 1
ATOM 2361 C CA . PRO A 1 297 ? 9.809 -6.641 -2.452 1.00 84.94 297 PRO A CA 1
ATOM 2362 C C . PRO A 1 297 ? 10.462 -5.468 -1.694 1.00 84.94 297 PRO A C 1
ATOM 2364 O O . PRO A 1 297 ? 10.071 -4.312 -1.918 1.00 84.94 297 PRO A O 1
ATOM 2367 N N . PRO A 1 298 ? 11.464 -5.732 -0.829 1.00 85.00 298 PRO A N 1
ATOM 2368 C CA . PRO A 1 298 ? 12.158 -4.693 -0.076 1.00 85.00 298 PRO A CA 1
ATOM 2369 C C . PRO A 1 298 ? 12.737 -3.574 -0.961 1.00 85.00 298 PRO A C 1
ATOM 2371 O O . PRO A 1 298 ? 13.287 -3.845 -2.036 1.00 85.00 298 PRO A O 1
ATOM 2374 N N . PRO A 1 299 ? 12.656 -2.303 -0.521 1.00 85.25 299 PRO A N 1
ATOM 2375 C CA . PRO A 1 299 ? 13.151 -1.173 -1.295 1.00 85.25 299 PRO A CA 1
ATOM 2376 C C . PRO A 1 299 ? 14.667 -1.260 -1.513 1.00 85.25 299 PRO A C 1
ATOM 2378 O O . PRO A 1 299 ? 15.419 -1.683 -0.641 1.00 85.25 299 PRO A O 1
ATOM 2381 N N . GLY A 1 300 ? 15.122 -0.820 -2.687 1.00 83.88 300 GLY A N 1
ATOM 2382 C CA . GLY A 1 300 ? 16.543 -0.794 -3.058 1.00 83.88 300 GLY A CA 1
ATOM 2383 C C . GLY A 1 300 ? 17.038 -2.036 -3.808 1.00 83.88 300 GLY A C 1
ATOM 2384 O O . GLY A 1 300 ? 17.920 -1.894 -4.650 1.00 83.88 300 GLY A O 1
ATOM 2385 N N . LEU A 1 301 ? 16.432 -3.214 -3.613 1.00 88.12 301 LEU A N 1
ATOM 2386 C CA . LEU A 1 301 ? 16.834 -4.440 -4.318 1.00 88.12 301 LEU A CA 1
ATOM 2387 C C . LEU A 1 301 ? 16.633 -4.323 -5.838 1.00 88.12 301 LEU A C 1
ATOM 2389 O O . LEU A 1 301 ? 15.509 -4.144 -6.311 1.00 88.12 301 LEU A O 1
ATOM 2393 N N . VAL A 1 302 ? 17.712 -4.469 -6.614 1.00 91.25 302 VAL A N 1
ATOM 2394 C CA . VAL A 1 302 ? 17.661 -4.457 -8.090 1.00 91.25 302 VAL A CA 1
ATOM 2395 C C . VAL A 1 302 ? 17.139 -5.777 -8.654 1.00 91.25 302 VAL A C 1
ATOM 2397 O O . VAL A 1 302 ? 16.335 -5.761 -9.588 1.00 91.25 302 VAL A O 1
ATOM 2400 N N . THR A 1 303 ? 17.543 -6.911 -8.073 1.00 91.94 303 THR A N 1
ATOM 2401 C CA . THR A 1 303 ? 17.048 -8.237 -8.461 1.00 91.94 303 THR A CA 1
ATOM 2402 C C . THR A 1 303 ? 16.609 -9.073 -7.266 1.00 91.94 303 THR A C 1
ATOM 2404 O O . THR A 1 303 ? 17.174 -8.975 -6.177 1.00 91.94 303 THR A O 1
ATOM 2407 N N . ILE A 1 304 ? 15.611 -9.922 -7.496 1.00 92.44 304 ILE A N 1
ATOM 2408 C CA . ILE A 1 304 ? 15.013 -10.853 -6.530 1.00 92.44 304 ILE A CA 1
ATOM 2409 C C . ILE A 1 304 ? 14.938 -12.264 -7.144 1.00 92.44 304 ILE A C 1
ATOM 2411 O O . ILE A 1 304 ? 15.048 -12.386 -8.366 1.00 92.44 304 ILE A O 1
ATOM 2415 N N . PRO A 1 305 ? 14.770 -13.342 -6.358 1.00 91.81 305 PRO A N 1
ATOM 2416 C CA . PRO A 1 305 ? 14.522 -14.678 -6.904 1.00 91.81 305 PRO A CA 1
ATOM 2417 C C . PRO A 1 305 ? 13.255 -14.720 -7.774 1.00 91.81 305 PRO A C 1
ATOM 2419 O O . PRO A 1 305 ? 12.248 -14.091 -7.441 1.00 91.81 305 PRO A O 1
ATOM 2422 N N . ASN A 1 306 ? 13.305 -15.466 -8.881 1.00 92.00 306 ASN A N 1
ATOM 2423 C CA . ASN A 1 306 ? 12.126 -15.801 -9.680 1.00 92.00 306 ASN A CA 1
ATOM 2424 C C . ASN A 1 306 ? 11.661 -17.211 -9.298 1.00 92.00 306 ASN A C 1
ATOM 2426 O O . ASN A 1 306 ? 12.318 -18.191 -9.646 1.00 92.00 306 ASN A O 1
ATOM 2430 N N . LEU A 1 307 ? 10.566 -17.287 -8.549 1.00 90.31 307 LEU A N 1
ATOM 2431 C CA . LEU A 1 307 ? 10.002 -18.514 -8.001 1.00 90.31 307 LEU A CA 1
ATOM 2432 C C . LEU A 1 307 ? 8.993 -19.111 -9.001 1.00 90.31 307 LEU A C 1
ATOM 2434 O O . LEU A 1 307 ? 8.062 -18.396 -9.385 1.00 90.31 307 LEU A O 1
ATOM 2438 N N . PRO A 1 308 ? 9.144 -20.375 -9.449 1.00 84.25 308 PRO A N 1
ATOM 2439 C CA . PRO A 1 308 ? 8.251 -20.992 -10.440 1.00 84.25 308 PRO A CA 1
ATOM 2440 C C . PRO A 1 308 ? 6.763 -20.980 -10.058 1.00 84.25 308 PRO A C 1
ATOM 2442 O O . PRO A 1 308 ? 5.900 -20.901 -10.929 1.00 84.25 308 PRO A O 1
ATOM 2445 N N . GLU A 1 309 ? 6.468 -21.042 -8.762 1.00 85.75 309 GLU A N 1
ATOM 2446 C CA . GLU A 1 309 ? 5.127 -21.022 -8.183 1.00 85.75 309 GLU A CA 1
ATOM 2447 C C . GLU A 1 309 ? 4.461 -19.632 -8.183 1.00 85.75 309 GLU A C 1
ATOM 2449 O O . GLU A 1 309 ? 3.247 -19.544 -8.001 1.00 85.75 309 GLU A O 1
ATOM 2454 N N . VAL A 1 310 ? 5.211 -18.545 -8.424 1.00 85.75 310 VAL A N 1
ATOM 2455 C CA . VAL A 1 310 ? 4.694 -17.165 -8.430 1.00 85.75 310 VAL A CA 1
ATOM 2456 C C . VAL A 1 310 ? 4.417 -16.696 -9.871 1.00 85.75 310 VAL A C 1
ATOM 2458 O O . VAL A 1 310 ? 5.352 -16.478 -10.646 1.00 85.75 310 VAL A O 1
ATOM 2461 N N . PRO A 1 311 ? 3.150 -16.459 -10.274 1.00 87.88 311 PRO A N 1
ATOM 2462 C CA . PRO A 1 311 ? 2.836 -16.078 -11.652 1.00 87.88 311 PRO A CA 1
ATOM 2463 C C . PRO A 1 311 ? 3.470 -14.744 -12.080 1.00 87.88 311 PRO A C 1
ATOM 2465 O O . PRO A 1 311 ? 3.381 -13.752 -11.355 1.00 87.88 311 PRO A O 1
ATOM 2468 N N . ARG A 1 312 ? 4.010 -14.686 -13.311 1.00 86.69 312 ARG A N 1
ATOM 2469 C CA . ARG A 1 312 ? 4.704 -13.528 -13.941 1.00 86.69 312 ARG A CA 1
ATOM 2470 C C . ARG A 1 312 ? 3.971 -12.177 -13.830 1.00 86.69 312 ARG A C 1
ATOM 2472 O O . ARG A 1 312 ? 4.621 -11.129 -13.852 1.00 86.69 312 ARG A O 1
ATOM 2479 N N . SER A 1 313 ? 2.647 -12.179 -13.678 1.00 87.06 313 SER A N 1
ATOM 2480 C CA . SER A 1 313 ? 1.844 -10.983 -13.385 1.00 87.06 313 SER A CA 1
ATOM 2481 C C . SER A 1 313 ? 2.245 -10.308 -12.068 1.00 87.06 313 SER A C 1
ATOM 2483 O O . SER A 1 313 ? 2.415 -9.093 -12.050 1.00 87.06 313 SER A O 1
ATOM 2485 N N . HIS A 1 314 ? 2.468 -11.075 -10.996 1.00 88.88 314 HIS A N 1
ATOM 2486 C CA . HIS A 1 314 ? 2.829 -10.564 -9.669 1.00 88.88 314 HIS A CA 1
ATOM 2487 C C . HIS A 1 314 ? 4.170 -9.829 -9.707 1.00 88.88 314 HIS A C 1
ATOM 2489 O O . HIS A 1 314 ? 4.254 -8.697 -9.240 1.00 88.88 314 HIS A O 1
ATOM 2495 N N . TYR A 1 315 ? 5.186 -10.411 -10.355 1.00 91.50 315 TYR A N 1
ATOM 2496 C CA . TYR A 1 315 ? 6.465 -9.738 -10.605 1.00 91.50 315 TYR A CA 1
ATOM 2497 C C . TYR A 1 315 ? 6.276 -8.426 -11.372 1.00 91.50 315 TYR A C 1
ATOM 2499 O O . TYR A 1 315 ? 6.754 -7.383 -10.926 1.00 91.50 315 TYR A O 1
ATOM 2507 N N . THR A 1 316 ? 5.516 -8.459 -12.473 1.00 91.75 316 THR A N 1
ATOM 2508 C CA . THR A 1 316 ? 5.242 -7.271 -13.303 1.00 91.75 316 THR A CA 1
ATOM 2509 C C . THR A 1 316 ? 4.608 -6.150 -12.469 1.00 91.75 316 THR A C 1
ATOM 2511 O O . THR A 1 316 ? 5.061 -5.007 -12.508 1.00 91.75 316 THR A O 1
ATOM 2514 N N . LEU A 1 317 ? 3.621 -6.485 -11.633 1.00 90.50 317 LEU A N 1
ATOM 2515 C CA . LEU A 1 317 ? 2.939 -5.553 -10.732 1.00 90.50 317 LEU A CA 1
ATOM 2516 C C . LEU A 1 317 ? 3.822 -5.103 -9.555 1.00 90.50 317 LEU A C 1
ATOM 2518 O O . LEU A 1 317 ? 3.713 -3.959 -9.118 1.00 90.50 317 LEU A O 1
ATOM 2522 N N . ALA A 1 318 ? 4.752 -5.933 -9.086 1.00 92.06 318 ALA A N 1
ATOM 2523 C CA . ALA A 1 318 ? 5.774 -5.546 -8.114 1.00 92.06 318 ALA A CA 1
ATOM 2524 C C . ALA A 1 318 ? 6.844 -4.603 -8.707 1.00 92.06 318 ALA A C 1
ATOM 2526 O O . ALA A 1 318 ? 7.640 -4.032 -7.966 1.00 92.06 318 ALA A O 1
ATOM 2527 N N . GLY A 1 319 ? 6.864 -4.400 -10.030 1.00 93.75 319 GLY A N 1
ATOM 2528 C CA . GLY A 1 319 ? 7.855 -3.568 -10.717 1.00 93.75 319 GLY A CA 1
ATOM 2529 C C . GLY A 1 319 ? 9.080 -4.333 -11.237 1.00 93.75 319 GLY A C 1
ATOM 2530 O O . GLY A 1 319 ? 10.094 -3.711 -11.562 1.00 93.75 319 GLY A O 1
ATOM 2531 N N . TYR A 1 320 ? 8.994 -5.662 -11.331 1.00 94.56 320 TYR A N 1
ATOM 2532 C CA . TYR A 1 320 ? 10.066 -6.572 -11.740 1.00 94.56 320 TYR A CA 1
ATOM 2533 C C . TYR A 1 320 ? 9.684 -7.371 -12.997 1.00 94.56 320 TYR A C 1
ATOM 2535 O O . TYR A 1 320 ? 8.521 -7.673 -13.244 1.00 94.56 320 TYR A O 1
ATOM 2543 N N . HIS A 1 321 ? 10.678 -7.766 -13.785 1.00 93.56 321 HIS A N 1
ATOM 2544 C CA . HIS A 1 321 ? 10.525 -8.634 -14.947 1.00 93.56 321 HIS A CA 1
ATOM 2545 C C . HIS A 1 321 ? 11.296 -9.941 -14.698 1.00 93.56 321 HIS A C 1
ATOM 2547 O O . HIS A 1 321 ? 12.506 -9.876 -14.461 1.00 93.56 321 HIS A O 1
ATOM 2553 N N . PRO A 1 322 ? 10.651 -11.123 -14.723 1.00 93.69 322 PRO A N 1
ATOM 2554 C CA . PRO A 1 322 ? 11.343 -12.393 -14.523 1.00 93.69 322 PRO A CA 1
ATOM 2555 C C . PRO A 1 322 ? 12.200 -12.753 -15.742 1.00 93.69 322 PRO A C 1
ATOM 2557 O O . PRO A 1 322 ? 11.713 -12.760 -16.872 1.00 93.69 322 PRO A O 1
ATOM 2560 N N . ALA A 1 323 ? 13.475 -13.051 -15.497 1.00 91.75 323 ALA A N 1
ATOM 2561 C CA . ALA A 1 323 ? 14.497 -13.356 -16.491 1.00 91.75 323 ALA A CA 1
ATOM 2562 C C . ALA A 1 323 ? 15.351 -14.538 -15.993 1.00 91.75 323 ALA A C 1
ATOM 2564 O O . ALA A 1 323 ? 16.366 -14.372 -15.317 1.00 91.75 323 ALA A O 1
ATOM 2565 N N . GLY A 1 324 ? 14.918 -15.761 -16.314 1.00 88.62 324 GLY A N 1
ATOM 2566 C CA . GLY A 1 324 ? 15.555 -16.981 -15.811 1.00 88.62 324 GLY A CA 1
ATOM 2567 C C . GLY A 1 324 ? 15.248 -17.205 -14.327 1.00 88.62 324 GLY A C 1
ATOM 2568 O O . GLY A 1 324 ? 14.101 -17.070 -13.908 1.00 88.62 324 GLY A O 1
ATOM 2569 N N . ALA A 1 325 ? 16.263 -17.538 -13.527 1.00 89.69 325 ALA A N 1
ATOM 2570 C CA . ALA A 1 325 ? 16.120 -17.825 -12.092 1.00 89.69 325 ALA A CA 1
ATOM 2571 C C . ALA A 1 325 ? 15.966 -16.573 -11.195 1.00 89.69 325 ALA A C 1
ATOM 2573 O O . ALA A 1 325 ? 15.808 -16.689 -9.978 1.00 89.69 325 ALA A O 1
ATOM 2574 N N . ARG A 1 326 ? 16.021 -15.361 -11.763 1.00 91.69 326 ARG A N 1
ATOM 2575 C CA . ARG A 1 326 ? 15.859 -14.091 -11.034 1.00 91.69 326 ARG A CA 1
ATOM 2576 C C . ARG A 1 326 ? 14.922 -13.149 -11.782 1.00 91.69 326 ARG A C 1
ATOM 2578 O O . ARG A 1 326 ? 14.769 -13.245 -12.995 1.00 91.69 326 ARG A O 1
ATOM 2585 N N . ALA A 1 327 ? 14.294 -12.231 -11.061 1.00 93.75 327 ALA A N 1
ATOM 2586 C CA . ALA A 1 327 ? 13.542 -11.124 -11.629 1.00 93.75 327 ALA A CA 1
ATOM 2587 C C . ALA A 1 327 ? 14.280 -9.807 -11.370 1.00 93.75 327 ALA A C 1
ATOM 2589 O O . ALA A 1 327 ? 14.796 -9.583 -10.275 1.00 93.75 327 ALA A O 1
ATOM 2590 N N . ILE A 1 328 ? 14.335 -8.939 -12.379 1.00 94.50 328 ILE A N 1
ATOM 2591 C CA . ILE A 1 328 ? 15.051 -7.657 -12.361 1.00 94.50 328 ILE A CA 1
ATOM 2592 C C . ILE A 1 328 ? 14.068 -6.489 -12.402 1.00 94.50 328 ILE A C 1
ATOM 2594 O O . ILE A 1 328 ? 13.080 -6.537 -13.131 1.00 94.50 328 ILE A O 1
ATOM 2598 N N . ARG A 1 329 ? 14.333 -5.424 -11.638 1.00 95.00 329 ARG A N 1
ATOM 2599 C CA . ARG A 1 329 ? 13.540 -4.189 -11.682 1.00 95.00 329 ARG A CA 1
ATOM 2600 C C . ARG A 1 329 ? 13.426 -3.638 -13.097 1.00 95.00 329 ARG A C 1
ATOM 2602 O O . ARG A 1 329 ? 14.430 -3.457 -13.785 1.00 95.00 329 ARG A O 1
ATOM 2609 N N . ILE A 1 330 ? 12.207 -3.287 -13.494 1.00 95.44 330 ILE A N 1
ATOM 2610 C CA . ILE A 1 330 ? 11.888 -2.791 -14.839 1.00 95.44 330 ILE A CA 1
ATOM 2611 C C . ILE A 1 330 ? 12.696 -1.528 -15.179 1.00 95.44 330 ILE A C 1
ATOM 2613 O O . ILE A 1 330 ? 13.198 -1.407 -16.292 1.00 95.44 330 ILE A O 1
ATOM 2617 N N . ASP A 1 331 ? 12.922 -0.617 -14.227 1.00 94.06 331 ASP A N 1
ATOM 2618 C CA . ASP A 1 331 ? 13.699 0.602 -14.482 1.00 94.06 331 ASP A CA 1
ATOM 2619 C C . ASP A 1 331 ? 15.213 0.381 -14.650 1.00 94.06 331 ASP A C 1
ATOM 2621 O O . ASP A 1 331 ? 15.876 1.257 -15.208 1.00 94.06 331 ASP A O 1
ATOM 2625 N N . MET A 1 332 ? 15.753 -0.765 -14.216 1.00 94.75 332 MET A N 1
ATOM 2626 C CA . MET A 1 332 ? 17.143 -1.170 -14.482 1.00 94.75 332 MET A CA 1
ATOM 2627 C C . MET A 1 332 ? 17.248 -2.078 -15.711 1.00 94.75 332 MET A C 1
ATOM 2629 O O . MET A 1 332 ? 18.159 -1.895 -16.515 1.00 94.75 332 MET A O 1
ATOM 2633 N N . LEU A 1 333 ? 16.284 -2.984 -15.923 1.00 95.25 333 LEU A N 1
ATOM 2634 C CA . LEU A 1 333 ? 16.195 -3.797 -17.141 1.00 95.25 333 LEU A CA 1
ATOM 2635 C C . LEU A 1 333 ? 16.124 -2.926 -18.399 1.00 95.25 333 LEU A C 1
ATOM 2637 O O . LEU A 1 333 ? 16.774 -3.227 -19.393 1.00 95.25 333 LEU A O 1
ATOM 2641 N N . GLU A 1 334 ? 15.364 -1.834 -18.369 1.00 95.25 334 GLU A N 1
ATOM 2642 C CA . GLU A 1 334 ? 15.228 -0.967 -19.541 1.00 95.25 334 GLU A CA 1
ATOM 2643 C C . GLU A 1 334 ? 16.485 -0.117 -19.798 1.00 95.25 334 GLU A C 1
ATOM 2645 O O . GLU A 1 334 ? 16.819 0.136 -20.951 1.00 95.25 334 GLU A O 1
ATOM 2650 N N . ARG A 1 335 ? 17.263 0.224 -18.756 1.00 94.25 335 ARG A N 1
ATOM 2651 C CA . ARG A 1 335 ? 18.610 0.810 -18.926 1.00 94.25 335 ARG A CA 1
ATOM 2652 C C . ARG A 1 335 ? 19.589 -0.199 -19.522 1.00 94.25 335 ARG A C 1
ATOM 2654 O O . ARG A 1 335 ? 20.338 0.141 -20.431 1.00 94.25 335 ARG A O 1
ATOM 2661 N N . LEU A 1 336 ? 19.556 -1.443 -19.040 1.00 93.75 336 LEU A N 1
ATOM 2662 C CA . LEU A 1 336 ? 20.331 -2.541 -19.616 1.00 93.75 336 LEU A CA 1
ATOM 2663 C C . LEU A 1 336 ? 19.949 -2.749 -21.092 1.00 93.75 336 LEU A C 1
ATOM 2665 O O . LEU A 1 336 ? 20.831 -2.872 -21.932 1.00 93.75 336 LEU A O 1
ATOM 2669 N N . ALA A 1 337 ? 18.658 -2.702 -21.432 1.00 93.38 337 ALA A N 1
ATOM 2670 C CA . ALA A 1 337 ? 18.183 -2.790 -22.811 1.00 93.38 337 ALA A CA 1
ATOM 2671 C C . ALA A 1 337 ? 18.699 -1.641 -23.697 1.00 93.38 337 ALA A C 1
ATOM 2673 O O . ALA A 1 337 ? 19.070 -1.883 -24.845 1.00 93.38 337 ALA A O 1
ATOM 2674 N N . ASP A 1 338 ? 18.763 -0.412 -23.175 1.00 92.50 338 ASP A N 1
ATOM 2675 C CA . ASP A 1 338 ? 19.349 0.733 -23.882 1.00 92.50 338 ASP A CA 1
ATOM 2676 C C . ASP A 1 338 ? 20.864 0.570 -24.112 1.00 92.50 338 ASP A C 1
ATOM 2678 O O . ASP A 1 338 ? 21.334 0.829 -25.220 1.00 92.50 338 ASP A O 1
ATOM 2682 N N . LEU A 1 339 ? 21.620 0.045 -23.139 1.00 91.94 339 LEU A N 1
ATOM 2683 C CA . LEU A 1 339 ? 23.040 -0.295 -23.330 1.00 91.94 339 LEU A CA 1
ATOM 2684 C C . LEU A 1 339 ? 23.241 -1.432 -24.346 1.00 91.94 339 LEU A C 1
ATOM 2686 O O . LEU A 1 339 ? 24.153 -1.373 -25.170 1.00 91.94 339 LEU A O 1
ATOM 2690 N N . LEU A 1 340 ? 22.384 -2.456 -24.314 1.00 90.38 340 LEU A N 1
ATOM 2691 C CA . LEU A 1 340 ? 22.433 -3.600 -25.231 1.00 90.38 340 LEU A CA 1
ATOM 2692 C C . LEU A 1 340 ? 22.120 -3.207 -26.683 1.00 90.38 340 LEU A C 1
ATOM 2694 O O . LEU A 1 340 ? 22.712 -3.767 -27.602 1.00 90.38 340 LEU A O 1
ATOM 2698 N N . ARG A 1 341 ? 21.256 -2.205 -26.911 1.00 89.12 341 ARG A N 1
ATOM 2699 C CA . ARG A 1 341 ? 20.985 -1.643 -28.253 1.00 89.12 341 ARG A CA 1
ATOM 2700 C C . ARG A 1 341 ? 22.226 -1.042 -28.923 1.00 89.12 341 ARG A C 1
ATOM 2702 O O . ARG A 1 341 ? 22.256 -0.967 -30.146 1.00 89.12 341 ARG A O 1
ATOM 2709 N N . ALA A 1 342 ? 23.228 -0.627 -28.146 1.00 89.62 342 ALA A N 1
ATOM 2710 C CA . ALA A 1 342 ? 24.493 -0.087 -28.646 1.00 89.62 342 ALA A CA 1
ATOM 2711 C C . ALA A 1 342 ? 25.582 -1.161 -28.874 1.00 89.62 342 ALA A C 1
ATOM 2713 O O . ALA A 1 342 ? 26.726 -0.816 -29.171 1.00 89.62 342 ALA A O 1
ATOM 2714 N N . LYS A 1 343 ? 25.263 -2.454 -28.714 1.00 89.06 343 LYS A N 1
ATOM 2715 C CA . LYS A 1 343 ? 26.186 -3.580 -28.929 1.00 89.06 343 LYS A CA 1
ATOM 2716 C C . LYS A 1 343 ? 25.779 -4.402 -30.147 1.00 89.06 343 LYS A C 1
ATOM 2718 O O . LYS A 1 343 ? 24.590 -4.641 -30.367 1.00 89.06 343 LYS A O 1
ATOM 2723 N N . ASP A 1 344 ? 26.760 -4.912 -30.894 1.00 86.31 344 ASP A N 1
ATOM 2724 C CA . ASP A 1 344 ? 26.482 -5.894 -31.943 1.00 86.31 344 ASP A CA 1
ATOM 2725 C C . ASP A 1 344 ? 26.100 -7.240 -31.311 1.00 86.31 344 ASP A C 1
ATOM 2727 O O . ASP A 1 344 ? 26.923 -8.096 -30.998 1.00 86.31 344 ASP A O 1
ATOM 2731 N N . SER A 1 345 ? 24.796 -7.418 -31.124 1.00 83.75 345 SER A N 1
ATOM 2732 C CA . SER A 1 345 ? 24.216 -8.638 -30.569 1.00 83.75 345 SER A CA 1
ATOM 2733 C C . SER A 1 345 ? 24.258 -9.833 -31.541 1.00 83.75 345 SER A C 1
ATOM 2735 O O . SER A 1 345 ? 23.780 -10.904 -31.176 1.00 83.75 345 SER A O 1
ATOM 2737 N N . ARG A 1 346 ? 24.779 -9.685 -32.771 1.00 81.00 346 ARG A N 1
ATOM 2738 C CA . ARG A 1 346 ? 24.979 -10.785 -33.735 1.00 81.00 346 ARG A CA 1
ATOM 2739 C C . ARG A 1 346 ? 26.432 -11.241 -33.792 1.00 81.00 346 ARG A C 1
ATOM 2741 O O . ARG A 1 346 ? 26.665 -12.442 -33.762 1.00 81.00 346 ARG A O 1
ATOM 2748 N N . ALA A 1 347 ? 27.377 -10.304 -33.868 1.00 81.12 347 ALA A N 1
ATOM 2749 C CA . ALA A 1 347 ? 28.808 -10.608 -33.798 1.00 81.12 347 ALA A CA 1
ATOM 2750 C C . ALA A 1 347 ? 29.228 -11.076 -32.393 1.00 81.12 347 ALA A C 1
ATOM 2752 O O . ALA A 1 347 ? 30.149 -11.875 -32.256 1.00 81.12 347 ALA A O 1
ATOM 2753 N N . GLY A 1 348 ? 28.517 -10.607 -31.364 1.00 84.38 348 GLY A N 1
ATOM 2754 C CA . GLY A 1 348 ? 28.783 -10.904 -29.964 1.00 84.38 348 GLY A CA 1
ATOM 2755 C C . GLY A 1 348 ? 29.417 -9.719 -29.237 1.00 84.38 348 GLY A C 1
ATOM 2756 O O . GLY A 1 348 ? 30.111 -8.896 -29.834 1.00 84.38 348 GLY A O 1
ATOM 2757 N N . PHE A 1 349 ? 29.172 -9.614 -27.931 1.00 89.25 349 PHE A N 1
ATOM 2758 C CA . PHE A 1 349 ? 29.756 -8.565 -27.091 1.00 89.25 349 PHE A CA 1
ATOM 2759 C C . PHE A 1 349 ? 30.103 -9.080 -25.693 1.00 89.25 349 PHE A C 1
ATOM 2761 O O . PHE A 1 349 ? 29.406 -9.927 -25.141 1.00 89.25 349 PHE A O 1
ATOM 2768 N N . GLU A 1 350 ? 31.151 -8.527 -25.090 1.00 88.62 350 GLU A N 1
ATOM 2769 C CA . GLU A 1 350 ? 31.478 -8.781 -23.685 1.00 88.62 350 GLU A CA 1
ATOM 2770 C C . GLU A 1 350 ? 30.586 -7.957 -22.744 1.00 88.62 350 GLU A C 1
ATOM 2772 O O . GLU A 1 350 ? 30.244 -6.804 -23.038 1.00 88.62 350 GLU A O 1
ATOM 2777 N N . ALA A 1 351 ? 30.239 -8.516 -21.580 1.00 88.06 351 ALA A N 1
ATOM 2778 C CA . ALA A 1 351 ? 29.572 -7.757 -20.521 1.00 88.06 351 ALA A CA 1
ATOM 2779 C C . ALA A 1 351 ? 30.476 -6.624 -20.007 1.00 88.06 351 ALA A C 1
ATOM 2781 O O . ALA A 1 351 ? 31.595 -6.864 -19.558 1.00 88.06 351 ALA A O 1
ATOM 2782 N N . THR A 1 352 ? 29.983 -5.383 -20.031 1.00 89.56 352 THR A N 1
ATOM 2783 C CA . THR A 1 352 ? 30.729 -4.245 -19.476 1.00 89.56 352 THR A CA 1
ATOM 2784 C C . THR A 1 352 ? 30.555 -4.162 -17.951 1.00 89.56 352 THR A C 1
ATOM 2786 O O . THR A 1 352 ? 29.507 -4.563 -17.432 1.00 89.56 352 THR A O 1
ATOM 2789 N N . PRO A 1 353 ? 31.511 -3.566 -17.209 1.00 88.94 353 PRO A N 1
ATOM 2790 C CA . PRO A 1 353 ? 31.351 -3.316 -15.771 1.00 88.94 353 PRO A CA 1
ATOM 2791 C C . PRO A 1 353 ? 30.087 -2.510 -15.428 1.00 88.94 353 PRO A C 1
ATOM 2793 O O . PRO A 1 353 ? 29.477 -2.717 -14.383 1.00 88.94 353 PRO A O 1
ATOM 2796 N N . GLU A 1 354 ? 29.647 -1.633 -16.335 1.00 91.00 354 GLU A N 1
ATOM 2797 C CA . GLU A 1 354 ? 28.396 -0.877 -16.217 1.00 91.00 354 GLU A CA 1
ATOM 2798 C C . GLU A 1 354 ? 27.153 -1.788 -16.210 1.00 91.00 354 GLU A C 1
ATOM 2800 O O . GLU A 1 354 ? 26.258 -1.588 -15.392 1.00 91.00 354 GLU A O 1
ATOM 2805 N N . MET A 1 355 ? 27.106 -2.827 -17.055 1.00 92.12 355 MET A N 1
ATOM 2806 C CA . MET A 1 355 ? 25.992 -3.788 -17.086 1.0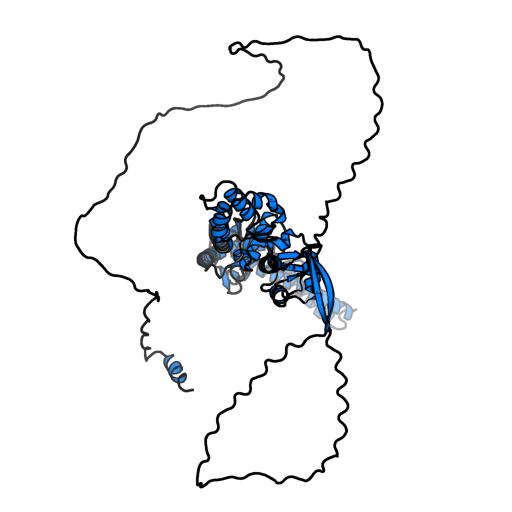0 92.12 355 MET A CA 1
ATOM 2807 C C . MET A 1 355 ? 25.899 -4.600 -15.785 1.00 92.12 355 MET A C 1
ATOM 2809 O O . MET A 1 355 ? 24.802 -4.809 -15.260 1.00 92.12 355 MET A O 1
ATOM 2813 N N . LEU A 1 356 ? 27.041 -5.011 -15.227 1.00 91.00 356 LEU A N 1
ATOM 2814 C CA . LEU A 1 356 ? 27.102 -5.703 -13.932 1.00 91.00 356 LEU A CA 1
ATOM 2815 C C . LEU A 1 356 ? 26.713 -4.767 -12.773 1.00 91.00 356 LEU A C 1
ATOM 2817 O O . LEU A 1 356 ? 25.945 -5.155 -11.895 1.00 91.00 356 LEU A O 1
ATOM 2821 N N . SER A 1 357 ? 27.160 -3.509 -12.814 1.00 91.12 357 SER A N 1
ATOM 2822 C CA . SER A 1 357 ? 26.822 -2.477 -11.823 1.00 91.12 357 SER A CA 1
ATOM 2823 C C . SER A 1 357 ? 25.325 -2.130 -11.816 1.00 91.12 357 SER A C 1
ATOM 2825 O O . SER A 1 357 ? 24.690 -2.145 -10.763 1.00 91.12 357 SER A O 1
ATOM 2827 N N . ILE A 1 358 ? 24.716 -1.910 -12.991 1.00 91.19 358 ILE A N 1
ATOM 2828 C CA . ILE A 1 358 ? 23.280 -1.594 -13.128 1.00 91.19 358 ILE A CA 1
ATOM 2829 C C . ILE A 1 358 ? 22.384 -2.762 -12.697 1.00 91.19 358 ILE A C 1
ATOM 2831 O O . ILE A 1 358 ? 21.269 -2.528 -12.232 1.00 91.19 358 ILE A O 1
ATOM 2835 N N . THR A 1 359 ? 22.844 -4.007 -12.843 1.00 90.38 359 THR A N 1
ATOM 2836 C CA . THR A 1 359 ? 22.097 -5.197 -12.403 1.00 90.38 359 THR A CA 1
ATOM 2837 C C . THR A 1 359 ? 22.357 -5.571 -10.939 1.00 90.38 359 THR A C 1
ATOM 2839 O O . THR A 1 359 ? 21.485 -6.172 -10.309 1.00 90.38 359 THR A O 1
ATOM 2842 N N . GLY A 1 360 ? 23.509 -5.191 -10.376 1.00 88.12 360 GLY A N 1
ATOM 2843 C CA . GLY A 1 360 ? 23.923 -5.549 -9.017 1.00 88.12 360 GLY A CA 1
ATOM 2844 C C . GLY A 1 360 ? 24.218 -7.044 -8.865 1.00 88.12 360 GLY A C 1
ATOM 2845 O O . GLY A 1 360 ? 23.809 -7.651 -7.876 1.00 88.12 360 GLY A O 1
ATOM 2846 N N . MET A 1 361 ? 24.837 -7.659 -9.879 1.00 89.19 361 MET A N 1
ATOM 2847 C CA . MET A 1 361 ? 24.978 -9.116 -10.011 1.00 89.19 361 MET A CA 1
ATOM 2848 C C . MET A 1 361 ? 26.416 -9.530 -10.326 1.00 89.19 361 MET A C 1
ATOM 2850 O O . MET A 1 361 ? 27.164 -8.786 -10.960 1.00 89.19 361 MET A O 1
ATOM 2854 N N . THR A 1 362 ? 26.798 -10.746 -9.921 1.00 90.50 362 THR A N 1
ATOM 2855 C CA . THR A 1 362 ? 28.070 -11.342 -10.362 1.00 90.50 362 THR A CA 1
ATOM 2856 C C . THR A 1 362 ? 27.997 -11.724 -11.842 1.00 90.50 362 THR A C 1
ATOM 2858 O O . THR A 1 362 ? 26.912 -11.905 -12.399 1.00 90.50 362 THR A O 1
ATOM 2861 N N . LEU A 1 363 ? 29.159 -11.893 -12.478 1.00 88.00 363 LEU A N 1
ATOM 2862 C CA . LEU A 1 363 ? 29.276 -12.278 -13.886 1.00 88.00 363 LEU A CA 1
ATOM 2863 C C . LEU A 1 363 ? 28.475 -13.557 -14.218 1.00 88.00 363 LEU A C 1
ATOM 2865 O O . LEU A 1 363 ? 27.719 -13.584 -15.184 1.00 88.00 363 LEU A O 1
ATOM 2869 N N . GLU A 1 364 ? 28.568 -14.583 -13.370 1.00 87.56 364 GLU A N 1
ATOM 2870 C CA . GLU A 1 364 ? 27.839 -15.854 -13.513 1.00 87.56 364 GLU A CA 1
ATOM 2871 C C . GLU A 1 364 ? 26.317 -15.674 -13.402 1.00 87.56 364 GLU A C 1
ATOM 2873 O O . GLU A 1 364 ? 25.545 -16.201 -14.204 1.00 87.56 364 GLU A O 1
ATOM 2878 N N . GLN A 1 365 ? 25.866 -14.882 -12.425 1.00 89.19 365 GLN A N 1
ATOM 2879 C CA . GLN A 1 365 ? 24.446 -14.582 -12.250 1.00 89.19 365 GLN A CA 1
ATOM 2880 C C . GLN A 1 365 ? 23.903 -13.768 -13.435 1.00 89.19 365 GLN A C 1
ATOM 2882 O O . GLN A 1 365 ? 22.764 -13.978 -13.860 1.00 89.19 365 GLN A O 1
ATOM 2887 N N . PHE A 1 366 ? 24.712 -12.854 -13.980 1.00 91.25 366 PHE A N 1
ATOM 2888 C CA . PHE A 1 366 ? 24.375 -12.055 -15.155 1.00 91.25 366 PHE A CA 1
ATOM 2889 C C . PHE A 1 366 ? 24.187 -12.932 -16.402 1.00 91.25 366 PHE A C 1
ATOM 2891 O O . PHE A 1 366 ? 23.230 -12.713 -17.142 1.00 91.25 366 PHE A O 1
ATOM 2898 N N . VAL A 1 367 ? 24.990 -13.990 -16.589 1.00 91.38 367 VAL A N 1
ATOM 2899 C CA . VAL A 1 367 ? 24.763 -14.993 -17.652 1.00 91.38 367 VAL A CA 1
ATOM 2900 C C . VAL A 1 367 ? 23.381 -15.638 -17.519 1.00 91.38 367 VAL A C 1
ATOM 2902 O O . VAL A 1 367 ? 22.637 -15.702 -18.497 1.00 91.38 367 VAL A O 1
ATOM 2905 N N . GLY A 1 368 ? 22.987 -16.039 -16.305 1.00 90.00 368 GLY A N 1
ATOM 2906 C CA . GLY A 1 368 ? 21.655 -16.596 -16.037 1.00 90.00 368 GLY A CA 1
ATOM 2907 C C . GLY A 1 368 ? 20.502 -15.628 -16.349 1.00 90.00 368 GLY A C 1
ATOM 2908 O O . GLY A 1 368 ? 19.475 -16.045 -16.890 1.00 90.00 368 GLY A O 1
ATOM 2909 N N . LEU A 1 369 ? 20.683 -14.332 -16.069 1.00 91.31 369 LEU A N 1
ATOM 2910 C CA . LEU A 1 369 ? 19.725 -13.277 -16.424 1.00 91.31 369 LEU A CA 1
ATOM 2911 C C . LEU A 1 369 ? 19.658 -13.052 -17.940 1.00 91.31 369 LEU A C 1
ATOM 2913 O O . LEU A 1 369 ? 18.566 -12.980 -18.503 1.00 91.31 369 LEU A O 1
ATOM 2917 N N . MET A 1 370 ? 20.801 -12.994 -18.621 1.00 92.19 370 MET A N 1
ATOM 2918 C CA . MET A 1 370 ? 20.883 -12.794 -20.072 1.00 92.19 370 MET A CA 1
ATOM 2919 C C . MET A 1 370 ? 20.283 -13.979 -20.848 1.00 92.19 370 MET A C 1
ATOM 2921 O O . MET A 1 370 ? 19.511 -13.771 -21.789 1.00 92.19 370 MET A O 1
ATOM 2925 N N . ALA A 1 371 ? 20.490 -15.209 -20.368 1.00 91.12 371 ALA A N 1
ATOM 2926 C CA . ALA A 1 371 ? 19.783 -16.406 -20.831 1.00 91.12 371 ALA A CA 1
ATOM 2927 C C . ALA A 1 371 ? 18.268 -16.363 -20.548 1.00 91.12 371 ALA A C 1
ATOM 2929 O O . ALA A 1 371 ? 17.477 -17.014 -21.238 1.00 91.12 371 ALA A O 1
ATOM 2930 N N . GLY A 1 372 ? 17.833 -15.585 -19.556 1.00 88.00 372 GLY A N 1
ATOM 2931 C CA . GLY A 1 372 ? 16.433 -15.229 -19.332 1.00 88.00 372 GLY A CA 1
ATOM 2932 C C . GLY A 1 372 ? 15.869 -14.246 -20.364 1.00 88.00 372 GLY A C 1
ATOM 2933 O O . GLY A 1 372 ? 14.713 -14.383 -20.755 1.00 88.00 372 GLY A O 1
ATOM 2934 N N . LEU A 1 373 ? 16.683 -13.294 -20.833 1.00 89.75 373 LEU A N 1
ATOM 2935 C CA . LEU A 1 373 ? 16.294 -12.250 -21.794 1.00 89.75 373 LEU A CA 1
ATOM 2936 C C . LEU A 1 373 ? 16.390 -12.670 -23.274 1.00 89.75 373 LEU A C 1
ATOM 2938 O O . LEU A 1 373 ? 15.881 -11.951 -24.133 1.00 89.75 373 LEU A O 1
ATOM 2942 N N . GLY A 1 374 ? 17.006 -13.818 -23.580 1.00 88.00 374 GLY A N 1
ATOM 2943 C CA . GLY A 1 374 ? 17.146 -14.339 -24.951 1.00 88.00 374 GLY A CA 1
ATOM 2944 C C . GLY A 1 374 ? 18.543 -14.194 -25.564 1.00 88.00 374 GLY A C 1
ATOM 2945 O O . GLY A 1 374 ? 18.672 -14.180 -26.787 1.00 88.00 374 GLY A O 1
ATOM 2946 N N . TYR A 1 375 ? 19.583 -14.091 -24.737 1.00 89.38 375 TYR A N 1
ATOM 2947 C CA . TYR A 1 375 ? 20.981 -14.129 -25.167 1.00 89.38 375 TYR A CA 1
ATOM 2948 C C . TYR A 1 375 ? 21.641 -15.450 -24.747 1.00 89.38 375 TYR A C 1
ATOM 2950 O O . TYR A 1 375 ? 21.402 -15.931 -23.641 1.00 89.38 375 TYR A O 1
ATOM 2958 N N . SER A 1 376 ? 22.493 -16.018 -25.600 1.00 84.44 376 SER A N 1
ATOM 2959 C CA . SER A 1 376 ? 23.479 -17.020 -25.179 1.00 84.44 376 SER A CA 1
ATOM 2960 C C . SER A 1 376 ? 24.682 -16.301 -24.570 1.00 84.44 376 SER A C 1
ATOM 2962 O O . SER A 1 376 ? 24.969 -15.170 -24.962 1.00 84.44 376 SER A O 1
ATOM 2964 N N . GLY A 1 377 ? 25.370 -16.933 -23.622 1.00 85.69 377 GLY A N 1
ATOM 2965 C CA . GLY A 1 377 ? 26.607 -16.427 -23.027 1.00 85.69 377 GLY A CA 1
ATOM 2966 C C . GLY A 1 377 ? 27.663 -17.523 -23.022 1.00 85.69 377 GLY A C 1
ATOM 2967 O O . GLY A 1 377 ? 27.540 -18.488 -22.272 1.00 85.69 377 GLY A O 1
ATOM 2968 N N . GLU A 1 378 ? 28.686 -17.382 -23.858 1.00 82.69 378 GLU A N 1
ATOM 2969 C CA . GLU A 1 378 ? 29.764 -18.363 -24.002 1.00 82.69 378 GLU A CA 1
ATOM 2970 C C . GLU A 1 378 ? 30.940 -17.974 -23.102 1.00 82.69 378 GLU A C 1
ATOM 2972 O O . GLU A 1 378 ? 31.426 -16.843 -23.181 1.00 82.69 378 GLU A O 1
ATOM 2977 N N . LYS A 1 379 ? 31.376 -18.888 -22.220 1.00 83.75 379 LYS A N 1
ATOM 2978 C CA . LYS A 1 379 ? 32.507 -18.650 -21.312 1.00 83.75 379 LYS A CA 1
ATOM 2979 C C . LYS A 1 379 ? 33.818 -18.720 -22.089 1.00 83.75 379 LYS A C 1
ATOM 2981 O O . LYS A 1 379 ? 34.105 -19.733 -22.723 1.00 83.75 379 LYS A O 1
ATOM 2986 N N . ALA A 1 380 ? 34.642 -17.695 -21.941 1.00 75.25 380 ALA A N 1
ATOM 2987 C CA . ALA A 1 380 ? 36.036 -17.693 -22.353 1.00 75.25 380 ALA A CA 1
ATOM 2988 C C . ALA A 1 380 ? 36.915 -17.216 -21.187 1.00 75.25 380 ALA A C 1
ATOM 2990 O O . ALA A 1 380 ? 36.428 -16.650 -20.208 1.00 75.25 380 ALA A O 1
ATOM 2991 N N . GLU A 1 381 ? 38.218 -17.461 -21.261 1.00 74.69 381 GLU A N 1
ATOM 2992 C CA . GLU A 1 381 ? 39.170 -17.066 -20.221 1.00 74.69 381 GLU A CA 1
ATOM 2993 C C . GLU A 1 381 ? 40.371 -16.382 -20.871 1.00 74.69 381 GLU A C 1
ATOM 2995 O O . GLU A 1 381 ? 40.830 -16.796 -21.937 1.00 74.69 381 GLU A O 1
ATOM 3000 N N . ARG A 1 382 ? 40.856 -15.299 -20.259 1.00 76.25 382 ARG A N 1
ATOM 3001 C CA . ARG A 1 382 ? 42.050 -14.569 -20.698 1.00 76.25 382 ARG A CA 1
ATOM 3002 C C . ARG A 1 382 ? 42.938 -14.235 -19.512 1.00 76.25 382 ARG A C 1
ATOM 3004 O O . ARG A 1 382 ? 42.450 -14.049 -18.402 1.00 76.25 382 ARG A O 1
ATOM 3011 N N . VAL A 1 383 ? 44.234 -14.081 -19.762 1.00 63.28 383 VAL A N 1
ATOM 3012 C CA . VAL A 1 383 ? 45.152 -13.512 -18.771 1.00 63.28 383 VAL A CA 1
ATOM 3013 C C . VAL A 1 383 ? 44.705 -12.086 -18.444 1.00 63.28 383 VAL A C 1
ATOM 3015 O O . VAL A 1 383 ? 44.507 -11.267 -19.345 1.00 63.28 383 VAL A O 1
ATOM 3018 N N . LYS A 1 384 ? 44.554 -11.790 -17.154 1.00 54.03 384 LYS A N 1
ATOM 3019 C CA . LYS A 1 384 ? 44.209 -10.467 -16.636 1.00 54.03 384 LYS A CA 1
ATOM 3020 C C . LYS A 1 384 ? 45.316 -9.469 -16.930 1.00 54.03 384 LYS A C 1
ATOM 3022 O O . LYS A 1 384 ? 46.320 -9.386 -16.220 1.00 54.03 384 LYS A O 1
ATOM 3027 N N . VAL A 1 385 ? 45.095 -8.647 -17.947 1.00 55.16 385 VAL A N 1
ATOM 3028 C CA . VAL A 1 385 ? 45.899 -7.447 -18.162 1.00 55.16 385 VAL A CA 1
ATOM 3029 C C . VAL A 1 385 ? 45.510 -6.440 -17.083 1.00 55.16 385 VAL A C 1
ATOM 3031 O O . VAL A 1 385 ? 44.577 -5.656 -17.255 1.00 55.16 385 VAL A O 1
ATOM 3034 N N . LYS A 1 386 ? 46.221 -6.466 -15.947 1.00 47.44 386 LYS A N 1
ATOM 3035 C CA . LYS A 1 386 ? 46.180 -5.376 -14.964 1.00 47.44 386 LYS A CA 1
ATOM 3036 C C . LYS A 1 386 ? 46.449 -4.075 -15.717 1.00 47.44 386 LYS A C 1
ATOM 3038 O O . LYS A 1 386 ? 47.552 -3.875 -16.223 1.00 47.44 386 LYS A O 1
ATOM 3043 N N . ALA A 1 387 ? 45.441 -3.205 -15.798 1.00 44.59 387 ALA A N 1
ATOM 3044 C CA . ALA A 1 387 ? 45.634 -1.850 -16.288 1.00 44.59 387 ALA A CA 1
ATOM 3045 C C . ALA A 1 387 ? 46.759 -1.224 -15.459 1.00 44.59 387 ALA A C 1
ATOM 3047 O O . ALA A 1 387 ? 46.670 -1.200 -14.228 1.00 44.59 387 ALA A O 1
ATOM 3048 N N . ALA A 1 388 ? 47.836 -0.798 -16.124 1.00 38.38 388 ALA A N 1
ATOM 3049 C CA . ALA A 1 388 ? 48.979 -0.219 -15.438 1.00 38.38 388 ALA A CA 1
ATOM 3050 C C . ALA A 1 388 ? 48.486 0.941 -14.567 1.00 38.38 388 ALA A C 1
ATOM 3052 O O . ALA A 1 388 ? 47.763 1.816 -15.054 1.00 38.38 388 ALA A O 1
ATOM 3053 N N . ALA A 1 389 ? 48.846 0.926 -13.279 1.00 37.22 389 ALA A N 1
ATOM 3054 C CA . ALA A 1 389 ? 48.542 2.040 -12.393 1.00 37.22 389 ALA A CA 1
ATOM 3055 C C . ALA A 1 389 ? 49.060 3.327 -13.057 1.00 37.22 389 ALA A C 1
ATOM 3057 O O . ALA A 1 389 ? 50.170 3.298 -13.602 1.00 37.22 389 ALA A O 1
ATOM 3058 N N . 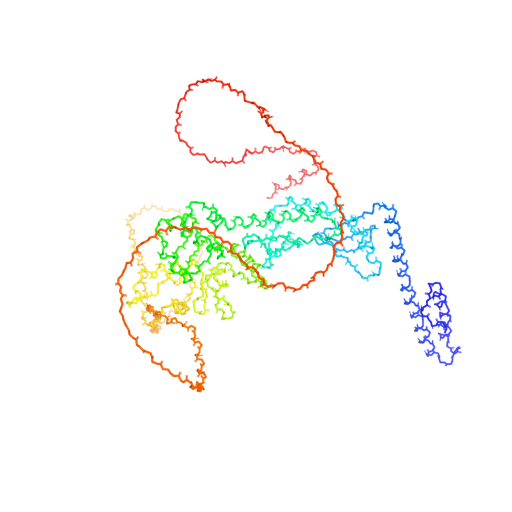PRO A 1 390 ? 48.278 4.424 -13.072 1.00 41.16 390 PRO A N 1
ATOM 3059 C CA . PRO A 1 390 ? 48.694 5.643 -13.744 1.00 41.16 390 PRO A CA 1
ATOM 3060 C C . PRO A 1 390 ? 50.033 6.069 -13.156 1.00 41.16 390 PRO A C 1
ATOM 3062 O O . PRO A 1 390 ? 50.121 6.357 -11.961 1.00 41.16 390 PRO A O 1
ATOM 3065 N N . VAL A 1 391 ? 51.079 6.048 -13.987 1.00 35.72 391 VAL A N 1
ATOM 3066 C CA . VAL A 1 391 ? 52.420 6.443 -13.568 1.00 35.72 391 VAL A CA 1
ATOM 3067 C C . VAL A 1 391 ? 52.307 7.887 -13.115 1.00 35.72 391 VAL A C 1
ATOM 3069 O O . VAL A 1 391 ? 52.070 8.777 -13.932 1.00 35.72 391 VAL A O 1
ATOM 3072 N N . ILE A 1 392 ? 52.424 8.106 -11.804 1.00 38.75 392 ILE A N 1
ATOM 3073 C CA . ILE A 1 392 ? 52.458 9.446 -11.235 1.00 38.75 392 ILE A CA 1
ATOM 3074 C C . ILE A 1 392 ? 53.732 10.073 -11.782 1.00 38.75 392 ILE A C 1
ATOM 3076 O O . ILE A 1 392 ? 54.832 9.763 -11.323 1.00 38.75 392 ILE A O 1
ATOM 3080 N N . ALA A 1 393 ? 53.575 10.895 -12.819 1.00 33.25 393 ALA A N 1
ATOM 3081 C CA . ALA A 1 393 ? 54.670 11.634 -13.412 1.00 33.25 393 ALA A CA 1
ATOM 3082 C C . ALA A 1 393 ? 55.293 12.471 -12.296 1.00 33.25 393 ALA A C 1
ATOM 3084 O O . ALA A 1 393 ? 54.651 13.368 -11.746 1.00 33.25 393 ALA A O 1
ATOM 3085 N N . LYS A 1 394 ? 56.516 12.104 -11.911 1.00 34.19 394 LYS A N 1
ATOM 3086 C CA . LYS A 1 394 ? 57.261 12.761 -10.845 1.00 34.19 394 LYS A CA 1
ATOM 3087 C C . LYS A 1 394 ? 57.588 14.168 -11.330 1.00 34.19 394 LYS A C 1
ATOM 3089 O O . LYS A 1 394 ? 58.550 14.349 -12.066 1.00 34.19 394 LYS A O 1
ATOM 3094 N N . VAL A 1 395 ? 56.746 15.132 -10.963 1.00 32.47 395 VAL A N 1
ATOM 3095 C CA . VAL A 1 395 ? 56.970 16.547 -11.264 1.00 32.47 395 VAL A CA 1
ATOM 3096 C C . VAL A 1 395 ? 58.299 16.936 -10.632 1.00 32.47 395 VAL A C 1
ATOM 3098 O O . VAL A 1 395 ? 58.459 16.844 -9.414 1.00 32.47 395 VAL A O 1
ATOM 3101 N N . GLU A 1 396 ? 59.257 17.328 -11.463 1.00 32.31 396 GLU A N 1
ATOM 3102 C CA . GLU A 1 396 ? 60.506 17.909 -10.992 1.00 32.31 396 GLU A CA 1
ATOM 3103 C C . GLU A 1 396 ? 60.183 19.258 -10.346 1.00 32.31 396 GLU A C 1
ATOM 3105 O O . GLU A 1 396 ? 59.697 20.183 -10.999 1.00 32.31 396 GLU A O 1
ATOM 3110 N N . ALA A 1 397 ? 60.404 19.348 -9.035 1.00 30.52 397 ALA A N 1
ATOM 3111 C CA . ALA A 1 397 ? 60.445 20.631 -8.355 1.00 30.52 397 ALA A CA 1
ATOM 3112 C C . ALA A 1 397 ? 61.736 21.350 -8.790 1.00 30.52 397 ALA A C 1
ATOM 3114 O O . ALA A 1 397 ? 62.796 20.720 -8.754 1.00 30.52 397 ALA A O 1
ATOM 3115 N N . PRO A 1 398 ? 61.673 22.624 -9.215 1.00 35.72 398 PRO A N 1
ATOM 3116 C CA . PRO A 1 398 ? 62.866 23.369 -9.592 1.00 35.72 398 PRO A CA 1
ATOM 3117 C C . PRO A 1 398 ? 63.760 23.621 -8.372 1.00 35.72 398 PRO A C 1
ATOM 3119 O O . PRO A 1 398 ? 63.275 23.797 -7.255 1.00 35.72 398 PRO A O 1
ATOM 3122 N N . GLU A 1 399 ? 65.070 23.656 -8.600 1.00 31.52 399 GLU A N 1
ATOM 3123 C CA . GLU A 1 399 ? 66.061 23.973 -7.572 1.00 31.52 399 GLU A CA 1
ATOM 3124 C C . GLU A 1 399 ? 66.033 25.475 -7.235 1.00 31.52 399 GLU A C 1
ATOM 3126 O O . GLU A 1 399 ? 66.138 26.315 -8.131 1.00 31.52 399 GLU A O 1
ATOM 3131 N N . GLU A 1 400 ? 65.960 25.821 -5.946 1.00 32.09 400 GLU A N 1
ATOM 3132 C CA . GLU A 1 400 ? 66.284 27.165 -5.444 1.00 32.09 400 GLU A CA 1
ATOM 3133 C C . GLU A 1 400 ? 67.594 27.132 -4.626 1.00 32.09 400 GLU A C 1
ATOM 3135 O O . GLU A 1 400 ? 67.884 26.129 -3.966 1.00 32.09 400 GLU A O 1
ATOM 3140 N N . PRO A 1 401 ? 68.433 28.186 -4.694 1.00 36.66 401 PRO A N 1
ATOM 3141 C CA . PRO A 1 401 ? 69.830 28.107 -4.273 1.00 36.66 401 PRO A CA 1
ATOM 3142 C C . PRO A 1 401 ? 70.092 28.296 -2.768 1.00 36.66 401 PRO A C 1
ATOM 3144 O O . PRO A 1 401 ? 69.318 28.876 -2.012 1.00 36.66 401 PRO A O 1
ATOM 3147 N N . VAL A 1 402 ? 71.281 27.827 -2.381 1.00 31.17 402 VAL A N 1
ATOM 3148 C CA . VAL A 1 402 ? 71.889 27.787 -1.039 1.00 31.17 402 VAL A CA 1
ATOM 3149 C C . VAL A 1 402 ? 71.779 29.099 -0.236 1.00 31.17 402 VAL A C 1
ATOM 3151 O O . VAL A 1 402 ? 72.122 30.173 -0.725 1.00 31.17 402 VAL A O 1
ATOM 3154 N N . SER A 1 403 ? 71.411 28.981 1.047 1.00 30.75 403 SER A N 1
ATOM 3155 C CA . SER A 1 403 ? 71.438 30.065 2.047 1.00 30.75 403 SER A CA 1
ATOM 3156 C C . SER A 1 403 ? 72.778 30.141 2.805 1.00 30.75 403 SER A C 1
ATOM 3158 O O . SER A 1 403 ? 73.457 29.129 2.975 1.00 30.75 403 SER A O 1
ATOM 3160 N N . LEU A 1 404 ? 73.149 31.330 3.300 1.00 30.95 404 LEU A N 1
ATOM 3161 C CA . LEU A 1 404 ? 74.412 31.597 4.004 1.00 30.95 404 LEU A CA 1
ATOM 3162 C C . LEU A 1 404 ? 74.204 32.211 5.405 1.00 30.95 404 LEU A C 1
ATOM 3164 O O . LEU A 1 404 ? 74.150 33.431 5.528 1.00 30.95 404 LEU A O 1
ATOM 3168 N N . ASN A 1 405 ? 74.264 31.356 6.440 1.00 29.20 405 ASN A N 1
ATOM 3169 C CA . ASN A 1 405 ? 74.595 31.659 7.853 1.00 29.20 405 ASN A CA 1
ATOM 3170 C C . ASN A 1 405 ? 73.661 32.601 8.669 1.00 29.20 405 ASN A C 1
ATOM 3172 O O . ASN A 1 405 ? 72.989 33.459 8.106 1.00 29.20 405 ASN A O 1
ATOM 3176 N N . PRO A 1 406 ? 73.729 32.586 10.022 1.00 40.31 406 PRO A N 1
ATOM 3177 C CA . PRO A 1 406 ? 73.998 31.475 10.952 1.00 40.31 406 PRO A CA 1
ATOM 3178 C C . PRO A 1 406 ? 72.902 31.317 12.047 1.00 40.31 406 PRO A C 1
ATOM 3180 O O . PRO A 1 406 ? 71.951 32.090 12.118 1.00 40.31 406 PRO A O 1
ATOM 3183 N N . VAL A 1 407 ? 73.049 30.308 12.919 1.00 39.41 407 VAL A N 1
ATOM 3184 C CA . VAL A 1 407 ? 72.159 30.005 14.073 1.00 39.41 407 VAL A CA 1
ATOM 3185 C C . VAL A 1 407 ? 72.486 30.888 15.303 1.00 39.41 407 VAL A C 1
ATOM 3187 O O . VAL A 1 407 ? 73.577 31.465 15.336 1.00 39.41 407 VAL A O 1
ATOM 3190 N N . PRO A 1 408 ? 71.592 30.997 16.314 1.00 39.62 408 PRO A N 1
ATOM 3191 C CA . PRO A 1 408 ? 71.750 30.124 17.500 1.00 39.62 408 PRO A CA 1
ATOM 3192 C C . PRO A 1 408 ? 70.445 29.634 18.190 1.00 39.62 408 PRO A C 1
ATOM 3194 O O . PRO A 1 408 ? 69.419 30.295 18.097 1.00 39.62 408 PRO A O 1
ATOM 3197 N N . GLU A 1 409 ? 70.578 28.508 18.921 1.00 28.94 409 GLU A N 1
ATOM 3198 C CA . GLU A 1 409 ? 69.897 28.109 20.191 1.00 28.94 409 GLU A CA 1
ATOM 3199 C C . GLU A 1 409 ? 68.340 27.975 20.222 1.00 28.94 409 GLU A C 1
ATOM 3201 O O . GLU A 1 409 ? 67.620 28.730 19.587 1.00 28.94 409 GLU A O 1
ATOM 3206 N N . GLU A 1 410 ? 67.697 26.994 20.883 1.00 30.25 410 GLU A N 1
ATOM 3207 C CA . GLU A 1 410 ? 68.023 26.171 22.071 1.00 30.25 410 GLU A CA 1
ATOM 3208 C C . GLU A 1 410 ? 67.471 24.705 22.010 1.00 30.25 410 GLU A C 1
ATOM 3210 O O . GLU A 1 410 ? 66.536 24.426 21.269 1.00 30.25 410 GLU A O 1
ATOM 3215 N N . VAL A 1 411 ? 68.033 23.800 22.845 1.00 30.22 411 VAL A N 1
ATOM 3216 C CA . VAL A 1 411 ? 67.373 22.765 23.717 1.00 30.22 411 VAL A CA 1
ATOM 3217 C C . VAL A 1 411 ? 66.180 21.928 23.156 1.00 30.22 411 VAL A C 1
ATOM 3219 O O . VAL A 1 411 ? 65.149 22.468 22.788 1.00 30.22 411 VAL A O 1
ATOM 3222 N N . SER A 1 412 ? 66.140 20.580 23.197 1.00 32.81 412 SER A N 1
ATOM 3223 C CA . SER A 1 412 ? 67.075 19.585 23.757 1.00 32.81 412 SER A CA 1
ATOM 3224 C C . SER A 1 412 ? 66.929 18.170 23.171 1.00 32.81 412 SER A C 1
ATOM 3226 O O . SER A 1 412 ? 65.836 17.694 22.883 1.00 32.81 412 SER A O 1
ATOM 3228 N N . LEU A 1 413 ? 68.071 17.482 23.138 1.00 30.53 413 LEU A N 1
ATOM 3229 C CA . LEU A 1 413 ? 68.320 16.103 23.590 1.00 30.53 413 LEU A CA 1
ATOM 3230 C C . LEU A 1 413 ? 67.121 15.260 24.097 1.00 30.53 413 LEU A C 1
ATOM 3232 O O . LEU A 1 413 ? 66.527 15.584 25.121 1.00 30.53 413 LEU A O 1
ATOM 3236 N N . ILE A 1 414 ? 66.944 14.068 23.512 1.00 32.66 414 ILE A N 1
ATOM 3237 C CA . ILE A 1 414 ? 67.050 12.757 24.196 1.00 32.66 414 ILE A CA 1
ATOM 3238 C C . ILE A 1 414 ? 67.274 11.681 23.122 1.00 32.66 414 ILE A C 1
ATOM 3240 O O . ILE A 1 414 ? 66.486 11.556 22.189 1.00 32.66 414 ILE A O 1
ATOM 3244 N N . ASN A 1 415 ? 68.347 10.899 23.258 1.00 32.84 415 ASN A N 1
ATOM 3245 C CA . ASN A 1 415 ? 68.578 9.677 22.487 1.00 32.84 415 ASN A CA 1
ATOM 3246 C C . ASN A 1 415 ? 69.539 8.757 23.268 1.00 32.84 415 ASN A C 1
ATOM 3248 O O . ASN A 1 415 ? 70.667 9.183 23.529 1.00 32.84 415 ASN A O 1
ATOM 3252 N N . PRO A 1 416 ? 69.148 7.531 23.657 1.00 35.41 416 PRO A N 1
ATOM 3253 C CA . PRO A 1 416 ? 70.101 6.507 24.069 1.00 35.41 416 PRO A CA 1
ATOM 3254 C C . PRO A 1 416 ? 70.811 5.920 22.834 1.00 35.41 416 PRO A C 1
ATOM 3256 O O . PRO A 1 416 ? 70.228 5.811 21.757 1.00 35.41 416 PRO A O 1
ATOM 3259 N N . ALA A 1 417 ? 72.089 5.569 22.980 1.00 33.16 417 ALA A N 1
ATOM 3260 C CA . ALA A 1 417 ? 72.898 4.989 21.905 1.00 33.16 417 ALA A CA 1
ATOM 3261 C C . ALA A 1 417 ? 72.471 3.536 21.575 1.00 33.16 417 ALA A C 1
ATOM 3263 O O . ALA A 1 417 ? 71.894 2.872 22.438 1.00 33.16 417 ALA A O 1
ATOM 3264 N N . PRO A 1 418 ? 72.734 3.034 20.351 1.00 38.31 418 PRO A N 1
ATOM 3265 C CA . PRO A 1 418 ? 72.314 1.696 19.935 1.00 38.31 418 PRO A CA 1
ATOM 3266 C C . PRO A 1 418 ? 73.208 0.588 20.511 1.00 38.31 418 PRO A C 1
ATOM 3268 O O . PRO A 1 418 ? 74.416 0.770 20.655 1.00 38.31 418 PRO A O 1
ATOM 3271 N N . GLU A 1 419 ? 72.626 -0.590 20.745 1.00 31.73 419 GLU A N 1
ATOM 3272 C CA . GLU A 1 419 ? 73.389 -1.837 20.864 1.00 31.73 419 GLU A CA 1
ATOM 3273 C C . GLU A 1 419 ? 73.692 -2.400 19.467 1.00 31.73 419 GLU A C 1
ATOM 3275 O O . GLU A 1 419 ? 72.826 -2.431 18.589 1.00 31.73 419 GLU A O 1
ATOM 3280 N N . GLU A 1 420 ? 74.927 -2.858 19.256 1.00 38.06 420 GLU A N 1
ATOM 3281 C CA . GLU A 1 420 ? 75.325 -3.539 18.026 1.00 38.06 420 GLU A CA 1
ATOM 3282 C C . GLU A 1 420 ? 74.752 -4.963 17.999 1.00 38.06 420 GLU A C 1
ATOM 3284 O O . GLU A 1 420 ? 75.186 -5.835 18.752 1.00 38.06 420 GLU A O 1
ATOM 3289 N N . VAL A 1 421 ? 73.815 -5.227 17.087 1.00 31.56 421 VAL A N 1
ATOM 3290 C CA . VAL A 1 421 ? 73.414 -6.593 16.718 1.00 31.56 421 VAL A CA 1
ATOM 3291 C C . VAL A 1 421 ? 73.860 -6.845 15.284 1.00 31.56 421 VAL A C 1
ATOM 3293 O O . VAL A 1 421 ? 73.589 -6.047 14.385 1.00 31.56 421 VAL A O 1
ATOM 3296 N N . SER A 1 422 ? 74.600 -7.933 15.077 1.00 32.41 422 SER A N 1
ATOM 3297 C CA . SER A 1 422 ? 75.269 -8.228 13.813 1.00 32.41 422 SER A CA 1
ATOM 3298 C C . SER A 1 422 ? 74.293 -8.409 12.651 1.00 32.41 422 SER A C 1
ATOM 3300 O O . SER A 1 422 ? 73.277 -9.094 12.761 1.00 32.41 422 SER A O 1
ATOM 3302 N N . LEU A 1 423 ? 74.661 -7.850 11.495 1.00 33.59 423 LEU A N 1
ATOM 3303 C CA . LEU A 1 423 ? 74.011 -8.155 10.224 1.00 33.59 423 LEU A CA 1
ATOM 3304 C C . LEU A 1 423 ? 74.123 -9.667 9.942 1.00 33.59 423 LEU A C 1
ATOM 3306 O O . LEU A 1 423 ? 75.251 -10.164 9.839 1.00 33.59 423 LEU A O 1
ATOM 3310 N N . PRO A 1 424 ? 73.016 -10.406 9.749 1.00 35.03 424 PRO A N 1
ATOM 3311 C CA . PRO A 1 424 ? 73.090 -11.649 9.001 1.00 35.03 424 PRO A CA 1
ATOM 3312 C C . PRO A 1 424 ? 73.494 -11.326 7.555 1.00 35.03 424 PRO A C 1
ATOM 3314 O O . PRO A 1 424 ? 73.108 -10.296 6.995 1.00 35.03 424 PRO A O 1
ATOM 3317 N N . ALA A 1 425 ? 74.283 -12.209 6.942 1.00 33.47 425 ALA A N 1
ATOM 3318 C CA . ALA A 1 425 ? 74.534 -12.152 5.504 1.00 33.47 425 ALA A CA 1
ATOM 3319 C C . ALA A 1 425 ? 73.200 -12.270 4.735 1.00 33.47 425 ALA A C 1
ATOM 3321 O O . ALA A 1 425 ? 72.256 -12.857 5.270 1.00 33.47 425 ALA A O 1
ATOM 3322 N N . PRO A 1 426 ? 73.091 -11.744 3.500 1.00 35.25 426 PRO A N 1
ATOM 3323 C CA . PRO A 1 426 ? 71.858 -11.850 2.732 1.00 35.25 426 PRO A CA 1
ATOM 3324 C C . PRO A 1 426 ? 71.549 -13.320 2.426 1.00 35.25 426 PRO A C 1
ATOM 3326 O O . PRO A 1 426 ? 72.143 -13.912 1.522 1.00 35.25 426 PRO A O 1
ATOM 3329 N N . GLU A 1 427 ? 70.600 -13.902 3.163 1.00 30.58 427 GLU A N 1
ATOM 3330 C CA . GLU A 1 427 ? 69.914 -15.106 2.708 1.00 30.58 427 GLU A CA 1
ATOM 3331 C C . GLU A 1 427 ? 69.300 -14.816 1.339 1.00 30.58 427 GLU A C 1
ATOM 3333 O O . GLU A 1 427 ? 68.768 -13.730 1.082 1.00 30.58 427 GLU A O 1
ATOM 3338 N N . ALA A 1 428 ? 69.441 -15.778 0.428 1.00 32.47 428 ALA A N 1
ATOM 3339 C CA . ALA A 1 428 ? 68.931 -15.626 -0.919 1.00 32.47 428 ALA A CA 1
ATOM 3340 C C . ALA A 1 428 ? 67.417 -15.421 -0.848 1.00 32.47 428 ALA A C 1
ATOM 3342 O O . ALA A 1 428 ? 66.701 -16.266 -0.313 1.00 32.47 428 ALA A O 1
ATOM 3343 N N . VAL A 1 429 ? 66.937 -14.309 -1.409 1.00 35.09 429 VAL A N 1
ATOM 3344 C CA . VAL A 1 429 ? 65.506 -14.100 -1.626 1.00 35.09 429 VAL A CA 1
ATOM 3345 C C . VAL A 1 429 ? 65.029 -15.252 -2.502 1.00 35.09 429 VAL A C 1
ATOM 3347 O O . VAL A 1 429 ? 65.376 -15.306 -3.685 1.00 35.09 429 VAL A O 1
ATOM 3350 N N . GLU A 1 430 ? 64.277 -16.188 -1.915 1.00 31.38 430 GLU A N 1
ATOM 3351 C CA . GLU A 1 430 ? 63.621 -17.245 -2.679 1.00 31.38 430 GLU A CA 1
ATOM 3352 C C . GLU A 1 430 ? 62.836 -16.585 -3.818 1.00 31.38 430 GLU A C 1
ATOM 3354 O O . GLU A 1 430 ? 62.181 -15.559 -3.591 1.00 31.38 430 GLU A O 1
ATOM 3359 N N . PRO A 1 431 ? 62.911 -17.110 -5.055 1.00 34.97 431 PRO A N 1
ATOM 3360 C CA . PRO A 1 431 ? 62.200 -16.507 -6.167 1.00 34.97 431 PRO A CA 1
ATOM 3361 C C . PRO A 1 431 ? 60.715 -16.479 -5.816 1.00 34.97 431 PRO A C 1
ATOM 3363 O O . PRO A 1 431 ? 60.113 -17.534 -5.619 1.00 34.97 431 PRO A O 1
ATOM 3366 N N . VAL A 1 432 ? 60.145 -15.270 -5.719 1.00 35.44 432 VAL A N 1
ATOM 3367 C CA . VAL A 1 432 ? 58.717 -15.061 -5.448 1.00 35.44 432 VAL A CA 1
ATOM 3368 C C . VAL A 1 432 ? 57.947 -15.943 -6.417 1.00 35.44 432 VAL A C 1
ATOM 3370 O O . VAL A 1 432 ? 57.992 -15.695 -7.624 1.00 35.44 432 VAL A O 1
ATOM 3373 N N . ALA A 1 433 ? 57.324 -16.998 -5.880 1.00 34.06 433 ALA A N 1
ATOM 3374 C CA . ALA A 1 433 ? 56.778 -18.086 -6.677 1.00 34.06 433 ALA A CA 1
ATOM 3375 C C . ALA A 1 433 ? 55.884 -17.502 -7.770 1.00 34.06 433 ALA A C 1
ATOM 3377 O O . ALA A 1 433 ? 54.959 -16.750 -7.457 1.00 34.06 433 ALA A O 1
ATOM 3378 N N . GLU A 1 434 ? 56.231 -17.797 -9.028 1.00 41.44 434 GLU A N 1
ATOM 3379 C CA . GLU A 1 434 ? 55.729 -17.101 -10.213 1.00 41.44 434 GLU A CA 1
ATOM 3380 C C . GLU A 1 434 ? 54.202 -17.038 -10.166 1.00 41.44 434 GLU A C 1
ATOM 3382 O O . GLU A 1 434 ? 53.515 -18.045 -10.350 1.00 41.44 434 GLU A O 1
ATOM 3387 N N . ALA A 1 435 ? 53.681 -15.862 -9.800 1.00 44.75 435 ALA A N 1
ATOM 3388 C CA . ALA A 1 435 ? 52.297 -15.721 -9.382 1.00 44.75 435 ALA A CA 1
ATOM 3389 C C . ALA A 1 435 ? 51.401 -15.966 -10.594 1.00 44.75 435 ALA A C 1
ATOM 3391 O O . ALA A 1 435 ? 51.262 -15.087 -11.449 1.00 44.75 435 ALA A O 1
ATOM 3392 N N . ALA A 1 436 ? 50.859 -17.188 -10.667 1.00 43.91 436 ALA A N 1
ATOM 3393 C CA . ALA A 1 436 ? 50.192 -17.710 -11.849 1.00 43.91 436 ALA A CA 1
ATOM 3394 C C . ALA A 1 436 ? 49.191 -16.677 -12.387 1.00 43.91 436 ALA A C 1
ATOM 3396 O O . ALA A 1 436 ? 48.421 -16.124 -11.593 1.00 43.91 436 ALA A O 1
ATOM 3397 N N . PRO A 1 437 ? 49.221 -16.380 -13.701 1.00 50.00 437 PRO A N 1
ATOM 3398 C CA . PRO A 1 437 ? 48.489 -15.256 -14.263 1.00 50.00 437 PRO A CA 1
ATOM 3399 C C . PRO A 1 437 ? 47.021 -15.335 -13.857 1.00 50.00 437 PRO A C 1
ATOM 3401 O O . PRO A 1 437 ? 46.344 -16.310 -14.176 1.00 50.00 437 PRO A O 1
ATOM 3404 N N . GLU A 1 438 ? 46.538 -14.313 -13.141 1.00 54.53 438 GLU A N 1
ATOM 3405 C CA . GLU A 1 438 ? 45.132 -14.212 -12.748 1.00 54.53 438 GLU A CA 1
ATOM 3406 C C . GLU A 1 438 ? 44.276 -14.366 -14.020 1.00 54.53 438 GLU A C 1
ATOM 3408 O O . GLU A 1 438 ? 44.328 -13.515 -14.906 1.00 54.53 438 GLU A O 1
ATOM 3413 N N . MET A 1 439 ? 43.535 -15.466 -14.161 1.00 63.38 439 MET A N 1
ATOM 3414 C CA . MET A 1 439 ? 42.713 -15.702 -15.350 1.00 63.38 439 MET A CA 1
ATOM 3415 C C . MET A 1 439 ? 41.368 -15.001 -15.173 1.00 63.38 439 MET A C 1
ATOM 3417 O O . MET A 1 439 ? 40.530 -15.409 -14.369 1.00 63.38 439 MET A O 1
ATOM 3421 N N . GLU A 1 440 ? 41.145 -13.935 -15.936 1.00 69.94 440 GLU A N 1
ATOM 3422 C CA . GLU A 1 440 ? 39.837 -13.307 -16.050 1.00 69.94 440 GLU A CA 1
ATOM 3423 C C . GLU A 1 440 ? 38.955 -14.134 -16.984 1.00 69.94 440 GLU A C 1
ATOM 3425 O O . GLU A 1 440 ? 39.063 -14.081 -18.213 1.00 69.94 440 GLU A O 1
ATOM 3430 N N . SER A 1 441 ? 38.042 -14.897 -16.384 1.00 76.44 441 SER A N 1
ATOM 3431 C CA . SER A 1 441 ? 36.892 -15.434 -17.101 1.00 76.44 441 SER A CA 1
ATOM 3432 C C . SER A 1 441 ? 35.999 -14.288 -17.570 1.00 76.44 441 SER A C 1
ATOM 3434 O O . SER A 1 441 ? 35.567 -13.469 -16.757 1.00 76.44 441 SER A O 1
ATOM 3436 N N . TYR A 1 442 ? 35.675 -14.267 -18.856 1.00 80.56 442 TYR A N 1
ATOM 3437 C CA . TYR A 1 442 ? 34.725 -13.349 -19.471 1.00 80.56 442 TYR A CA 1
ATOM 3438 C C . TYR A 1 442 ? 33.650 -14.145 -20.218 1.00 80.56 442 TYR A C 1
ATOM 3440 O O . TYR A 1 442 ? 33.776 -15.353 -20.422 1.00 80.56 442 TYR A O 1
ATOM 3448 N N . TYR A 1 443 ? 32.560 -13.478 -20.594 1.00 83.06 443 TYR A N 1
ATOM 3449 C CA . TYR A 1 443 ? 31.497 -14.094 -21.384 1.00 83.06 443 TYR A CA 1
ATOM 3450 C C . TYR A 1 443 ? 31.184 -13.231 -22.597 1.00 83.06 443 TYR A C 1
ATOM 3452 O O . TYR A 1 443 ? 30.944 -12.028 -22.455 1.00 83.06 443 TYR A O 1
ATOM 3460 N N . THR A 1 444 ? 31.149 -13.866 -23.767 1.00 83.81 444 THR A N 1
ATOM 3461 C CA . THR A 1 444 ? 30.687 -13.252 -25.014 1.00 83.81 444 THR A CA 1
ATOM 3462 C C . THR A 1 444 ? 29.211 -13.576 -25.199 1.00 83.81 444 THR A C 1
ATOM 3464 O O . THR A 1 444 ? 28.811 -14.741 -25.183 1.00 83.81 444 THR A O 1
ATOM 3467 N N . PHE A 1 445 ? 28.392 -12.539 -25.358 1.00 88.12 445 PHE A N 1
ATOM 3468 C CA . PHE A 1 445 ? 26.942 -12.643 -25.441 1.00 88.12 445 PHE A CA 1
ATOM 3469 C C . PHE A 1 445 ? 26.437 -12.463 -26.869 1.00 88.12 445 PHE A C 1
ATOM 3471 O O . PHE A 1 445 ? 26.676 -11.428 -27.491 1.00 88.12 445 PHE A O 1
ATOM 3478 N N . THR A 1 446 ? 25.679 -13.438 -27.366 1.00 88.00 446 THR A N 1
ATOM 3479 C CA . THR A 1 446 ? 25.049 -13.426 -28.697 1.00 88.00 446 THR A CA 1
ATOM 3480 C C . THR A 1 446 ? 23.529 -13.522 -28.567 1.00 88.00 446 THR A C 1
ATOM 3482 O O . THR A 1 446 ? 23.004 -14.132 -27.637 1.00 88.00 446 THR A O 1
ATOM 3485 N N . TRP A 1 447 ? 22.777 -12.893 -29.472 1.00 86.25 447 TRP A N 1
ATOM 3486 C CA . TRP A 1 447 ? 21.313 -12.955 -29.468 1.00 86.25 447 TRP A CA 1
ATOM 3487 C C . TRP A 1 447 ? 20.835 -14.326 -29.955 1.00 86.25 447 TRP A C 1
ATOM 3489 O O . TRP A 1 447 ? 20.860 -14.626 -31.150 1.00 86.25 447 TRP A O 1
ATOM 3499 N N . ALA A 1 448 ? 20.362 -15.140 -29.014 1.00 80.69 448 ALA A N 1
ATOM 3500 C CA . ALA A 1 448 ? 19.898 -16.504 -29.224 1.00 80.69 448 ALA A CA 1
ATOM 3501 C C . ALA A 1 448 ? 18.409 -16.583 -28.836 1.00 80.69 448 ALA A C 1
ATOM 3503 O O . ALA A 1 448 ? 18.074 -16.996 -27.719 1.00 80.69 448 ALA A O 1
ATOM 3504 N N . PRO A 1 449 ? 17.492 -16.141 -29.720 1.00 67.44 449 PRO A N 1
ATOM 3505 C CA . PRO A 1 449 ? 16.082 -16.013 -29.385 1.00 67.44 449 PRO A CA 1
ATOM 3506 C C . PRO A 1 449 ? 15.494 -17.394 -29.094 1.00 67.44 449 PRO A C 1
ATOM 3508 O O . PRO A 1 449 ? 15.266 -18.186 -30.011 1.00 67.44 449 PRO A O 1
ATOM 3511 N N . LYS A 1 450 ? 15.235 -17.671 -27.809 1.00 59.09 450 LYS A N 1
ATOM 3512 C CA . LYS A 1 450 ? 14.605 -18.920 -27.370 1.00 59.09 450 LYS A CA 1
ATOM 3513 C C . LYS A 1 450 ? 13.346 -19.181 -28.204 1.00 59.09 450 LYS A C 1
ATOM 3515 O O . LYS A 1 450 ? 12.519 -18.268 -28.332 1.00 59.09 450 LYS A O 1
ATOM 3520 N N . PRO A 1 451 ? 13.168 -20.397 -28.757 1.00 47.50 451 PRO A N 1
ATOM 3521 C CA . PRO A 1 451 ? 11.926 -20.764 -29.413 1.00 47.50 451 PRO A CA 1
ATOM 3522 C C . PRO A 1 451 ? 10.762 -20.468 -28.471 1.00 47.50 451 PRO A C 1
ATOM 3524 O O . PRO A 1 451 ? 10.746 -20.942 -27.337 1.00 47.50 451 PRO A O 1
ATOM 3527 N N . ARG A 1 452 ? 9.796 -19.659 -28.921 1.00 45.25 452 ARG A N 1
ATOM 3528 C CA . ARG A 1 452 ? 8.558 -19.466 -28.163 1.00 45.25 452 ARG A CA 1
ATOM 3529 C C . ARG A 1 452 ? 7.910 -20.831 -27.997 1.00 45.25 452 ARG A C 1
ATOM 3531 O O . ARG A 1 452 ? 7.471 -21.408 -28.993 1.00 45.25 452 ARG A O 1
ATOM 3538 N N . GLU A 1 453 ? 7.822 -21.299 -26.757 1.00 41.06 453 GLU A N 1
ATOM 3539 C CA . GLU A 1 453 ? 6.982 -22.430 -26.390 1.00 41.06 453 GLU A CA 1
ATOM 3540 C C . GLU A 1 453 ? 5.557 -22.115 -26.842 1.00 41.06 453 GLU A C 1
ATOM 3542 O O . GLU A 1 453 ? 4.828 -21.325 -26.239 1.00 41.06 453 GLU A O 1
ATOM 3547 N N . ARG A 1 454 ? 5.167 -22.692 -27.982 1.00 33.50 454 ARG A N 1
ATOM 3548 C CA . ARG A 1 454 ? 3.761 -22.763 -28.347 1.00 33.50 454 ARG A CA 1
ATOM 3549 C C . ARG A 1 454 ? 3.125 -23.658 -27.287 1.00 33.50 454 ARG A C 1
ATOM 3551 O O . ARG A 1 454 ? 3.599 -24.789 -27.161 1.00 33.50 454 ARG A O 1
ATOM 3558 N N . PRO A 1 455 ? 2.081 -23.215 -26.560 1.00 37.59 455 PRO A N 1
ATOM 3559 C CA . PRO A 1 455 ? 1.336 -24.131 -25.709 1.00 37.59 455 PRO A CA 1
ATOM 3560 C C . PRO A 1 455 ? 0.920 -25.312 -26.581 1.00 37.59 455 PRO A C 1
ATOM 3562 O O . PRO A 1 455 ? 0.408 -25.104 -27.689 1.00 37.59 455 PRO A O 1
ATOM 3565 N N . ALA A 1 456 ? 1.244 -26.527 -26.131 1.00 38.03 456 ALA A N 1
ATOM 3566 C CA . ALA A 1 456 ? 1.067 -27.730 -26.928 1.00 38.03 456 ALA A CA 1
ATOM 3567 C C . ALA A 1 456 ? -0.373 -27.768 -27.441 1.00 38.03 456 ALA A C 1
ATOM 3569 O O . ALA A 1 456 ? -1.322 -27.766 -26.655 1.00 38.03 456 ALA A O 1
ATOM 3570 N N . ARG A 1 457 ? -0.541 -27.728 -28.770 1.00 35.03 457 ARG A N 1
ATOM 3571 C CA . ARG A 1 457 ? -1.866 -27.803 -29.384 1.00 35.03 457 ARG A CA 1
ATOM 3572 C C . ARG A 1 457 ? -2.461 -29.133 -28.918 1.00 35.03 457 ARG A C 1
ATOM 3574 O O . ARG A 1 457 ? -1.869 -30.150 -29.277 1.00 35.03 457 ARG A O 1
ATOM 3581 N N . PRO A 1 458 ? -3.560 -29.146 -28.139 1.00 42.12 458 PRO A N 1
ATOM 3582 C CA . PRO A 1 458 ? -4.090 -30.391 -27.603 1.00 42.12 458 PRO A CA 1
ATOM 3583 C C . PRO A 1 458 ? -4.354 -31.332 -28.771 1.00 42.12 458 PRO A C 1
ATOM 3585 O O . PRO A 1 458 ? -4.927 -30.908 -29.786 1.00 42.12 458 PRO A O 1
ATOM 3588 N N . GLU A 1 459 ? -3.858 -32.567 -28.664 1.00 41.06 459 GLU A N 1
ATOM 3589 C CA . GLU A 1 459 ? -3.957 -33.520 -29.760 1.00 41.06 459 GLU A CA 1
ATOM 3590 C C . GLU A 1 459 ? -5.416 -33.669 -30.166 1.00 41.06 459 GLU A C 1
ATOM 3592 O O . GLU A 1 459 ? -6.321 -33.849 -29.345 1.00 41.06 459 GLU A O 1
ATOM 3597 N N . ARG A 1 460 ? -5.658 -33.520 -31.467 1.00 39.75 460 ARG A N 1
ATOM 3598 C CA . ARG A 1 460 ? -7.007 -33.560 -32.007 1.00 39.75 460 ARG A CA 1
ATOM 3599 C C . ARG A 1 460 ? -7.461 -35.013 -31.973 1.00 39.75 460 ARG A C 1
ATOM 3601 O O . ARG A 1 460 ? -7.129 -35.759 -32.890 1.00 39.75 460 ARG A O 1
ATOM 3608 N N . ALA A 1 461 ? -8.190 -35.366 -30.913 1.00 40.38 461 ALA A N 1
ATOM 3609 C CA . ALA A 1 461 ? -8.676 -36.714 -30.643 1.00 40.38 461 ALA A CA 1
ATOM 3610 C C . ALA A 1 461 ? -9.184 -37.411 -31.922 1.00 40.38 461 ALA A C 1
ATOM 3612 O O . ALA A 1 461 ? -9.842 -36.758 -32.748 1.00 40.38 461 ALA A O 1
ATOM 3613 N N . PRO A 1 462 ? -8.871 -38.709 -32.108 1.00 42.91 462 PRO A N 1
ATOM 3614 C CA . PRO A 1 462 ? -9.175 -39.425 -33.337 1.00 42.91 462 PRO A CA 1
ATOM 3615 C C . PRO A 1 462 ? -10.668 -39.335 -33.646 1.00 42.91 462 PRO A C 1
ATOM 3617 O O . PRO A 1 462 ? -11.531 -39.554 -32.796 1.00 42.91 462 PRO A O 1
ATOM 3620 N N . ARG A 1 463 ? -10.967 -38.945 -34.885 1.00 39.94 463 ARG A N 1
ATOM 3621 C CA . ARG A 1 463 ? -12.330 -38.696 -35.350 1.00 39.94 463 ARG A CA 1
ATOM 3622 C C . ARG A 1 463 ? -13.077 -40.039 -35.389 1.00 39.94 463 ARG A C 1
ATOM 3624 O O . ARG A 1 463 ? -12.620 -40.909 -36.128 1.00 39.94 463 ARG A O 1
ATOM 3631 N N . PRO A 1 464 ? -14.187 -40.221 -34.648 1.00 39.28 464 PRO A N 1
ATOM 3632 C CA . PRO A 1 464 ? -14.894 -41.498 -34.621 1.00 39.28 464 PRO A CA 1
ATOM 3633 C C . PRO A 1 464 ? -15.402 -41.877 -36.015 1.00 39.28 464 PRO A C 1
ATOM 3635 O O . PRO A 1 464 ? -15.733 -41.009 -36.833 1.00 39.28 464 PRO A O 1
ATOM 3638 N N . GLU A 1 465 ? -15.423 -43.180 -36.285 1.00 36.25 465 GLU A N 1
ATOM 3639 C CA . GLU A 1 465 ? -15.645 -43.717 -37.624 1.00 36.25 465 GLU A CA 1
ATOM 3640 C C . GLU A 1 465 ? -17.062 -43.475 -38.157 1.00 36.25 465 GLU A C 1
ATOM 3642 O O . GLU A 1 465 ? -18.050 -43.337 -37.431 1.00 36.25 465 GLU A O 1
ATOM 3647 N N . ARG A 1 466 ? -17.155 -43.403 -39.485 1.00 38.00 466 ARG A N 1
ATOM 3648 C CA . ARG A 1 466 ? -18.353 -42.961 -40.196 1.00 38.00 466 ARG A CA 1
ATOM 3649 C C . ARG A 1 466 ? -19.215 -44.157 -40.599 1.00 38.00 466 ARG A C 1
ATOM 3651 O O . ARG A 1 466 ? -19.093 -44.655 -41.715 1.00 38.00 466 ARG A O 1
ATOM 3658 N N . SER A 1 467 ? -20.106 -44.576 -39.703 1.00 33.41 467 SER A N 1
ATOM 3659 C CA . SER A 1 467 ? -21.119 -45.602 -40.004 1.00 33.41 467 SER A CA 1
ATOM 3660 C C . SER A 1 467 ? -21.983 -45.223 -41.230 1.00 33.41 467 SER A C 1
ATOM 3662 O O . SER A 1 467 ? -22.209 -44.030 -41.475 1.00 33.41 467 SER A O 1
ATOM 3664 N N . PRO A 1 468 ? -22.434 -46.205 -42.036 1.00 39.25 468 PRO A N 1
ATOM 3665 C CA . PRO A 1 468 ? -22.958 -45.958 -43.379 1.00 39.25 468 PRO A CA 1
ATOM 3666 C C . PRO A 1 468 ? -24.376 -45.370 -43.401 1.00 39.25 468 PRO A C 1
ATOM 3668 O O . PRO A 1 468 ? -25.178 -45.548 -42.487 1.00 39.25 468 PRO A O 1
ATOM 3671 N N . ARG A 1 469 ? -24.694 -44.687 -44.506 1.00 36.88 469 ARG A N 1
ATOM 3672 C CA . ARG A 1 469 ? -26.005 -44.089 -44.792 1.00 36.88 469 ARG A CA 1
ATOM 3673 C C . ARG A 1 469 ? -26.754 -44.973 -45.802 1.00 36.88 469 ARG A C 1
ATOM 3675 O O . ARG A 1 469 ? -26.193 -45.196 -46.873 1.00 36.88 469 ARG A O 1
ATOM 3682 N N . PRO A 1 470 ? -27.984 -45.443 -45.524 1.00 37.03 470 PRO A N 1
ATOM 3683 C CA . PRO A 1 470 ? -28.773 -46.173 -46.512 1.00 37.03 470 PRO A CA 1
ATOM 3684 C C . PRO A 1 470 ? -29.260 -45.242 -47.632 1.00 37.03 470 PRO A C 1
ATOM 3686 O O . PRO A 1 470 ? -29.517 -44.055 -47.413 1.00 37.03 470 PRO A O 1
ATOM 3689 N N . GLU A 1 471 ? -29.385 -45.788 -48.838 1.00 34.59 471 GLU A N 1
ATOM 3690 C CA . GLU A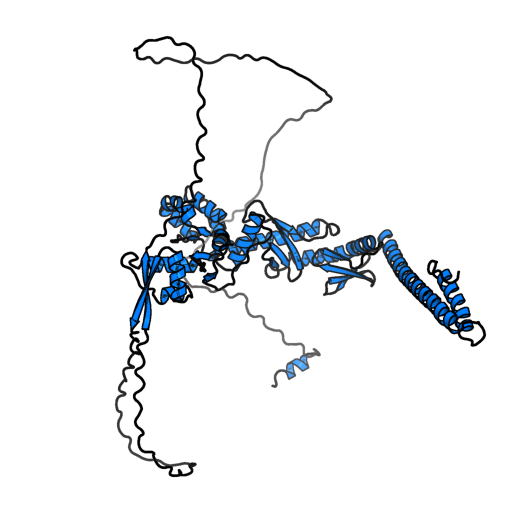 1 471 ? -29.850 -45.069 -50.026 1.00 34.59 471 GLU A CA 1
ATOM 3691 C C . GLU A 1 471 ? -31.378 -44.947 -50.089 1.00 34.59 471 GLU A C 1
ATOM 3693 O O . GLU A 1 471 ? -32.103 -45.817 -49.602 1.00 34.59 471 GLU A O 1
ATOM 3698 N N . ARG A 1 472 ? -31.873 -43.954 -50.845 1.00 31.48 472 ARG A N 1
ATOM 3699 C CA . ARG A 1 472 ? -33.028 -44.189 -51.725 1.00 31.48 472 ARG A CA 1
ATOM 3700 C C . ARG A 1 472 ? -33.092 -43.231 -52.920 1.00 31.48 472 ARG A C 1
ATOM 3702 O O . ARG A 1 472 ? -33.130 -42.019 -52.750 1.00 31.48 472 ARG A O 1
ATOM 3709 N N . SER A 1 473 ? -33.150 -43.834 -54.109 1.00 31.89 473 SER A N 1
ATOM 3710 C CA . SER A 1 473 ? -33.803 -43.347 -55.339 1.00 31.89 473 SER A CA 1
ATOM 3711 C C . SER A 1 473 ? -33.593 -41.884 -55.776 1.00 31.89 473 SER A C 1
ATOM 3713 O O . SER A 1 473 ? -34.352 -40.983 -55.428 1.00 31.89 473 SER A O 1
ATOM 3715 N N . GLN A 1 474 ? -32.640 -41.728 -56.699 1.00 36.91 474 GLN A N 1
ATOM 3716 C CA . GLN A 1 474 ? -32.672 -40.808 -57.854 1.00 36.91 474 GLN A CA 1
ATOM 3717 C C . GLN A 1 474 ? -34.015 -40.896 -58.644 1.00 36.91 474 GLN A C 1
ATOM 3719 O O . GLN A 1 474 ? -34.676 -41.932 -58.512 1.00 36.91 474 GLN A O 1
ATOM 3724 N N . PRO A 1 475 ? -34.422 -39.899 -59.484 1.00 41.75 475 PRO A N 1
ATOM 3725 C CA . PRO A 1 475 ? -33.651 -39.549 -60.696 1.00 41.75 475 PRO A CA 1
ATOM 3726 C C . PRO A 1 475 ? -33.663 -38.086 -61.234 1.00 41.75 475 PRO A C 1
ATOM 3728 O O . PRO A 1 475 ? -34.666 -37.389 -61.194 1.00 41.75 475 PRO A O 1
ATOM 3731 N N . ARG A 1 476 ? -32.517 -37.711 -61.840 1.00 29.78 476 ARG A N 1
ATOM 3732 C CA . ARG A 1 476 ? -32.312 -37.018 -63.149 1.00 29.78 476 ARG A CA 1
ATOM 3733 C C . ARG A 1 476 ? -33.196 -35.795 -63.514 1.00 29.78 476 ARG A C 1
ATOM 3735 O O . ARG A 1 476 ? -34.382 -35.961 -63.744 1.00 29.78 476 ARG A O 1
ATOM 3742 N N . THR A 1 477 ? -32.675 -34.551 -63.537 1.00 28.17 477 THR A N 1
ATOM 3743 C CA . THR A 1 477 ? -31.857 -33.863 -64.602 1.00 28.17 477 THR A CA 1
ATOM 3744 C C . THR A 1 477 ? -32.631 -33.528 -65.898 1.00 28.17 477 THR A C 1
ATOM 3746 O O . THR A 1 477 ? -33.448 -34.363 -66.273 1.00 28.17 477 THR A O 1
ATOM 3749 N N . PRO A 1 478 ? -32.335 -32.426 -66.645 1.00 42.81 478 PRO A N 1
ATOM 3750 C CA . PRO A 1 478 ? -31.050 -31.696 -66.693 1.00 42.81 478 PRO A CA 1
ATOM 3751 C C . PRO A 1 478 ? -31.118 -30.138 -66.738 1.00 42.81 478 PRO A C 1
ATOM 3753 O O . PRO A 1 478 ? -32.181 -29.555 -66.588 1.00 42.81 478 PRO A O 1
ATOM 3756 N N . ALA A 1 479 ? -29.930 -29.520 -66.886 1.00 30.25 479 ALA A N 1
ATOM 3757 C CA . ALA A 1 479 ? -29.512 -28.383 -67.750 1.00 30.25 479 ALA A CA 1
ATOM 3758 C C . ALA A 1 479 ? -30.540 -27.393 -68.370 1.00 30.25 479 ALA A C 1
ATOM 3760 O O . ALA A 1 479 ? -31.633 -27.808 -68.731 1.00 30.25 479 ALA A O 1
ATOM 3761 N N . THR A 1 480 ? -30.223 -26.129 -68.716 1.00 29.41 480 THR A N 1
ATOM 3762 C CA . THR A 1 480 ? -29.074 -25.193 -68.502 1.00 29.41 480 THR A CA 1
ATOM 3763 C C . THR A 1 480 ? -29.477 -23.816 -69.111 1.00 29.41 480 THR A C 1
ATOM 3765 O O . THR A 1 480 ? -30.416 -23.779 -69.894 1.00 29.41 480 THR A O 1
ATOM 3768 N N . GLU A 1 481 ? -28.770 -22.719 -68.783 1.00 31.25 481 GLU A N 1
ATOM 3769 C CA . GLU A 1 481 ? -28.746 -21.407 -69.494 1.00 31.25 481 GLU A CA 1
ATOM 3770 C C . GLU A 1 481 ? -30.047 -20.588 -69.676 1.00 31.25 481 GLU A C 1
ATOM 3772 O O . GLU A 1 481 ? -30.893 -20.901 -70.504 1.00 31.25 481 GLU A O 1
ATOM 3777 N N . ALA A 1 482 ? -30.098 -19.413 -69.024 1.00 31.58 482 ALA A N 1
ATOM 3778 C CA . ALA A 1 482 ? -30.449 -18.123 -69.651 1.00 31.58 482 ALA A CA 1
ATOM 3779 C C . ALA A 1 482 ? -30.151 -16.934 -68.703 1.00 31.58 482 ALA A C 1
ATOM 3781 O O . ALA A 1 482 ? -30.150 -17.079 -67.482 1.00 31.58 482 ALA A O 1
ATOM 3782 N N . ALA A 1 483 ? -29.926 -15.753 -69.281 1.00 28.75 483 ALA A N 1
ATOM 3783 C CA . ALA A 1 483 ? -29.825 -14.429 -68.642 1.00 28.75 483 ALA A CA 1
ATOM 3784 C C . ALA A 1 483 ? -30.278 -13.368 -69.688 1.00 28.75 483 ALA A C 1
ATOM 3786 O O . ALA A 1 483 ? -30.526 -13.782 -70.825 1.00 28.75 483 ALA A O 1
ATOM 3787 N N . PRO A 1 484 ? -30.314 -12.036 -69.433 1.00 49.09 484 PRO A N 1
ATOM 3788 C CA . PRO A 1 484 ? -30.186 -11.254 -68.186 1.00 49.09 484 PRO A CA 1
ATOM 3789 C C . PRO A 1 484 ? -31.317 -10.179 -68.022 1.00 49.09 484 PRO A C 1
ATOM 3791 O O . PRO A 1 484 ? -32.295 -10.206 -68.762 1.00 49.09 484 PRO A O 1
ATOM 3794 N N . VAL A 1 485 ? -31.114 -9.171 -67.141 1.00 29.94 485 VAL A N 1
ATOM 3795 C CA . VAL A 1 485 ? -31.883 -7.888 -66.990 1.00 29.94 485 VAL A CA 1
ATOM 3796 C C . VAL A 1 485 ? -33.370 -8.068 -66.537 1.00 29.94 485 VAL A C 1
ATOM 3798 O O . VAL A 1 485 ? -33.865 -9.187 -66.551 1.00 29.94 485 VAL A O 1
ATOM 3801 N N . VAL A 1 486 ? -34.157 -7.110 -66.003 1.00 32.62 486 VAL A N 1
ATOM 3802 C CA . VAL A 1 486 ? -34.177 -5.620 -65.957 1.00 32.62 486 VAL A CA 1
ATOM 3803 C C . VAL A 1 486 ? -34.528 -5.098 -64.535 1.00 32.62 486 VAL A C 1
ATOM 3805 O O . VAL A 1 486 ? -35.006 -5.851 -63.690 1.00 32.62 486 VAL A O 1
ATOM 3808 N N . GLU A 1 487 ? -34.281 -3.810 -64.272 1.00 28.52 487 GLU A N 1
ATOM 3809 C CA . GLU A 1 487 ? -34.718 -3.027 -63.095 1.00 28.52 487 GLU A CA 1
ATOM 3810 C C . GLU A 1 487 ? -36.257 -2.854 -62.997 1.00 28.52 487 GLU A C 1
ATOM 3812 O O . GLU A 1 487 ? -36.951 -2.988 -64.004 1.00 28.52 487 GLU A O 1
ATOM 3817 N N . GLY A 1 488 ? -36.795 -2.433 -61.835 1.00 28.66 488 GLY A N 1
ATOM 3818 C CA . GLY A 1 488 ? -38.144 -1.831 -61.800 1.00 28.66 488 GLY A CA 1
ATOM 3819 C C . GLY A 1 488 ? -38.907 -1.768 -60.465 1.00 28.66 488 GLY A C 1
ATOM 3820 O O . GLY A 1 488 ? -39.606 -2.710 -60.123 1.00 28.66 488 GLY A O 1
ATOM 3821 N N . ALA A 1 489 ? -38.877 -0.588 -59.832 1.00 29.22 489 ALA A N 1
ATOM 3822 C CA . ALA A 1 489 ? -39.955 0.061 -59.057 1.00 29.22 489 ALA A CA 1
ATOM 3823 C C . ALA A 1 489 ? -40.594 -0.557 -57.778 1.00 29.22 489 ALA A C 1
ATOM 3825 O O . ALA A 1 489 ? -40.789 -1.751 -57.585 1.00 29.22 489 ALA A O 1
ATOM 3826 N N . GLU A 1 490 ? -40.965 0.388 -56.915 1.00 28.41 490 GLU A N 1
ATOM 3827 C CA . GLU A 1 490 ? -41.613 0.337 -55.602 1.00 28.41 490 GLU A CA 1
ATOM 3828 C C . GLU A 1 490 ? -43.015 -0.309 -55.541 1.00 28.41 490 GLU A C 1
ATOM 3830 O O . GLU A 1 490 ? -43.824 -0.132 -56.448 1.00 28.41 490 GLU A O 1
ATOM 3835 N N . ALA A 1 491 ? -43.364 -0.877 -54.375 1.00 29.16 491 ALA A N 1
ATOM 3836 C CA . ALA A 1 491 ? -44.573 -0.522 -53.605 1.00 29.16 491 ALA A CA 1
ATOM 3837 C C . ALA A 1 491 ? -44.519 -1.124 -52.178 1.00 29.16 491 ALA A C 1
ATOM 3839 O O . ALA A 1 491 ? -43.720 -2.020 -51.908 1.00 29.16 491 ALA A O 1
ATOM 3840 N N . ALA A 1 492 ? -45.351 -0.622 -51.254 1.00 30.47 492 ALA A N 1
ATOM 3841 C CA . ALA A 1 492 ? -45.361 -1.009 -49.832 1.00 30.47 492 ALA A CA 1
ATOM 3842 C C . ALA A 1 492 ? -46.730 -1.630 -49.386 1.00 30.47 492 ALA A C 1
ATOM 3844 O O . ALA A 1 492 ? -47.336 -2.317 -50.205 1.00 30.47 492 ALA A O 1
ATOM 3845 N N . PRO A 1 493 ? -47.192 -1.589 -48.112 1.00 55.12 493 PRO A N 1
ATOM 3846 C CA . PRO A 1 493 ? -47.232 -2.819 -47.305 1.00 55.12 493 PRO A CA 1
ATOM 3847 C C . PRO A 1 493 ? -48.610 -3.183 -46.704 1.00 55.12 493 PRO A C 1
ATOM 3849 O O . PRO A 1 493 ? -49.393 -2.298 -46.361 1.00 55.12 493 PRO A O 1
ATOM 3852 N N . VAL A 1 494 ? -48.881 -4.477 -46.456 1.00 30.12 494 VAL A N 1
ATOM 3853 C CA . VAL A 1 494 ? -50.089 -4.917 -45.714 1.00 30.12 494 VAL A CA 1
ATOM 3854 C C . VAL A 1 494 ? -49.890 -6.196 -44.872 1.00 30.12 494 VAL A C 1
ATOM 3856 O O . VAL A 1 494 ? -48.968 -6.972 -45.102 1.00 30.12 494 VAL A O 1
ATOM 3859 N N . GLU A 1 495 ? -50.777 -6.331 -43.880 1.00 27.22 495 GLU A N 1
ATOM 3860 C CA . GLU A 1 495 ? -51.194 -7.455 -43.007 1.00 27.22 495 GLU A CA 1
ATOM 3861 C C . GLU A 1 495 ? -50.613 -8.875 -43.250 1.00 27.22 495 GLU A C 1
ATOM 3863 O O . GLU A 1 495 ? -50.530 -9.344 -44.376 1.00 27.22 495 GLU A O 1
ATOM 3868 N N . ALA A 1 496 ? -50.132 -9.646 -42.258 1.00 27.81 496 ALA A N 1
ATOM 3869 C CA . ALA A 1 496 ? -50.626 -10.037 -40.915 1.00 27.81 496 ALA A CA 1
ATOM 3870 C C . ALA A 1 496 ? -51.460 -11.342 -40.876 1.00 27.81 496 ALA A C 1
ATOM 3872 O O . ALA A 1 496 ? -52.498 -11.434 -41.516 1.00 27.81 496 ALA A O 1
ATOM 3873 N N . ALA A 1 497 ? -51.054 -12.313 -40.033 1.00 29.41 497 ALA A N 1
ATOM 3874 C CA . ALA A 1 497 ? -51.924 -13.342 -39.428 1.00 29.41 497 ALA A CA 1
ATOM 3875 C C . ALA A 1 497 ? -51.212 -14.148 -38.307 1.00 29.41 497 ALA A C 1
ATOM 3877 O O . ALA A 1 497 ? -50.134 -14.702 -38.504 1.00 29.41 497 ALA A O 1
ATOM 3878 N N . ARG A 1 498 ? -51.858 -14.266 -37.137 1.00 33.72 498 ARG A N 1
ATOM 3879 C CA . ARG A 1 498 ? -51.636 -15.304 -36.093 1.00 33.72 498 ARG A CA 1
ATOM 3880 C C . ARG A 1 498 ? -52.661 -16.435 -36.318 1.00 33.72 498 ARG A C 1
ATOM 3882 O O . ARG A 1 498 ? -53.736 -16.108 -36.823 1.00 33.72 498 ARG A O 1
ATOM 3889 N N . PRO A 1 499 ? -52.429 -17.711 -35.923 1.00 46.22 499 PRO A N 1
ATOM 3890 C CA . PRO A 1 499 ? -52.709 -18.188 -34.538 1.00 46.22 499 PRO A CA 1
ATOM 3891 C C . PRO A 1 499 ? -51.860 -19.435 -34.133 1.00 46.22 499 PRO A C 1
ATOM 3893 O O . PRO A 1 499 ? -50.888 -19.720 -34.829 1.00 46.22 499 PRO A O 1
ATOM 3896 N N . PRO A 1 500 ? -52.213 -20.251 -33.103 1.00 50.47 500 PRO A N 1
ATOM 3897 C CA . PRO A 1 500 ? -52.952 -20.033 -31.833 1.00 50.47 500 PRO A CA 1
ATOM 3898 C C . PRO A 1 500 ? -51.998 -20.103 -30.597 1.00 50.47 500 PRO A C 1
ATOM 3900 O O . PRO A 1 500 ? -50.887 -20.599 -30.713 1.00 50.47 500 PRO A O 1
ATOM 3903 N N . ARG A 1 501 ? -52.238 -19.471 -29.431 1.00 33.47 501 ARG A N 1
ATOM 3904 C CA . ARG A 1 501 ? -53.231 -19.687 -28.334 1.00 33.47 501 ARG A CA 1
ATOM 3905 C C . ARG A 1 501 ? -53.112 -21.008 -27.541 1.00 33.47 501 ARG A C 1
ATOM 3907 O O . ARG A 1 501 ? -53.401 -22.051 -28.110 1.00 33.47 501 ARG A O 1
ATOM 3914 N N . GLN A 1 502 ? -52.869 -20.893 -26.222 1.00 34.47 502 GLN A N 1
ATOM 3915 C CA . GLN A 1 502 ? -53.644 -21.431 -25.066 1.00 34.47 502 GLN A CA 1
ATOM 3916 C C . GLN A 1 502 ? -52.740 -21.730 -23.838 1.00 34.47 502 GLN A C 1
ATOM 3918 O O . GLN A 1 502 ? -51.605 -22.149 -24.024 1.00 34.47 502 GLN A O 1
ATOM 3923 N N . ASP A 1 503 ? -53.173 -21.602 -22.572 1.00 33.62 503 ASP A N 1
ATOM 3924 C CA . ASP A 1 503 ? -54.147 -20.661 -21.971 1.00 33.62 503 ASP A CA 1
ATOM 3925 C C . ASP A 1 503 ? -54.052 -20.651 -20.418 1.00 33.62 503 ASP A C 1
ATOM 3927 O O . ASP A 1 503 ? -53.374 -21.503 -19.844 1.00 33.62 503 ASP A O 1
ATOM 3931 N N . ARG A 1 504 ? -54.844 -19.769 -19.776 1.00 30.64 504 ARG A N 1
ATOM 3932 C CA . ARG A 1 504 ? -55.095 -19.533 -18.324 1.00 30.64 504 ARG A CA 1
ATOM 3933 C C . ARG A 1 504 ? -54.207 -18.465 -17.661 1.00 30.64 504 ARG A C 1
ATOM 3935 O O . ARG A 1 504 ? -52.992 -18.514 -17.780 1.00 30.64 504 ARG A O 1
ATOM 3942 N N . ASP A 1 505 ? -54.736 -17.382 -17.070 1.00 35.78 505 ASP A N 1
ATOM 3943 C CA . ASP A 1 505 ? -55.795 -17.185 -16.036 1.00 35.78 505 ASP A CA 1
ATOM 3944 C C . ASP A 1 505 ? -55.314 -17.483 -14.599 1.00 35.78 505 ASP A C 1
ATOM 3946 O O . ASP A 1 505 ? -54.684 -18.512 -14.392 1.00 35.78 505 ASP A O 1
ATOM 3950 N N . ARG A 1 506 ? -55.632 -16.716 -13.533 1.00 36.59 506 ARG A N 1
ATOM 3951 C CA . ARG A 1 506 ? -56.324 -15.405 -13.296 1.00 36.59 506 ARG A CA 1
ATOM 3952 C C . ARG A 1 506 ? -56.012 -14.974 -11.824 1.00 36.59 506 ARG A C 1
ATOM 3954 O O . ARG A 1 506 ? -55.341 -15.743 -11.149 1.00 36.59 506 ARG A O 1
ATOM 3961 N N . ARG A 1 507 ? -56.399 -13.845 -11.194 1.00 34.53 507 ARG A N 1
ATOM 3962 C CA . ARG A 1 507 ? -57.334 -12.687 -11.363 1.00 34.53 507 ARG A CA 1
ATOM 3963 C C . ARG A 1 507 ? -56.695 -11.472 -10.586 1.00 34.53 507 ARG A C 1
ATOM 3965 O O . ARG A 1 507 ? -55.739 -11.705 -9.860 1.00 34.53 507 ARG A O 1
ATOM 3972 N N . LYS A 1 508 ? -56.964 -10.176 -10.855 1.00 37.25 508 LYS A N 1
ATOM 3973 C CA . LYS A 1 508 ? -58.011 -9.258 -10.290 1.00 37.25 508 LYS A CA 1
ATOM 3974 C C . LYS A 1 508 ? -58.084 -9.176 -8.747 1.00 37.25 508 LYS A C 1
ATOM 3976 O O . LYS A 1 508 ? -57.956 -10.215 -8.115 1.00 37.25 508 LYS A O 1
ATOM 3981 N N . ASP A 1 509 ? -58.351 -8.039 -8.081 1.00 33.56 509 ASP A N 1
ATOM 3982 C CA . ASP A 1 509 ? -58.680 -6.623 -8.439 1.00 33.56 509 ASP A CA 1
ATOM 3983 C C . ASP A 1 509 ? -57.968 -5.675 -7.424 1.00 33.56 509 ASP A C 1
ATOM 3985 O O . ASP A 1 509 ? -57.389 -6.194 -6.476 1.00 33.56 509 ASP A O 1
ATOM 3989 N N . GLY A 1 510 ? -57.850 -4.335 -7.484 1.00 31.66 510 GLY A N 1
ATOM 3990 C CA . GLY A 1 510 ? -58.639 -3.190 -8.005 1.00 31.66 510 GLY A CA 1
ATOM 3991 C C . GLY A 1 510 ? -58.698 -2.114 -6.872 1.00 31.66 510 GLY A C 1
ATOM 3992 O O . GLY A 1 510 ? -58.429 -2.459 -5.728 1.00 31.66 510 GLY A O 1
ATOM 3993 N N . GLU A 1 511 ? -59.003 -0.817 -7.037 1.00 34.69 511 GLU A N 1
ATOM 3994 C CA . GLU A 1 511 ? -59.258 0.007 -8.229 1.00 34.69 511 GLU A CA 1
ATOM 3995 C C . GLU A 1 511 ? -59.275 1.535 -7.880 1.00 34.69 511 GLU A C 1
ATOM 3997 O O . GLU A 1 511 ? -59.940 1.912 -6.924 1.00 34.69 511 GLU A O 1
ATOM 4002 N N . GLN A 1 512 ? -58.661 2.408 -8.711 1.00 36.78 512 GLN A N 1
ATOM 4003 C CA . GLN A 1 512 ? -59.005 3.852 -8.935 1.00 36.78 512 GLN A CA 1
ATOM 4004 C C . GLN A 1 512 ? -58.914 4.873 -7.747 1.00 36.78 512 GLN A C 1
ATOM 4006 O O . GLN A 1 512 ? -58.702 4.486 -6.609 1.00 36.78 512 GLN A O 1
ATOM 4011 N N . ARG A 1 513 ? -58.968 6.220 -7.908 1.00 31.77 513 ARG A N 1
ATOM 4012 C CA . ARG A 1 513 ? -59.240 7.151 -9.047 1.00 31.77 513 ARG A CA 1
ATOM 4013 C C . ARG A 1 513 ? -58.474 8.505 -8.857 1.00 31.77 513 ARG A C 1
ATOM 4015 O O . ARG A 1 513 ? -58.095 8.819 -7.737 1.00 31.77 513 ARG A O 1
ATOM 4022 N N . GLY A 1 514 ? -58.252 9.301 -9.922 1.00 26.30 514 GLY A N 1
ATOM 4023 C CA . GLY A 1 514 ? -57.679 10.686 -9.879 1.00 26.30 514 GLY A CA 1
ATOM 4024 C C . GLY A 1 514 ? -58.762 11.795 -9.840 1.00 26.30 514 GLY A C 1
ATOM 4025 O O . GLY A 1 514 ? -59.830 11.486 -9.309 1.00 26.30 514 GLY A O 1
ATOM 4026 N N . PRO A 1 515 ? -58.619 12.999 -10.476 1.00 54.91 515 PRO A N 1
ATOM 4027 C CA . PRO A 1 515 ? -57.511 13.527 -11.317 1.00 54.91 515 PRO A CA 1
ATOM 4028 C C . PRO A 1 515 ? -57.263 15.090 -11.257 1.00 54.91 515 PRO A C 1
ATOM 4030 O O . PRO A 1 515 ? -57.777 15.771 -10.382 1.00 54.91 515 PRO A O 1
ATOM 4033 N N . GLN A 1 516 ? -56.566 15.643 -12.278 1.00 32.75 516 GLN A N 1
ATOM 4034 C CA . GLN A 1 516 ? -56.487 17.056 -12.771 1.00 32.75 516 GLN A CA 1
ATOM 4035 C C . GLN A 1 516 ? -55.430 18.068 -12.243 1.00 32.75 516 GLN A C 1
ATOM 4037 O O . GLN A 1 516 ? -55.154 18.185 -11.057 1.00 32.75 516 GLN A O 1
ATOM 4042 N N . GLY A 1 517 ? -54.889 18.855 -13.197 1.00 30.00 517 GLY A N 1
ATOM 4043 C CA . GLY A 1 517 ? -53.972 20.006 -13.049 1.00 30.00 517 GLY A CA 1
ATOM 4044 C C . GLY A 1 517 ? -53.284 20.357 -14.393 1.00 30.00 517 GLY A C 1
ATOM 4045 O O . GLY A 1 517 ? -52.990 19.447 -15.165 1.00 30.00 517 GLY A O 1
ATOM 4046 N N . LYS A 1 518 ? -53.055 21.643 -14.726 1.00 33.06 518 LYS A N 1
ATOM 4047 C CA . LYS A 1 518 ? -52.431 22.104 -16.002 1.00 33.06 518 LYS A CA 1
ATOM 4048 C C . LYS A 1 518 ? -51.338 23.188 -15.782 1.00 33.06 518 LYS A C 1
ATOM 4050 O O . LYS A 1 518 ? -51.303 23.763 -14.698 1.00 33.06 518 LYS A O 1
ATOM 4055 N N . PRO A 1 519 ? -50.434 23.447 -16.759 1.00 57.78 519 PRO A N 1
ATOM 4056 C CA . PRO A 1 519 ? -49.139 24.118 -16.526 1.00 57.78 519 PRO A CA 1
ATOM 4057 C C . PRO A 1 519 ? -49.088 25.627 -16.856 1.00 57.78 519 PRO A C 1
ATOM 4059 O O . PRO A 1 519 ? -49.917 26.115 -17.622 1.00 57.78 519 PRO A O 1
ATOM 4062 N N . ARG A 1 520 ? -48.048 26.325 -16.355 1.00 30.73 520 ARG A N 1
ATOM 4063 C CA . ARG A 1 520 ? -47.569 27.668 -16.780 1.00 30.73 520 ARG A CA 1
ATOM 4064 C C . ARG A 1 520 ? -46.121 27.921 -16.296 1.00 30.73 520 ARG A C 1
ATOM 4066 O O . ARG A 1 520 ? -45.802 27.545 -15.178 1.00 30.73 520 ARG A O 1
ATOM 4073 N N . GLU A 1 521 ? -45.198 28.308 -17.185 1.00 30.61 521 GLU A N 1
ATOM 4074 C CA . GLU A 1 521 ? -44.594 29.661 -17.367 1.00 30.61 521 GLU A CA 1
ATOM 4075 C C . GLU A 1 521 ? -43.419 30.008 -16.414 1.00 30.61 521 GLU A C 1
ATOM 4077 O O . GLU A 1 521 ? -42.987 29.159 -15.641 1.00 30.61 521 GLU A O 1
ATOM 4082 N N . SER A 1 522 ? -42.746 31.154 -16.621 1.00 29.05 522 SER A N 1
ATOM 4083 C CA . SER A 1 522 ? -41.278 31.257 -16.443 1.00 29.05 522 SER A CA 1
ATOM 4084 C C . SER A 1 522 ? -40.720 32.619 -15.989 1.00 29.05 522 SER A C 1
ATOM 4086 O O . SER A 1 522 ? -41.267 33.644 -16.388 1.00 29.05 522 SER A O 1
ATOM 4088 N N . ARG A 1 523 ? -39.504 32.596 -15.391 1.00 31.50 523 ARG A N 1
ATOM 4089 C CA . ARG A 1 523 ? -38.580 33.738 -15.109 1.00 31.50 523 ARG A CA 1
ATOM 4090 C C . ARG A 1 523 ? -39.031 34.697 -13.973 1.00 31.50 523 ARG A C 1
ATOM 4092 O O . ARG A 1 523 ? -40.186 34.600 -13.572 1.00 31.50 523 ARG A O 1
ATOM 4099 N N . PRO A 1 524 ? -38.159 35.592 -13.432 1.00 44.19 524 PRO A N 1
ATOM 4100 C CA . PRO A 1 524 ? -36.798 35.971 -13.864 1.00 44.19 524 PRO A CA 1
ATOM 4101 C C . PRO A 1 524 ? -35.668 35.790 -12.816 1.00 44.19 524 PRO A C 1
ATOM 4103 O O . PRO A 1 524 ? -35.835 35.136 -11.793 1.00 44.19 524 PRO A O 1
ATOM 4106 N N . TYR A 1 525 ? -34.491 36.346 -13.137 1.00 32.84 525 TYR A N 1
ATOM 4107 C CA . TYR A 1 525 ? -33.241 36.380 -12.362 1.00 32.84 525 TYR A CA 1
ATOM 4108 C C . TYR A 1 525 ? -32.784 37.843 -12.239 1.00 32.84 525 TYR A C 1
ATOM 4110 O O . TYR A 1 525 ? -32.738 38.542 -13.250 1.00 32.84 525 TYR A O 1
ATOM 4118 N N . GLU A 1 526 ? -32.437 38.285 -11.030 1.00 31.33 526 GLU A N 1
ATOM 4119 C CA . GLU A 1 526 ? -31.957 39.636 -10.694 1.00 31.33 526 GLU A CA 1
ATOM 4120 C C . GLU A 1 526 ? -31.264 39.557 -9.315 1.00 31.33 526 GLU A C 1
ATOM 4122 O O . GLU A 1 526 ? -31.710 38.789 -8.467 1.00 31.33 526 GLU A O 1
ATOM 4127 N N . GLY A 1 527 ? -30.161 40.239 -8.994 1.00 30.22 527 GLY A N 1
ATOM 4128 C CA . GLY A 1 527 ? -29.229 41.077 -9.767 1.00 30.22 527 GLY A CA 1
ATOM 4129 C C . GLY A 1 527 ? -27.853 41.037 -9.057 1.00 30.22 527 GLY A C 1
ATOM 4130 O O . GLY A 1 527 ? -27.565 40.068 -8.364 1.00 30.22 527 GLY A O 1
ATOM 4131 N N . SER A 1 528 ? -26.927 41.999 -9.114 1.00 31.72 528 SER A N 1
ATOM 4132 C CA . SER A 1 528 ? -26.737 43.194 -9.951 1.00 31.72 528 SER A CA 1
ATOM 4133 C C . SER A 1 528 ? -25.248 43.585 -9.891 1.00 31.72 528 SER A C 1
ATOM 4135 O O . SER A 1 528 ? -24.606 43.409 -8.856 1.00 31.72 528 SER A O 1
ATOM 4137 N N . LYS A 1 529 ? -24.682 44.147 -10.969 1.00 33.16 529 LYS A N 1
ATOM 4138 C CA . LYS A 1 529 ? -23.341 44.772 -10.954 1.00 33.16 529 LYS A CA 1
ATOM 4139 C C . LYS A 1 529 ? -23.463 46.299 -10.918 1.00 33.16 529 LYS A C 1
ATOM 4141 O O . LYS A 1 529 ? -24.197 46.834 -11.745 1.00 33.16 529 LYS A O 1
ATOM 4146 N N . PRO A 1 530 ? -22.648 47.012 -10.128 1.00 41.72 530 PRO A N 1
ATOM 4147 C CA . PRO A 1 530 ? -22.189 48.349 -10.475 1.00 41.72 530 PRO A CA 1
ATOM 4148 C C . PRO A 1 530 ? -20.890 48.271 -11.298 1.00 41.72 530 PRO A C 1
ATOM 4150 O O . PRO A 1 530 ? -20.034 47.417 -11.058 1.00 41.72 530 PRO A O 1
ATOM 4153 N N . LYS A 1 531 ? -20.724 49.177 -12.267 1.00 33.75 531 LYS A N 1
ATOM 4154 C CA . LYS A 1 531 ? -19.485 49.349 -13.041 1.00 33.75 531 LYS A CA 1
ATOM 4155 C C . LYS A 1 531 ? -18.989 50.785 -12.839 1.00 33.75 531 LYS A C 1
ATOM 4157 O O . LYS A 1 531 ? -19.630 51.712 -13.320 1.00 33.75 531 LYS A O 1
ATOM 4162 N N . GLY A 1 532 ? -17.886 50.955 -12.109 1.00 31.67 532 GLY A N 1
ATOM 4163 C CA . GLY A 1 532 ? -17.129 52.214 -12.042 1.00 31.67 532 GLY A CA 1
ATOM 4164 C C . GLY A 1 532 ? -16.101 52.284 -13.175 1.00 31.67 532 GLY A C 1
ATOM 4165 O O . GLY A 1 532 ? -15.693 51.239 -13.683 1.00 31.67 532 GLY A O 1
ATOM 4166 N N . ASP A 1 533 ? -15.713 53.488 -13.598 1.00 31.25 533 ASP A N 1
ATOM 4167 C CA . ASP A 1 533 ? -14.974 53.716 -14.850 1.00 31.25 533 ASP A CA 1
ATOM 4168 C C . ASP A 1 533 ? -13.790 54.694 -14.667 1.00 31.25 533 ASP A C 1
ATOM 4170 O O . ASP A 1 533 ? -13.886 55.616 -13.859 1.00 31.25 533 ASP A O 1
ATOM 4174 N N . ARG A 1 534 ? -12.749 54.523 -15.505 1.00 30.88 534 ARG A N 1
ATOM 4175 C CA . ARG A 1 534 ? -11.634 55.454 -15.853 1.00 30.88 534 ARG A CA 1
ATOM 4176 C C . ARG A 1 534 ? -10.394 55.652 -14.949 1.00 30.88 534 ARG A C 1
ATOM 4178 O O . ARG A 1 534 ? -10.488 56.011 -13.785 1.00 30.88 534 ARG A O 1
ATOM 4185 N N . ASN A 1 535 ? -9.255 55.638 -15.668 1.00 31.91 535 ASN A N 1
ATOM 4186 C CA . ASN A 1 535 ? -8.011 56.425 -15.515 1.00 31.91 535 ASN A CA 1
ATOM 4187 C C . ASN A 1 535 ? -7.085 56.153 -14.295 1.00 31.91 535 ASN A C 1
ATOM 4189 O O . ASN A 1 535 ? -7.536 55.720 -13.247 1.00 31.91 535 ASN A O 1
ATOM 4193 N N . ASP A 1 536 ? -5.756 56.361 -14.371 1.00 32.72 536 ASP A N 1
ATOM 4194 C CA . ASP A 1 536 ? -4.899 56.896 -15.458 1.00 32.72 536 ASP A CA 1
ATOM 4195 C C . ASP A 1 536 ? -3.444 56.328 -15.407 1.00 32.72 536 ASP A C 1
ATOM 4197 O O . ASP A 1 536 ? -3.010 55.894 -14.348 1.00 32.72 536 ASP A O 1
ATOM 4201 N N . ARG A 1 537 ? -2.696 56.420 -16.529 1.00 33.72 537 ARG A N 1
ATOM 4202 C CA . ARG A 1 537 ? -1.203 56.402 -16.718 1.00 33.72 537 ARG A CA 1
ATOM 4203 C C . ARG A 1 537 ? -0.263 55.390 -16.004 1.00 33.72 537 ARG A C 1
ATOM 4205 O O . ARG A 1 537 ? -0.225 55.296 -14.787 1.00 33.72 537 ARG A O 1
ATOM 4212 N N . GLY A 1 538 ? 0.738 54.895 -16.760 1.00 31.61 538 GLY A N 1
ATOM 4213 C CA . GLY A 1 538 ? 2.108 54.632 -16.241 1.00 31.61 538 GLY A CA 1
ATOM 4214 C C . GLY A 1 538 ? 2.792 53.321 -16.704 1.00 31.61 538 GLY A C 1
ATOM 4215 O O . GLY A 1 538 ? 2.211 52.264 -16.482 1.00 31.61 538 GLY A O 1
ATOM 4216 N N . PRO A 1 539 ? 4.002 53.335 -17.325 1.00 45.97 539 PRO A N 1
ATOM 4217 C CA . PRO A 1 539 ? 4.626 52.119 -17.885 1.00 45.97 539 PRO A CA 1
ATOM 4218 C C . PRO A 1 539 ? 6.022 51.724 -17.327 1.00 45.97 539 PRO A C 1
ATOM 4220 O O . PRO A 1 539 ? 6.773 52.579 -16.863 1.00 45.97 539 PRO A O 1
ATOM 4223 N N . ARG A 1 540 ? 6.419 50.455 -17.582 1.00 31.02 540 ARG A N 1
ATOM 4224 C CA . ARG A 1 540 ? 7.754 49.818 -17.350 1.00 31.02 540 ARG A CA 1
ATOM 4225 C C . ARG A 1 540 ? 8.089 49.587 -15.851 1.00 31.02 540 ARG A C 1
ATOM 4227 O O . ARG A 1 540 ? 7.580 50.296 -14.998 1.00 31.02 540 ARG A O 1
ATOM 4234 N N . LYS A 1 541 ? 8.903 48.598 -15.444 1.00 32.81 541 LYS A N 1
ATOM 4235 C CA . LYS A 1 541 ? 10.053 47.944 -16.110 1.00 32.81 541 LYS A CA 1
ATOM 4236 C C . LYS A 1 541 ? 10.279 46.485 -15.616 1.00 32.81 541 LYS A C 1
ATOM 4238 O O . LYS A 1 541 ? 9.430 45.943 -14.918 1.00 32.81 541 LYS A O 1
ATOM 4243 N N . ASP A 1 542 ? 11.388 4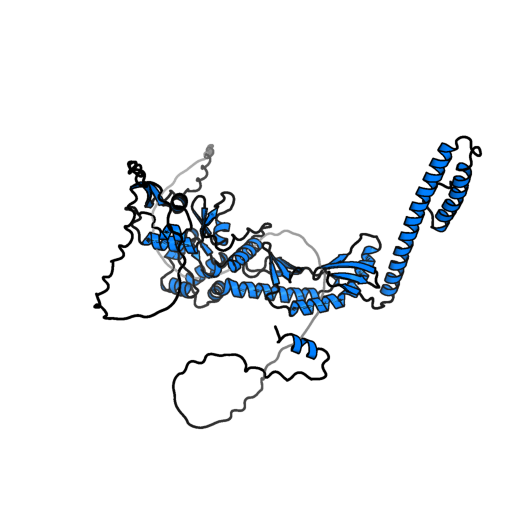5.871 -16.029 1.00 33.91 542 ASP A N 1
ATOM 4244 C CA . ASP A 1 542 ? 11.647 44.420 -16.088 1.00 33.91 542 ASP A CA 1
ATOM 4245 C C . ASP A 1 542 ? 12.116 43.716 -14.786 1.00 33.91 542 ASP A C 1
ATOM 4247 O O . ASP A 1 542 ? 12.520 44.349 -13.814 1.00 33.91 542 ASP A O 1
ATOM 4251 N N . ASP A 1 543 ? 12.065 42.377 -14.839 1.00 40.28 543 ASP A N 1
ATOM 4252 C CA . ASP A 1 543 ? 12.741 41.326 -14.050 1.00 40.28 543 ASP A CA 1
ATOM 4253 C C . ASP A 1 543 ? 13.395 41.616 -12.681 1.00 40.28 543 ASP A C 1
ATOM 4255 O O . ASP A 1 543 ? 14.405 42.307 -12.549 1.00 40.28 543 ASP A O 1
ATOM 4259 N N . THR A 1 544 ? 12.987 40.828 -11.676 1.00 33.56 544 THR A N 1
ATOM 4260 C CA . THR A 1 544 ? 13.936 40.171 -10.749 1.00 33.56 544 THR A CA 1
ATOM 4261 C C . THR A 1 544 ? 13.298 38.970 -10.039 1.00 33.56 544 THR A C 1
ATOM 4263 O O . THR A 1 544 ? 12.125 39.000 -9.664 1.00 33.56 544 THR A O 1
ATOM 4266 N N . LYS A 1 545 ? 14.076 37.898 -9.827 1.00 47.34 545 LYS A N 1
ATOM 4267 C CA . LYS A 1 545 ? 13.631 36.685 -9.111 1.00 47.34 545 LYS A CA 1
ATOM 4268 C C . LYS A 1 545 ? 13.273 37.012 -7.656 1.00 47.34 545 LYS A C 1
ATOM 4270 O O . LYS A 1 545 ? 14.043 37.689 -6.981 1.00 47.34 545 LYS A O 1
ATOM 4275 N N . LYS A 1 546 ? 12.166 36.459 -7.146 1.00 39.66 546 LYS A N 1
ATOM 4276 C CA . LYS A 1 546 ? 11.806 36.506 -5.719 1.00 39.66 546 LYS A CA 1
ATOM 4277 C C . LYS A 1 546 ? 11.626 35.101 -5.151 1.00 39.66 546 LYS A C 1
ATOM 4279 O O . LYS A 1 546 ? 10.678 34.401 -5.495 1.00 39.66 546 LYS A O 1
ATOM 4284 N N . THR A 1 547 ? 12.537 34.710 -4.268 1.00 39.84 547 THR A N 1
ATOM 4285 C CA . THR A 1 547 ? 12.321 33.643 -3.286 1.00 39.84 547 THR A CA 1
ATOM 4286 C C . THR A 1 547 ? 11.290 34.103 -2.255 1.00 39.84 547 THR A C 1
ATOM 4288 O O . THR A 1 547 ? 11.276 35.268 -1.862 1.00 39.84 547 THR A O 1
ATOM 4291 N N . TYR A 1 548 ? 10.427 33.188 -1.813 1.00 38.50 548 TYR A N 1
ATOM 4292 C CA . TYR A 1 548 ? 9.442 33.442 -0.760 1.00 38.50 548 TYR A CA 1
ATOM 4293 C C . TYR A 1 548 ? 9.863 32.728 0.526 1.00 38.50 548 TYR A C 1
ATOM 4295 O O . TYR A 1 548 ? 9.644 31.526 0.665 1.00 38.50 548 TYR A O 1
ATOM 4303 N N . GLU A 1 549 ? 10.429 33.470 1.477 1.00 42.72 549 GLU A N 1
ATOM 4304 C CA . GLU A 1 549 ? 10.468 33.038 2.878 1.00 42.72 549 GLU A CA 1
ATOM 4305 C C . GLU A 1 549 ? 9.153 33.404 3.579 1.00 42.72 549 GLU A C 1
ATOM 4307 O O . GLU A 1 549 ? 8.525 34.424 3.281 1.00 42.72 549 GLU A O 1
ATOM 4312 N N . ALA A 1 550 ? 8.711 32.553 4.505 1.00 41.97 550 ALA A N 1
ATOM 4313 C CA . ALA A 1 550 ? 7.410 32.679 5.148 1.00 41.97 550 ALA A CA 1
ATOM 4314 C C . ALA A 1 550 ? 7.533 33.124 6.616 1.00 41.97 550 ALA A C 1
ATOM 4316 O O . ALA A 1 550 ? 7.857 32.315 7.483 1.00 41.97 550 ALA A O 1
ATOM 4317 N N . ARG A 1 551 ? 7.092 34.368 6.870 1.00 47.19 551 ARG A N 1
ATOM 4318 C CA . ARG A 1 551 ? 6.965 35.088 8.163 1.00 47.19 551 ARG A CA 1
ATOM 4319 C C . ARG A 1 551 ? 8.236 35.802 8.664 1.00 47.19 551 ARG A C 1
ATOM 4321 O O . ARG A 1 551 ? 9.324 35.249 8.565 1.00 47.19 551 ARG A O 1
ATOM 4328 N N . PRO A 1 552 ? 8.092 37.000 9.270 1.00 47.19 552 PRO A N 1
ATOM 4329 C CA . PRO A 1 552 ? 9.165 37.636 10.032 1.00 47.19 552 PRO A CA 1
ATOM 4330 C C . PRO A 1 552 ? 9.402 36.910 11.373 1.00 47.19 552 PRO A C 1
ATOM 4332 O O . PRO A 1 552 ? 8.479 36.264 11.889 1.00 47.19 552 PRO A O 1
ATOM 4335 N N . PRO A 1 553 ? 10.599 37.040 11.977 1.00 48.38 553 PRO A N 1
ATOM 4336 C CA . PRO A 1 553 ? 10.883 36.481 13.295 1.00 48.38 553 PRO A CA 1
ATOM 4337 C C . PRO A 1 553 ? 10.001 37.121 14.376 1.00 48.38 553 PRO A C 1
ATOM 4339 O O . PRO A 1 553 ? 9.721 38.321 14.354 1.00 48.38 553 PRO A O 1
ATOM 4342 N N . ARG A 1 554 ? 9.570 36.316 15.355 1.00 47.97 554 ARG A N 1
ATOM 4343 C CA . ARG A 1 554 ? 8.926 36.829 16.570 1.00 47.97 554 ARG A CA 1
ATOM 4344 C C . ARG A 1 554 ? 9.991 37.381 17.511 1.00 47.97 554 ARG A C 1
ATOM 4346 O O . ARG A 1 554 ? 10.943 36.680 17.827 1.00 47.97 554 ARG A O 1
ATOM 4353 N N . VAL A 1 555 ? 9.772 38.594 18.011 1.00 47.81 555 VAL A N 1
ATOM 4354 C CA . VAL A 1 555 ? 10.485 39.101 19.189 1.00 47.81 555 VAL A CA 1
ATOM 4355 C C . VAL A 1 555 ? 9.983 38.326 20.407 1.00 47.81 555 VAL A C 1
ATOM 4357 O O . VAL A 1 555 ? 8.779 38.313 20.679 1.00 47.81 555 VAL A O 1
ATOM 4360 N N . GLU A 1 556 ? 10.888 37.661 21.118 1.00 50.34 556 GLU A N 1
ATOM 4361 C CA . GLU A 1 556 ? 10.570 37.014 22.389 1.00 50.34 556 GLU A CA 1
ATOM 4362 C C . GLU A 1 556 ? 10.355 38.074 23.477 1.00 50.34 556 GLU A C 1
ATOM 4364 O O . GLU A 1 556 ? 11.038 39.099 23.517 1.00 50.34 556 GLU A O 1
ATOM 4369 N N . LYS A 1 557 ? 9.372 37.853 24.355 1.00 58.16 557 LYS A N 1
ATOM 4370 C CA . LYS A 1 557 ? 9.156 38.733 25.509 1.00 58.16 557 LYS A CA 1
ATOM 4371 C C . LYS A 1 557 ? 10.165 38.380 26.609 1.00 58.16 557 LYS A C 1
ATOM 4373 O O . LYS A 1 557 ? 10.385 37.188 26.824 1.00 58.16 557 LYS A O 1
ATOM 4378 N N . PRO A 1 558 ? 10.725 39.364 27.336 1.00 58.97 558 PRO A N 1
ATOM 4379 C CA . PRO A 1 558 ? 11.523 39.076 28.523 1.00 58.97 558 PRO A CA 1
ATOM 4380 C C . PRO A 1 558 ? 10.687 38.308 29.557 1.00 58.97 558 PRO A C 1
ATOM 4382 O O . PRO A 1 558 ? 9.476 38.513 29.669 1.00 58.97 558 PRO A O 1
ATOM 4385 N N . ILE A 1 559 ? 11.346 37.408 30.285 1.00 61.25 559 ILE A N 1
ATOM 4386 C CA . ILE A 1 559 ? 10.723 36.572 31.316 1.00 61.25 559 ILE A CA 1
ATOM 4387 C C . ILE A 1 559 ? 10.444 37.420 32.563 1.00 61.25 559 ILE A C 1
ATOM 4389 O O . ILE A 1 559 ? 11.262 38.249 32.957 1.00 61.25 559 ILE A O 1
ATOM 4393 N N . ASP A 1 560 ? 9.280 37.191 33.165 1.00 64.25 560 ASP A N 1
ATOM 4394 C CA . ASP A 1 560 ? 8.822 37.843 34.392 1.00 64.25 560 ASP A CA 1
ATOM 4395 C C . ASP A 1 560 ? 9.730 37.466 35.589 1.00 64.25 560 ASP A C 1
ATOM 4397 O O . ASP A 1 560 ? 9.907 36.265 35.839 1.00 64.25 560 ASP A O 1
ATOM 4401 N N . PRO A 1 561 ? 10.351 38.432 36.301 1.00 60.97 561 PRO A N 1
ATOM 4402 C CA . PRO A 1 561 ? 11.346 38.144 37.337 1.00 60.97 561 PRO A CA 1
ATOM 4403 C C . PRO A 1 561 ? 10.793 37.398 38.560 1.00 60.97 561 PRO A C 1
ATOM 4405 O O . PRO A 1 561 ? 11.557 36.676 39.197 1.00 60.97 561 PRO A O 1
ATOM 4408 N N . ASP A 1 562 ? 9.493 37.503 38.854 1.00 60.47 562 ASP A N 1
ATOM 4409 C CA . ASP A 1 562 ? 8.859 36.817 39.995 1.00 60.47 562 ASP A CA 1
ATOM 4410 C C . ASP A 1 562 ? 8.384 35.382 39.660 1.00 60.47 562 ASP A C 1
ATOM 4412 O O . ASP A 1 562 ? 7.682 34.732 40.440 1.00 60.47 562 ASP A O 1
ATOM 4416 N N . ASN A 1 563 ? 8.776 34.836 38.502 1.00 71.94 563 ASN A N 1
ATOM 4417 C CA . ASN A 1 563 ? 8.481 33.452 38.131 1.00 71.94 563 ASN A CA 1
ATOM 4418 C C . ASN A 1 563 ? 9.369 32.455 38.918 1.00 71.94 563 ASN A C 1
ATOM 4420 O O . ASN A 1 563 ? 10.592 32.456 38.731 1.00 71.94 563 ASN A O 1
ATOM 4424 N N . PRO A 1 564 ? 8.798 31.517 39.708 1.00 58.56 564 PRO A N 1
ATOM 4425 C CA . PRO A 1 564 ? 9.569 30.596 40.553 1.00 58.56 564 PRO A CA 1
ATOM 4426 C C . PRO A 1 564 ? 10.506 29.641 39.789 1.00 58.56 564 PRO A C 1
ATOM 4428 O O . PRO A 1 564 ? 11.381 29.030 40.399 1.00 58.56 564 PRO A O 1
ATOM 4431 N N . PHE A 1 565 ? 10.373 29.515 38.464 1.00 55.41 565 PHE A N 1
ATOM 4432 C CA . PHE A 1 565 ? 11.261 28.693 37.633 1.00 55.41 565 PHE A CA 1
ATOM 4433 C C . PHE A 1 565 ? 12.460 29.455 37.037 1.00 55.41 565 PHE A C 1
ATOM 4435 O O . PHE A 1 565 ? 13.355 28.821 36.474 1.00 55.41 565 PHE A O 1
ATOM 4442 N N . ALA A 1 566 ? 12.539 30.785 37.184 1.00 61.66 566 ALA A N 1
ATOM 4443 C CA . ALA A 1 566 ? 13.612 31.601 36.598 1.00 61.66 566 ALA A CA 1
ATOM 4444 C C . ALA A 1 566 ? 15.023 31.204 37.091 1.00 61.66 566 ALA A C 1
ATOM 4446 O O . ALA A 1 566 ? 15.984 31.205 36.318 1.00 61.66 566 ALA A O 1
ATOM 4447 N N . VAL A 1 567 ? 15.142 30.777 38.354 1.00 57.72 567 VAL A N 1
ATOM 4448 C CA . VAL A 1 567 ? 16.414 30.371 38.986 1.00 57.72 567 VAL A CA 1
ATOM 4449 C C . VAL A 1 567 ? 17.069 29.177 38.271 1.00 57.72 567 VAL A C 1
ATOM 4451 O O . VAL A 1 567 ? 18.293 29.124 38.143 1.00 57.72 567 VAL A O 1
ATOM 4454 N N . LEU A 1 568 ? 16.274 28.241 37.738 1.00 54.22 568 LEU A N 1
ATOM 4455 C CA . LEU A 1 568 ? 16.787 27.066 37.020 1.00 54.22 568 LEU A CA 1
ATOM 4456 C C . LEU A 1 568 ? 17.308 27.398 35.613 1.00 54.22 568 LEU A C 1
ATOM 4458 O O . LEU A 1 568 ? 18.180 26.691 35.108 1.00 54.22 568 LEU A O 1
ATOM 4462 N N . ALA A 1 569 ? 16.822 28.474 34.987 1.00 58.56 569 ALA A N 1
ATOM 4463 C CA . ALA A 1 569 ? 17.347 28.939 33.704 1.00 58.56 569 ALA A CA 1
ATOM 4464 C C . ALA A 1 569 ? 18.743 29.568 33.867 1.00 58.56 569 ALA A C 1
ATOM 4466 O O . ALA A 1 569 ? 19.652 29.261 33.096 1.00 58.56 569 ALA A O 1
ATOM 4467 N N . ALA A 1 570 ? 18.941 30.376 34.914 1.00 56.50 570 ALA A N 1
ATOM 4468 C CA . ALA A 1 570 ? 20.222 31.026 35.205 1.00 56.50 570 ALA A CA 1
ATOM 4469 C C . ALA A 1 570 ? 21.360 30.026 35.503 1.00 56.50 570 ALA A C 1
ATOM 4471 O O . ALA A 1 570 ? 22.511 30.270 35.140 1.00 56.50 570 ALA A O 1
ATOM 4472 N N . LEU A 1 571 ? 21.044 28.879 36.115 1.00 56.09 571 LEU A N 1
ATOM 4473 C CA . LEU A 1 571 ? 22.014 27.816 36.410 1.00 56.09 571 LEU A CA 1
ATOM 4474 C C . LEU A 1 571 ? 22.450 27.003 35.178 1.00 56.09 571 LEU A C 1
ATOM 4476 O O . LEU A 1 571 ? 23.478 26.336 35.232 1.00 56.09 571 LEU A O 1
ATOM 4480 N N . ARG A 1 572 ? 21.716 27.067 34.057 1.00 49.19 572 ARG A N 1
ATOM 4481 C CA . ARG A 1 572 ? 22.024 26.308 32.828 1.00 49.19 572 ARG A CA 1
ATOM 4482 C C . ARG A 1 572 ? 22.973 27.011 31.850 1.00 49.19 572 ARG A C 1
ATOM 4484 O O . ARG A 1 572 ? 23.259 26.458 30.796 1.00 49.19 572 ARG A O 1
ATOM 4491 N N . LEU A 1 573 ? 23.453 28.208 32.193 1.00 52.47 573 LEU A N 1
ATOM 4492 C CA . LEU A 1 573 ? 24.362 29.026 31.375 1.00 52.47 573 LEU A CA 1
ATOM 4493 C C . LEU A 1 573 ? 25.770 29.163 31.996 1.00 52.47 573 LEU A C 1
ATOM 4495 O O . LEU A 1 573 ? 26.500 30.101 31.682 1.00 52.47 573 LEU A O 1
ATOM 4499 N N . LYS A 1 574 ? 26.148 28.242 32.897 1.00 48.88 574 LYS A N 1
ATOM 4500 C CA . LYS A 1 574 ? 27.482 28.162 33.526 1.00 48.88 574 LYS A CA 1
ATOM 4501 C C . LYS A 1 574 ? 27.991 26.717 33.652 1.00 48.88 574 LYS A C 1
ATOM 4503 O O . LYS A 1 574 ? 28.266 26.244 34.753 1.00 48.88 574 LYS A O 1
ATOM 4508 N N . THR A 1 575 ? 28.130 26.054 32.507 1.00 40.38 575 THR A N 1
ATOM 4509 C CA . THR A 1 575 ? 28.919 24.827 32.286 1.00 40.38 575 THR A CA 1
ATOM 4510 C C . THR A 1 575 ? 29.490 24.879 30.881 1.00 40.38 575 THR A C 1
ATOM 4512 O O . THR A 1 575 ? 28.649 25.060 29.970 1.00 40.38 575 THR A O 1
#

Radius of gyration: 46.05 Å; chains: 1; bounding box: 135×103×142 Å

Sequence (575 aa):
RIDKPGGDIDTISKRLAYIRTWTYVAQRSGWVDDDSHWRDETRRVEDRLSDALHAALTQRFVDRRTSVLLRRLKQKETLVAEVNDKGEVTVEGEFVGRMEGFRFRQDGTGAEGATLRQAAMAALKPQFHLLADKFYNAPDTEMDFTTQGGLMWGNSAIGKLVKGGEASRPQVEVFVEEEVGTDIADKVRRRAQHFIDRKIAAQFEPLMAMARDETLQGLARGFAFRLVEAMGVLARDAVTNDVKELDQESRSALRKHGVRFGQFTIFLPLLLKPAATRLRLVLWSLWNGLQDSPESPPPGLVTIPNLPEVPRSHYTLAGYHPAGARAIRIDMLERLADLLRAKDSRAGFEATPEMLSITGMTLEQFVGLMAGLGYSGEKAERVKVKAAAPVIAKVEAPEEPVSLNPVPEEVSLINPAPEEVSLPAPEAVEPVAEAAPEMESYYTFTWAPKPRERPARPERAPRPERSPRPERSQPRTPATEAAPVVEGAEAAPVEAARPPRQDRDRRKDGEQRGPQGKPRESRPYEGSKPKGDRNDRGPRKDDTKKTYEARPPRVEKPIDPDNPFAVLAALRLKT